Protein AF-A0A5A9W4J2-F1 (afdb_monomer)

Nearest PDB structures (foldseek):
  3ewk-assembly1_A  TM=9.637E-01  e=6.476E-13  Methylococcus capsulatus
  2gj3-assembly1_A  TM=8.987E-01  e=1.308E-11  Azotobacter vinelandii
  8dik-assembly1_A  TM=8.696E-01  e=7.614E-12  Escherichia coli
  5j4e-assembly2_B  TM=8.681E-01  e=4.818E-10  Pseudomonas putida
  8a7f-assembly1_A  TM=4.531E-01  e=1.048E-12  Pseudomonas putida KT2440

Mean predicted aligned error: 21.15 Å

Solvent-accessible surface area (backbone atoms only — not comparable to full-atom values): 25488 Å² total; per-residue (Å²): 136,86,88,88,89,86,80,88,84,90,87,85,82,86,88,82,87,87,82,92,81,84,90,84,84,90,73,89,75,75,80,76,76,53,69,66,55,58,51,50,51,53,51,50,53,49,52,53,42,39,76,72,32,32,37,37,32,20,38,68,85,45,28,24,73,43,64,34,65,47,33,27,64,70,36,58,43,54,62,81,72,44,51,73,33,46,74,70,81,30,60,51,73,81,67,58,72,65,57,56,51,52,50,52,50,41,36,73,70,59,33,74,38,75,51,77,44,62,31,30,27,69,91,66,50,78,44,32,28,44,34,40,36,42,47,40,61,48,99,84,71,46,60,58,32,32,44,34,46,26,40,85,37,40,70,57,53,49,51,54,49,56,52,49,54,53,49,55,52,51,53,51,53,49,53,51,51,53,53,51,50,51,53,50,47,53,48,52,41,48,53,49,52,64,52,48,54,58,44,52,52,52,39,53,53,38,52,47,59,65,68,73,55,92,65,52,75,70,52,48,54,48,39,51,52,52,41,53,53,40,52,51,54,48,65,52,51,58,69,44,62,84,47,55,68,69,58,28,51,52,48,52,50,53,41,51,51,51,55,50,54,55,64,69,67,64,77,66,86,78,79,85,74,93,73,83,84,78,81,83,92,75,79,96,67,69,71,66,67,64,53,63,71,68,63,80,69,90,71,90,53,52,32,33,38,37,42,43,71,54,64,67,59,49,52,49,56,45,67,62,43,70,73,37,91,57,43,42,80,48,74,37,64,44,70,72,58,45,48,55,44,34,55,73,66,55,40,51,34,36,42,36,48,66,87,51,84,96,57,59,61,70,57,52,51,56,57,45,59,76,48,47,62,96,81,49,43,39,30,40,38,39,78,68,61,75,71,53,52,55,52,44,46,74,73,69,31,78,45,70,45,58,49,80,79,50,65,73,58,53,51,52,52,49,54,51,53,56,49,53,52,53,49,58,61,53,63,75,74,70,79,82,84,129

Radius of gyration: 42.18 Å; Cα contacts (8 Å, |Δi|>4): 435; chains: 1; bounding box: 139×68×116 Å

InterPro domains:
  IPR000014 PAS domain [PF13426] (56-154)
  IPR000014 PAS domain [PS50112] (55-98)
  IPR000014 PAS domain [SM00091] (42-111)
  IPR000014 PAS domain [TIGR00229] (54-163)
  IPR000014 PAS domain [cd00130] (52-153)
  IPR000700 PAS-associated, C-terminal [PS50113] (111-165)
  IPR001610 PAC motif [SM00086] (114-156)
  IPR001789 Signal transduction response regulator, receiver domain [PF00072] (304-413)
  IPR001789 Signal transduction response regulator, receiver domain [PS50110] (303-418)
  IPR001789 Signal transduction response regulator, receiver domain [SM00448] (302-414)
  IPR003661 Signal transduction histidine kinase, dimerisation/phosphoacceptor domain [PF00512] (184-237)
  IPR003661 Signal transduction histidine kinase, dimerisation/phosphoacceptor domain [SM00388] (183-246)
  IPR003661 Signal transduction histidine kinase, dimerisation/phosphoacceptor domain [cd00082] (183-237)
  IPR011006 CheY-like superfamily [SSF52172] (302-423)
  IPR035965 PAS domain superfamily [SSF55785] (54-153)
  IPR036097 Signal transduction histidine kinase, dimerisation/phosphoacceptor domain superfamily [SSF47384] (171-242)
  IPR050956 Two-component system histidine kinase [PTHR43719] (265-415)

Secondary structure (DSSP, 8-state):
----------------------------------HHHHHHHHHHHHHHHHHHSEEEEEETT-BEEEE-HHHHHHH---HHHHTT-BGGGGB-S-S-HHHHHHHHHHHHTT--EEEEEEEE-TTS-EEEEEEEEEEEE-TTS-EEEEEEEEEE-HHHHHHHHHHHHHHHHHHHHHHHHHHHHHHHHHHHHHHHHHHHHHHHHHHHHHHHHHHH----HHHHHHHHHHHHHHHHHHHHHGGGGGS-HHHHHHHHHHHHHHHHHHHHH------S-----PPPP-----HHHHHHTTSSSS---EEEEEE-S-HHHHHHHHHHHTT-TTEEEEEES-HHHHHHHHHHH--SEEEEES--TTS-HHHHHHHHHHHSPTT-EEEEEESS-HHHHHHHHHTT-SEEEETTT-HHHHHHHHHHHHHHHHHHHHTTS-----

Structure (mmCIF, N/CA/C/O backbone):
data_AF-A0A5A9W4J2-F1
#
_entry.id   AF-A0A5A9W4J2-F1
#
loop_
_atom_site.group_PDB
_atom_site.id
_atom_site.type_symbol
_atom_site.label_atom_id
_atom_site.label_alt_id
_atom_site.label_comp_id
_atom_site.label_asym_id
_atom_site.label_entity_id
_atom_site.label_seq_id
_atom_site.pdbx_PDB_ins_code
_atom_site.Cartn_x
_atom_site.Cartn_y
_atom_site.Cartn_z
_atom_site.occupancy
_atom_site.B_iso_or_equiv
_atom_site.auth_seq_id
_atom_site.auth_comp_id
_atom_site.auth_asym_id
_atom_site.auth_atom_id
_atom_site.pdbx_PDB_model_num
ATOM 1 N N . MET A 1 1 ? -77.551 39.151 16.192 1.00 37.53 1 MET A N 1
ATOM 2 C CA . MET A 1 1 ? -76.643 39.985 15.379 1.00 37.53 1 MET A CA 1
ATOM 3 C C . MET A 1 1 ? -75.792 40.801 16.330 1.00 37.53 1 MET A C 1
ATOM 5 O O . MET A 1 1 ? -76.353 41.381 17.247 1.00 37.53 1 MET A O 1
ATOM 9 N N . ASN A 1 2 ? -74.494 40.844 16.035 1.00 33.78 2 ASN A N 1
ATOM 10 C CA . ASN A 1 2 ? -73.430 41.659 16.622 1.00 33.78 2 ASN A CA 1
ATOM 11 C C . ASN A 1 2 ? -72.749 41.245 17.939 1.00 33.78 2 ASN A C 1
ATOM 13 O O . ASN A 1 2 ? -73.405 41.004 18.947 1.00 33.78 2 ASN A O 1
ATOM 17 N N . SER A 1 3 ? -71.414 41.349 17.832 1.00 34.12 3 SER A N 1
ATOM 18 C CA . SER A 1 3 ? -70.387 41.649 18.840 1.00 34.12 3 SER A CA 1
ATOM 19 C C . SER A 1 3 ? -70.029 40.542 19.838 1.00 34.12 3 SER A C 1
ATOM 21 O O . SER A 1 3 ? -70.921 39.855 20.311 1.00 34.12 3 SER A O 1
ATOM 23 N N . SER A 1 4 ? -68.802 40.335 20.325 1.00 40.22 4 SER A N 1
ATOM 24 C CA . SER A 1 4 ? -67.392 40.711 20.050 1.00 40.22 4 SER A CA 1
ATOM 25 C C . SER A 1 4 ? -66.699 40.544 21.412 1.00 40.22 4 SER A C 1
ATOM 27 O O . SER A 1 4 ? -67.244 41.081 22.365 1.00 40.22 4 SER A O 1
ATOM 29 N N . GLU A 1 5 ? -65.553 39.857 21.499 1.00 38.09 5 GLU A N 1
ATOM 30 C CA . GLU A 1 5 ? -64.480 39.936 22.533 1.00 38.09 5 GLU A CA 1
ATOM 31 C C . GLU A 1 5 ? -63.654 38.631 22.453 1.00 38.09 5 GLU A C 1
ATOM 33 O O . GLU A 1 5 ? -64.227 37.572 22.220 1.00 38.09 5 GLU A O 1
ATOM 38 N N . SER A 1 6 ? -62.333 38.571 22.621 1.00 35.62 6 SER A N 1
ATOM 39 C CA . SER A 1 6 ? -61.263 39.555 22.829 1.00 35.62 6 SER A CA 1
ATOM 40 C C . SER A 1 6 ? -59.920 38.829 22.599 1.00 35.62 6 SER A C 1
ATOM 42 O O . SER A 1 6 ? -59.818 37.615 22.780 1.00 35.62 6 SER A O 1
ATOM 44 N N . SER A 1 7 ? -58.903 39.570 22.160 1.00 35.12 7 SER A N 1
ATOM 45 C CA . SER A 1 7 ? -57.596 39.089 21.697 1.00 35.12 7 SER A CA 1
ATOM 46 C C . SER A 1 7 ? -56.445 39.872 22.345 1.00 35.12 7 SER A C 1
ATOM 48 O O . SER A 1 7 ? -56.556 41.083 22.492 1.00 35.12 7 SER A O 1
ATOM 50 N N . GLU A 1 8 ? -55.360 39.148 22.636 1.00 37.94 8 GLU A N 1
ATOM 51 C CA . GLU A 1 8 ? -53.935 39.471 22.401 1.00 37.94 8 GLU A CA 1
ATOM 52 C C . GLU A 1 8 ? -53.199 40.708 22.982 1.00 37.94 8 GLU A C 1
ATOM 54 O O . GLU A 1 8 ? -53.619 41.852 22.858 1.00 37.94 8 GLU A O 1
ATOM 59 N N . GLN A 1 9 ? -51.964 40.378 23.413 1.00 34.19 9 GLN A N 1
ATOM 60 C CA . GLN A 1 9 ? -50.657 41.047 23.222 1.00 34.19 9 GLN A CA 1
ATOM 61 C C . GLN A 1 9 ? -50.051 42.002 24.278 1.00 34.19 9 GLN A C 1
ATOM 63 O O . GLN A 1 9 ? -50.527 43.100 24.545 1.00 34.19 9 GLN A O 1
ATOM 68 N N . ASP A 1 10 ? -48.912 41.521 24.802 1.00 34.38 10 ASP A N 1
ATOM 69 C CA . ASP A 1 10 ? -47.569 42.122 24.890 1.00 34.38 10 ASP A CA 1
ATOM 70 C C . ASP A 1 10 ? -47.381 43.589 25.305 1.00 34.38 10 ASP A C 1
ATOM 72 O O . ASP A 1 10 ? -47.565 44.528 24.539 1.00 34.38 10 ASP A O 1
ATOM 76 N N . SER A 1 11 ? -46.792 43.770 26.489 1.00 31.02 11 SER A N 1
ATOM 77 C CA . SER A 1 11 ? -45.540 44.517 26.708 1.00 31.02 11 SER A CA 1
ATOM 78 C C . SER A 1 11 ? -45.182 44.434 28.196 1.00 31.02 11 SER A C 1
ATOM 80 O O . SER A 1 11 ? -46.093 44.304 29.008 1.00 31.02 11 SER A O 1
ATOM 82 N N . VAL A 1 12 ? -43.888 44.488 28.553 1.00 34.72 12 VAL A N 1
ATOM 83 C CA . VAL A 1 12 ? -43.333 45.260 29.695 1.00 34.72 12 VAL A CA 1
ATOM 84 C C . VAL A 1 12 ? -41.887 44.828 30.038 1.00 34.72 12 VAL A C 1
ATOM 86 O O . VAL A 1 12 ? -41.636 43.736 30.532 1.00 34.72 12 VAL A O 1
ATOM 89 N N . LEU A 1 13 ? -40.980 45.782 29.779 1.00 35.34 13 LEU A N 1
ATOM 90 C CA . LEU A 1 13 ? -39.803 46.243 30.544 1.00 35.34 13 LEU A CA 1
ATOM 91 C C . LEU A 1 13 ? -38.594 45.324 30.830 1.00 35.34 13 LEU A C 1
ATOM 93 O O . LEU A 1 13 ? -38.599 44.479 31.719 1.00 35.34 13 LEU A O 1
ATOM 97 N N . SER A 1 14 ? -37.472 45.696 30.204 1.00 37.66 14 SER A N 1
ATOM 98 C CA . SER A 1 14 ? -36.114 45.605 30.764 1.00 37.66 14 SER A CA 1
ATOM 99 C C . SER A 1 14 ? -35.929 46.568 31.950 1.00 37.66 14 SER A C 1
ATOM 101 O O . SER A 1 14 ? -36.546 47.636 31.953 1.00 37.66 14 SER A O 1
ATOM 103 N N . PRO A 1 15 ? -34.983 46.298 32.868 1.00 43.19 15 PRO A N 1
ATOM 104 C CA . PRO A 1 15 ? -34.348 47.368 33.628 1.00 43.19 15 PRO A CA 1
ATOM 105 C C . PRO A 1 15 ? -32.818 47.349 33.506 1.00 43.19 15 PRO A C 1
ATOM 107 O O . PRO A 1 15 ? -32.162 46.319 33.652 1.00 43.19 15 PRO A O 1
ATOM 110 N N . GLU A 1 16 ? -32.264 48.538 33.292 1.00 37.12 16 GLU A N 1
ATOM 111 C CA . GLU A 1 16 ? -30.856 48.865 33.484 1.00 37.12 16 GLU A CA 1
ATOM 112 C C . GLU A 1 16 ? -30.679 49.739 34.745 1.00 37.12 16 GLU A C 1
ATOM 114 O O . GLU A 1 16 ? -31.526 50.575 35.049 1.00 37.12 16 GLU A O 1
ATOM 119 N N . HIS A 1 17 ? -29.510 49.573 35.381 1.00 35.81 17 HIS A N 1
ATOM 120 C CA . HIS A 1 17 ? -28.786 50.467 36.303 1.00 35.81 17 HIS A CA 1
ATOM 121 C C . HIS A 1 17 ? -29.247 50.672 37.768 1.00 35.81 17 HIS A C 1
ATOM 123 O O . HIS A 1 17 ? -30.211 51.371 38.066 1.00 35.81 17 HIS A O 1
ATOM 129 N N . SER A 1 18 ? -28.386 50.218 38.696 1.00 32.28 18 SER A N 1
ATOM 130 C CA . SER A 1 18 ? -27.587 51.037 39.648 1.00 32.28 18 SER A CA 1
ATOM 131 C C . SER A 1 18 ? -27.537 50.487 41.085 1.00 32.28 18 SER A C 1
ATOM 133 O O . SER A 1 18 ? -28.562 50.149 41.667 1.00 32.28 18 SER A O 1
ATOM 135 N N . GLY A 1 19 ? -26.328 50.437 41.666 1.00 31.88 19 GLY A N 1
ATOM 136 C CA . GLY A 1 19 ? -26.117 50.226 43.104 1.00 31.88 19 GLY A CA 1
ATOM 137 C C . GLY A 1 19 ? -24.837 49.467 43.467 1.00 31.88 19 GLY A C 1
ATOM 138 O O . GLY A 1 19 ? -24.892 48.279 43.764 1.00 31.88 19 GLY A O 1
ATOM 139 N N . GLU A 1 20 ? -23.692 50.156 43.491 1.00 42.44 20 GLU A N 1
ATOM 140 C CA . GLU A 1 20 ? -22.565 49.780 44.358 1.00 42.44 20 GLU A CA 1
ATOM 141 C C . GLU A 1 20 ? -22.927 50.088 45.819 1.00 42.44 20 GLU A C 1
ATOM 143 O O . GLU A 1 20 ? -23.247 51.232 46.123 1.00 42.44 20 GLU A O 1
ATOM 148 N N . THR A 1 21 ? -22.793 49.113 46.722 1.00 35.28 21 THR A N 1
ATOM 149 C CA . THR A 1 21 ? -22.273 49.322 48.088 1.00 35.28 21 THR A CA 1
ATOM 150 C C . THR A 1 21 ? -21.720 48.009 48.635 1.00 35.28 21 THR A C 1
ATOM 152 O O . THR A 1 21 ? -22.244 46.930 48.368 1.00 35.28 21 THR A O 1
ATOM 155 N N . SER A 1 22 ? -20.621 48.151 49.363 1.00 36.22 22 SER A N 1
ATOM 156 C CA . SER A 1 22 ? -19.685 47.141 49.830 1.00 36.22 22 SER A CA 1
ATOM 157 C C . SER A 1 22 ? -20.159 46.301 51.021 1.00 36.22 22 SER A C 1
ATOM 159 O O . SER A 1 22 ? -20.975 46.746 51.820 1.00 36.22 22 SER A O 1
ATOM 161 N N . GLU A 1 23 ? -19.472 45.162 51.169 1.00 41.62 23 GLU A N 1
ATOM 162 C CA . GLU A 1 23 ? -19.188 44.415 52.407 1.00 41.62 23 GLU A CA 1
ATOM 163 C C . GLU A 1 23 ? -20.340 43.669 53.104 1.00 41.62 23 GLU A C 1
ATOM 165 O O . GLU A 1 23 ? -21.051 44.237 53.921 1.00 41.62 23 GLU A O 1
ATOM 170 N N . ASP A 1 24 ? -20.387 42.337 52.922 1.00 35.31 24 ASP A N 1
ATOM 171 C CA . ASP A 1 24 ? -20.441 41.430 54.082 1.00 35.31 24 ASP A CA 1
ATOM 172 C C . ASP A 1 24 ? -19.895 40.007 53.788 1.00 35.31 24 ASP A C 1
ATOM 174 O O . ASP A 1 24 ? -20.364 39.278 52.917 1.00 35.31 24 ASP A O 1
ATOM 178 N N . HIS A 1 25 ? -18.835 39.668 54.520 1.00 37.84 25 HIS A N 1
ATOM 179 C CA . HIS A 1 25 ? -18.330 38.380 55.005 1.00 37.84 25 HIS A CA 1
ATOM 180 C C . HIS A 1 25 ? -18.797 37.045 54.375 1.00 37.84 25 HIS A C 1
ATOM 182 O O . HIS A 1 25 ? -19.895 36.547 54.593 1.00 37.84 25 HIS A O 1
ATOM 188 N N . GLY A 1 26 ? -17.815 36.337 53.801 1.00 44.66 26 GLY A N 1
ATOM 189 C CA . GLY A 1 26 ? -17.524 34.940 54.140 1.00 44.66 26 GLY A CA 1
ATOM 190 C C . GLY A 1 26 ? -18.600 33.882 53.878 1.00 44.66 26 GLY A C 1
ATOM 191 O O . GLY A 1 26 ? -19.328 33.488 54.783 1.00 44.66 26 GLY A O 1
ATOM 192 N N . ARG A 1 27 ? -18.529 33.240 52.708 1.00 37.69 27 ARG A N 1
ATOM 193 C CA . ARG A 1 27 ? -18.648 31.777 52.583 1.00 37.69 27 ARG A CA 1
ATOM 194 C C . ARG A 1 27 ? -18.135 31.346 51.217 1.00 37.69 27 ARG A C 1
ATOM 196 O O . ARG A 1 27 ? -18.583 31.854 50.198 1.00 37.69 27 ARG A O 1
ATOM 203 N N . SER A 1 28 ? -17.195 30.403 51.228 1.00 40.12 28 SER A N 1
ATOM 204 C CA . SER A 1 28 ? -16.807 29.603 50.067 1.00 40.12 28 SER A CA 1
ATOM 205 C C . SER A 1 28 ? -18.078 29.074 49.400 1.00 40.12 28 SER A C 1
ATOM 207 O O . SER A 1 28 ? -18.740 28.181 49.933 1.00 40.12 28 SER A O 1
ATOM 209 N N . SER A 1 29 ? -18.476 29.696 48.291 1.00 37.09 29 SER A N 1
ATOM 210 C CA . SER A 1 29 ? -19.593 29.258 47.472 1.00 37.09 29 SER A CA 1
ATOM 211 C C . SER A 1 29 ? -19.130 28.014 46.733 1.00 37.09 29 SER A C 1
ATOM 213 O O . SER A 1 29 ? -18.523 28.070 45.667 1.00 37.09 29 SER A O 1
ATOM 215 N N . THR A 1 30 ? -19.385 26.853 47.330 1.00 44.78 30 THR A N 1
ATOM 216 C CA . THR A 1 30 ? -19.370 25.598 46.587 1.00 44.78 30 THR A CA 1
ATOM 217 C C . THR A 1 30 ? -20.388 25.776 45.463 1.00 44.78 30 THR A C 1
ATOM 219 O O . THR A 1 30 ? -21.590 25.798 45.725 1.00 44.78 30 THR A O 1
ATOM 222 N N . GLN A 1 31 ? -19.919 26.029 44.238 1.00 50.69 31 GLN A N 1
ATOM 223 C CA . GLN A 1 31 ? -20.773 26.095 43.059 1.00 50.69 31 GLN A CA 1
ATOM 224 C C . GLN A 1 31 ? -21.456 24.733 42.936 1.00 50.69 31 GLN A C 1
ATOM 226 O O . GLN A 1 31 ? -20.847 23.747 42.532 1.00 50.69 31 GLN A O 1
ATOM 231 N N . PHE A 1 32 ? -22.707 24.656 43.384 1.00 51.66 32 PHE A N 1
ATOM 232 C CA . PHE A 1 32 ? -23.526 23.471 43.209 1.00 51.66 32 PHE A CA 1
ATOM 233 C C . PHE A 1 32 ? -23.900 23.400 41.733 1.00 51.66 32 PHE A C 1
ATOM 235 O O . PHE A 1 32 ? -24.774 24.141 41.284 1.00 51.66 32 PHE A O 1
ATOM 242 N N . THR A 1 33 ? -23.243 22.522 40.975 1.00 58.19 33 THR A N 1
ATOM 243 C CA . THR A 1 33 ? -23.712 22.161 39.637 1.00 58.19 33 THR A CA 1
ATOM 244 C C . THR A 1 33 ? -25.091 21.512 39.794 1.00 58.19 33 THR A C 1
ATOM 246 O O . THR A 1 33 ? -25.204 20.498 40.493 1.00 58.19 33 THR A O 1
ATOM 249 N N . PRO A 1 34 ? -26.163 22.075 39.210 1.00 73.50 34 PRO A N 1
ATOM 250 C CA . PRO A 1 34 ? -27.489 21.479 39.296 1.00 73.50 34 PRO A CA 1
ATOM 251 C C . PRO A 1 34 ? -27.455 20.051 38.745 1.00 73.50 34 PRO A C 1
ATOM 253 O O . PRO A 1 34 ? -26.841 19.802 37.709 1.00 73.50 34 PRO A O 1
ATOM 256 N N . ILE A 1 35 ? -28.146 19.110 39.397 1.00 73.50 35 ILE A N 1
ATOM 257 C CA . ILE A 1 35 ? -28.173 17.692 38.985 1.00 73.50 35 ILE A CA 1
ATOM 258 C C . ILE A 1 35 ? -28.550 17.546 37.504 1.00 73.50 35 ILE A C 1
ATOM 260 O O . ILE A 1 35 ? -27.965 16.728 36.804 1.00 73.50 35 ILE A O 1
ATOM 264 N N . TRP A 1 36 ? -29.465 18.377 37.000 1.00 50.44 36 TRP A N 1
ATOM 265 C CA . TRP A 1 36 ? -29.859 18.379 35.590 1.00 50.44 36 TRP A CA 1
ATOM 266 C C . TRP A 1 36 ? -28.712 18.692 34.633 1.00 50.44 36 TRP A C 1
ATOM 268 O O . TRP A 1 36 ? -28.645 18.099 33.565 1.00 50.44 36 TRP A O 1
ATOM 278 N N . GLN A 1 37 ? -27.793 19.575 35.019 1.00 58.47 37 GLN A N 1
ATOM 279 C CA . GLN A 1 37 ? -26.629 19.899 34.206 1.00 58.47 37 GLN A CA 1
ATOM 280 C C . GLN A 1 37 ? -25.645 18.721 34.163 1.00 58.47 37 GLN A C 1
ATOM 282 O O . GLN A 1 37 ? -25.182 18.371 33.085 1.00 58.47 37 GLN A O 1
ATOM 287 N N . LEU A 1 38 ? -25.420 18.038 35.292 1.00 67.31 38 LEU A N 1
ATOM 288 C CA . LEU A 1 38 ? -24.611 16.809 35.336 1.00 67.31 38 LEU A CA 1
ATOM 289 C C . LEU A 1 38 ? -25.242 15.665 34.528 1.00 67.31 38 LEU A C 1
ATOM 291 O O . LEU A 1 38 ? -24.540 14.907 33.862 1.00 67.31 38 LEU A O 1
ATOM 295 N N . VAL A 1 39 ? -26.570 15.529 34.583 1.00 68.94 39 VAL A N 1
ATOM 296 C CA . VAL A 1 39 ? -27.317 14.545 33.786 1.00 68.94 39 VAL A CA 1
ATOM 297 C C . VAL A 1 39 ? -27.193 14.866 32.296 1.00 68.94 39 VAL A C 1
ATOM 299 O O . VAL A 1 39 ? -26.877 13.975 31.515 1.00 68.94 39 VAL A O 1
ATOM 302 N N . TYR A 1 40 ? -27.352 16.135 31.919 1.00 62.25 40 TYR A N 1
ATOM 303 C CA . TYR A 1 40 ? -27.259 16.592 30.534 1.00 62.25 40 TYR A CA 1
ATOM 304 C C . TYR A 1 40 ? -25.842 16.462 29.954 1.00 62.25 40 TYR A C 1
ATOM 306 O O . TYR A 1 40 ? -25.674 16.010 28.823 1.00 62.25 40 TYR A O 1
ATOM 314 N N . GLU A 1 41 ? -24.808 16.821 30.719 1.00 68.69 41 GLU A N 1
ATOM 315 C CA . GLU A 1 41 ? -23.404 16.650 30.321 1.00 68.69 41 GLU A CA 1
ATOM 316 C C . GLU A 1 41 ? -23.077 15.169 30.100 1.00 68.69 41 GLU A C 1
ATOM 318 O O . GLU A 1 41 ? -22.575 14.804 29.037 1.00 68.69 41 GLU A O 1
ATOM 323 N N . ARG A 1 42 ? -23.475 14.299 31.036 1.00 72.38 42 ARG A N 1
ATOM 324 C CA . ARG A 1 42 ? -23.296 12.848 30.911 1.00 72.38 42 ARG A CA 1
ATOM 325 C C . ARG A 1 42 ? -24.024 12.268 29.699 1.00 72.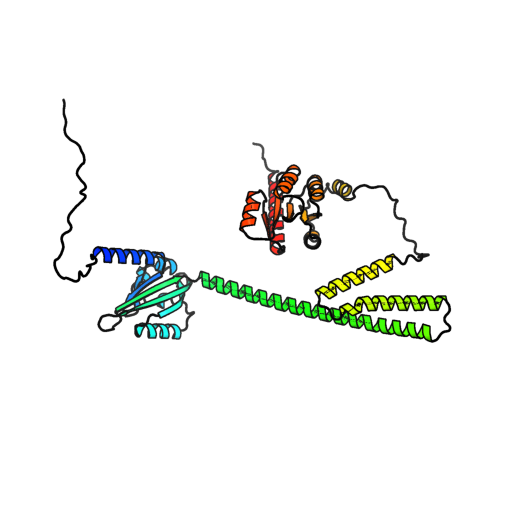38 42 ARG A C 1
ATOM 327 O O . ARG A 1 42 ? -23.496 11.383 29.034 1.00 72.38 42 ARG A O 1
ATOM 334 N N . GLU A 1 43 ? -25.235 12.736 29.417 1.00 69.50 43 GLU A N 1
ATOM 335 C CA . GLU A 1 43 ? -26.032 12.273 28.278 1.00 69.50 43 GLU A CA 1
ATOM 336 C C . GLU A 1 43 ? -25.400 12.688 26.944 1.00 69.50 43 GLU A C 1
ATOM 338 O O . GLU A 1 43 ? -25.323 11.885 26.015 1.00 69.50 43 GLU A O 1
ATOM 343 N N . ARG A 1 44 ? -24.837 13.900 26.867 1.00 66.31 44 ARG A N 1
ATOM 344 C CA . ARG A 1 44 ? -24.073 14.358 25.698 1.00 66.31 44 ARG A CA 1
ATOM 345 C C . ARG A 1 44 ? -22.773 13.589 25.495 1.00 66.31 44 ARG A C 1
ATOM 347 O O . ARG A 1 44 ? -22.456 13.248 24.357 1.00 66.31 44 ARG A O 1
ATOM 354 N N . GLU A 1 45 ? -22.028 13.319 26.564 1.00 72.75 45 GLU A N 1
ATOM 355 C CA . GLU A 1 45 ? -20.834 12.468 26.503 1.00 72.75 45 GLU A CA 1
ATOM 356 C C . GLU A 1 45 ? -21.195 11.065 26.009 1.00 72.75 45 GLU A C 1
ATOM 358 O O . GLU A 1 45 ? -20.539 10.538 25.113 1.00 72.75 45 GLU A O 1
ATOM 363 N N . HIS A 1 46 ? -22.283 10.491 26.531 1.00 67.44 46 HIS A N 1
ATOM 364 C CA . HIS A 1 46 ? -22.782 9.185 26.112 1.00 67.44 46 HIS A CA 1
ATOM 365 C C . HIS A 1 46 ? -23.172 9.169 24.630 1.00 67.44 46 HIS A C 1
ATOM 367 O O . HIS A 1 46 ? -22.746 8.278 23.905 1.00 67.44 46 HIS A O 1
ATOM 373 N N . LEU A 1 47 ? -23.897 10.184 24.149 1.00 65.62 47 LEU A N 1
ATOM 374 C CA . LEU A 1 47 ? -24.251 10.338 22.732 1.00 65.62 47 LEU A CA 1
ATOM 375 C C . LEU A 1 47 ? -23.015 10.458 21.829 1.00 65.62 47 LEU A C 1
ATOM 377 O O . LEU A 1 47 ? -22.947 9.830 20.773 1.00 65.62 47 LEU A O 1
ATOM 381 N N . ALA A 1 48 ? -22.015 11.247 22.231 1.00 67.50 48 ALA A N 1
ATOM 382 C CA . ALA A 1 48 ? -20.784 11.395 21.459 1.00 67.50 48 ALA A CA 1
ATOM 383 C C . ALA A 1 48 ? -20.028 10.061 21.350 1.00 67.50 48 ALA A C 1
ATOM 385 O O . ALA A 1 48 ? -19.584 9.686 20.260 1.00 67.50 48 ALA A O 1
ATOM 386 N N . LEU A 1 49 ? -19.930 9.333 22.464 1.00 72.50 49 LEU A N 1
ATOM 387 C CA . LEU A 1 49 ? -19.333 8.004 22.525 1.00 72.50 49 LEU A CA 1
ATOM 388 C C . LEU A 1 49 ? -20.125 6.978 21.709 1.00 72.50 49 LEU A C 1
ATOM 390 O O . LEU A 1 49 ? -19.513 6.173 21.008 1.00 72.50 49 LEU A O 1
ATOM 394 N N . ASP A 1 50 ? -21.456 7.048 21.744 1.00 71.88 50 ASP A N 1
ATOM 395 C CA . ASP A 1 50 ? -22.341 6.122 21.040 1.00 71.88 50 ASP A CA 1
ATOM 396 C C . ASP A 1 50 ? -22.144 6.146 19.523 1.00 71.88 50 ASP A C 1
ATOM 398 O O . ASP A 1 50 ? -22.204 5.096 18.881 1.00 71.88 50 ASP A O 1
ATOM 402 N N . HIS A 1 51 ? -21.848 7.319 18.963 1.00 74.06 51 HIS A N 1
ATOM 403 C CA . HIS A 1 51 ? -21.651 7.491 17.524 1.00 74.06 51 HIS A CA 1
ATOM 404 C C . HIS A 1 51 ? -20.212 7.271 17.043 1.00 74.06 51 HIS A C 1
ATOM 406 O O . HIS A 1 51 ? -20.017 6.908 15.885 1.00 74.06 51 HIS A O 1
ATOM 412 N N . HIS A 1 52 ? -19.199 7.495 17.887 1.00 77.38 52 HIS A N 1
ATOM 413 C CA . HIS A 1 52 ? -17.798 7.554 17.434 1.00 77.38 52 HIS A CA 1
ATOM 414 C C . HIS A 1 52 ? -16.926 6.405 17.940 1.00 77.38 52 HIS A C 1
ATOM 416 O O . HIS A 1 52 ? -15.769 6.277 17.535 1.00 77.38 52 HIS A O 1
ATOM 422 N N . SER A 1 53 ? -17.415 5.585 18.868 1.00 89.38 53 SER A N 1
ATOM 423 C CA . SER A 1 53 ? -16.626 4.508 19.462 1.00 89.38 53 SER A CA 1
ATOM 424 C C . SER A 1 53 ? -17.491 3.313 19.817 1.00 89.38 53 SER A C 1
ATOM 426 O O . SER A 1 53 ? -18.654 3.427 20.173 1.00 89.38 53 SER A O 1
ATOM 428 N N . LEU A 1 54 ? -16.917 2.122 19.730 1.00 93.88 54 LEU A N 1
ATOM 429 C CA . LEU A 1 54 ? -17.558 0.903 20.188 1.00 93.88 54 LEU A CA 1
ATOM 430 C C . LEU A 1 54 ? -17.470 0.852 21.715 1.00 93.88 54 LEU A C 1
ATOM 432 O O . LEU A 1 54 ? -16.369 0.722 22.260 1.00 93.88 54 LEU A O 1
ATOM 436 N N . VAL A 1 55 ? -18.610 0.906 22.401 1.00 94.88 55 VAL A N 1
ATOM 437 C CA . VAL A 1 55 ? -18.664 0.993 23.865 1.00 94.88 55 VAL A CA 1
ATOM 438 C C . VAL A 1 55 ? -19.378 -0.210 24.460 1.00 94.88 55 VAL A C 1
ATOM 440 O O . VAL A 1 55 ? -20.461 -0.603 24.027 1.00 94.88 55 VAL A O 1
ATOM 443 N N . THR A 1 56 ? -18.769 -0.793 25.492 1.00 96.19 56 THR A N 1
ATOM 444 C CA . THR A 1 56 ? -19.418 -1.810 26.325 1.00 96.19 56 THR A CA 1
ATOM 445 C C . THR A 1 56 ? -19.134 -1.578 27.796 1.00 96.19 56 THR A C 1
ATOM 447 O O . THR A 1 56 ? -17.993 -1.295 28.163 1.00 96.19 56 THR A O 1
ATOM 450 N N . TYR A 1 57 ? -20.134 -1.832 28.627 1.00 95.94 57 TYR A N 1
ATOM 451 C CA . TYR A 1 57 ? -20.000 -1.910 30.075 1.00 95.94 57 TYR A CA 1
ATOM 452 C C . TYR A 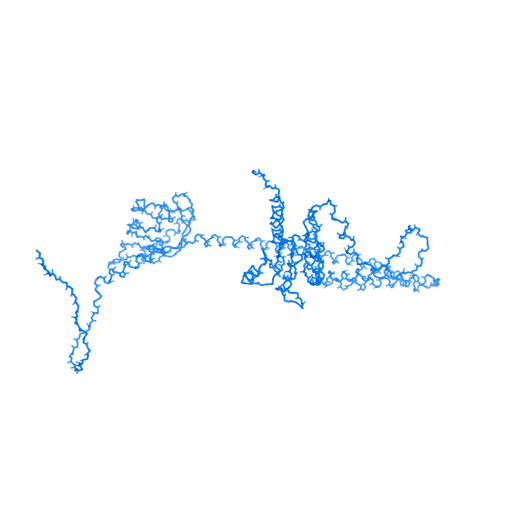1 57 ? -20.096 -3.373 30.479 1.00 95.94 57 TYR A C 1
ATOM 454 O O . TYR A 1 57 ? -20.890 -4.119 29.902 1.00 95.94 57 TYR A O 1
ATOM 462 N N . ALA A 1 58 ? -19.304 -3.784 31.459 1.00 96.69 58 ALA A N 1
ATOM 463 C CA . ALA A 1 58 ? -19.349 -5.128 32.007 1.00 96.69 58 ALA A CA 1
ATOM 464 C C . ALA A 1 58 ? -19.320 -5.111 33.535 1.00 96.69 58 ALA A C 1
ATOM 466 O O . ALA A 1 58 ? -18.754 -4.200 34.135 1.00 96.69 58 ALA A O 1
ATOM 467 N N . ASP A 1 59 ? -19.933 -6.107 34.166 1.00 95.94 59 ASP A N 1
ATOM 468 C CA . ASP A 1 59 ? -19.884 -6.285 35.617 1.00 95.94 59 ASP A CA 1
ATOM 469 C C . ASP A 1 59 ? -18.488 -6.720 36.108 1.00 95.94 59 ASP A C 1
ATOM 471 O O . ASP A 1 59 ? -17.572 -6.970 35.324 1.00 95.94 59 ASP A O 1
ATOM 475 N N . HIS A 1 60 ? -18.323 -6.856 37.425 1.00 93.44 60 HIS A N 1
ATOM 476 C CA . HIS A 1 60 ? -17.091 -7.344 38.059 1.00 93.44 60 HIS A CA 1
ATOM 477 C C . HIS A 1 60 ? -16.613 -8.736 37.578 1.00 93.44 60 HIS A C 1
ATOM 479 O O . HIS A 1 60 ? -15.450 -9.082 37.783 1.00 93.44 60 HIS A O 1
ATOM 485 N N . GLN A 1 61 ? -17.473 -9.539 36.936 1.00 91.81 61 GLN A N 1
ATOM 486 C CA . GLN A 1 61 ? -17.122 -10.838 36.342 1.00 91.81 61 GLN A CA 1
ATOM 487 C C . GLN A 1 61 ? -16.771 -10.735 34.851 1.00 91.81 61 GLN A C 1
ATOM 489 O O . GLN A 1 61 ? -16.402 -11.739 34.239 1.00 91.81 61 GLN A O 1
ATOM 494 N N . GLY A 1 62 ? -16.879 -9.547 34.253 1.00 92.25 62 GLY A N 1
ATOM 495 C CA . GLY A 1 62 ? -16.657 -9.326 32.829 1.00 92.25 62 GLY A CA 1
ATOM 496 C C . GLY A 1 62 ? -17.854 -9.685 31.948 1.00 92.25 62 GLY A C 1
ATOM 497 O O . GLY A 1 62 ? -17.672 -9.871 30.743 1.00 92.25 62 GLY A O 1
ATOM 498 N N . ARG A 1 63 ? -19.063 -9.809 32.511 1.00 96.56 63 ARG A N 1
ATOM 499 C CA . ARG A 1 63 ? -20.292 -10.009 31.728 1.00 96.56 63 ARG A CA 1
ATOM 500 C C . ARG A 1 63 ? -20.814 -8.668 31.249 1.00 96.56 63 ARG A C 1
ATOM 502 O O . ARG A 1 63 ? -20.970 -7.749 32.046 1.00 96.56 63 ARG A O 1
ATOM 509 N N . ILE A 1 64 ? -21.103 -8.563 29.959 1.00 97.81 64 ILE A N 1
ATOM 510 C CA . ILE A 1 64 ? -21.578 -7.342 29.316 1.00 97.81 64 ILE A CA 1
ATOM 511 C C . ILE A 1 64 ? -22.951 -6.980 29.891 1.00 97.81 64 ILE A C 1
ATOM 513 O O . ILE A 1 64 ? -23.898 -7.758 29.810 1.00 97.81 64 ILE A O 1
ATOM 517 N N . THR A 1 65 ? -23.065 -5.787 30.463 1.00 97.25 65 THR A N 1
ATOM 518 C CA . THR A 1 65 ? -24.314 -5.223 30.993 1.00 97.25 65 THR A CA 1
ATOM 519 C C . THR A 1 65 ? -24.903 -4.165 30.068 1.00 97.25 65 THR A C 1
ATOM 521 O O . THR A 1 65 ? -26.105 -3.917 30.108 1.00 97.25 65 THR A O 1
ATOM 524 N N . HIS A 1 66 ? -24.082 -3.581 29.192 1.00 95.19 66 HIS A N 1
ATOM 525 C CA . HIS A 1 66 ? -24.519 -2.648 28.160 1.00 95.19 66 HIS A CA 1
ATOM 526 C C . HIS A 1 66 ? -23.583 -2.703 26.945 1.00 95.19 66 HIS A C 1
ATOM 528 O O . HIS A 1 66 ? -22.370 -2.863 27.095 1.00 95.19 66 HIS A O 1
ATOM 534 N N . ALA A 1 67 ? -24.154 -2.527 25.753 1.00 95.38 67 ALA A N 1
ATOM 535 C CA . ALA A 1 67 ? -23.444 -2.341 24.492 1.00 95.38 67 ALA A CA 1
ATOM 536 C C . ALA A 1 67 ? -24.185 -1.296 23.645 1.00 95.38 67 ALA A C 1
ATOM 538 O O . ALA A 1 67 ? -25.414 -1.386 23.489 1.00 95.38 67 ALA A O 1
ATOM 539 N N . ASN A 1 68 ? -23.439 -0.331 23.108 1.00 93.88 68 ASN A N 1
ATOM 540 C CA . ASN A 1 68 ? -23.999 0.710 22.255 1.00 93.88 68 ASN A CA 1
ATOM 541 C C . ASN A 1 68 ? -24.369 0.183 20.860 1.00 93.88 68 ASN A C 1
ATOM 543 O O . ASN A 1 68 ? -24.046 -0.954 20.495 1.00 93.88 68 ASN A O 1
ATOM 547 N N . ASP A 1 69 ? -25.078 1.006 20.086 1.00 93.06 69 ASP A N 1
ATOM 548 C CA . ASP A 1 69 ? -25.567 0.624 18.757 1.00 93.06 69 ASP A CA 1
ATOM 549 C C . ASP A 1 69 ? -24.411 0.329 17.794 1.00 93.06 69 ASP A C 1
ATOM 551 O O . ASP A 1 69 ? -24.423 -0.715 17.140 1.00 93.06 69 ASP A O 1
ATOM 555 N N . LEU A 1 70 ? -23.357 1.155 17.802 1.00 93.44 70 LEU A N 1
ATOM 556 C CA . LEU A 1 70 ? -22.181 0.946 16.954 1.00 93.44 70 LEU A CA 1
ATOM 557 C C . LEU A 1 70 ? -21.469 -0.384 17.255 1.00 93.44 70 LEU A C 1
ATOM 559 O O . LEU A 1 70 ? -21.046 -1.086 16.337 1.00 93.44 70 LEU A O 1
ATOM 563 N N . PHE A 1 71 ? -21.360 -0.791 18.527 1.00 95.44 71 PHE A N 1
ATOM 564 C CA . PHE A 1 71 ? -20.812 -2.108 18.868 1.00 95.44 71 PHE A CA 1
ATOM 565 C C . PHE A 1 71 ? -21.682 -3.240 18.311 1.00 95.44 71 PHE A C 1
ATOM 567 O O . PHE A 1 71 ? -21.146 -4.231 17.807 1.00 95.44 71 PHE A O 1
ATOM 574 N N . CYS A 1 72 ? -23.010 -3.115 18.382 1.00 94.88 72 CYS A N 1
ATOM 575 C CA . CYS A 1 72 ? -23.929 -4.115 17.833 1.00 94.88 72 CYS A CA 1
ATOM 576 C C . CYS A 1 72 ? -23.803 -4.204 16.303 1.00 94.88 72 CYS A C 1
ATOM 578 O O . CYS A 1 72 ? -23.668 -5.302 15.766 1.00 94.88 72 CYS A O 1
ATOM 580 N N . GLU A 1 73 ? -23.767 -3.062 15.615 1.00 94.50 73 GLU A N 1
ATOM 581 C CA . GLU A 1 73 ? -23.615 -2.969 14.160 1.00 94.50 73 GLU A CA 1
ATOM 582 C C . GLU A 1 73 ? -22.301 -3.599 13.682 1.00 94.50 73 GLU A C 1
ATOM 584 O O . GLU A 1 73 ? -22.298 -4.499 12.841 1.00 94.50 73 GLU A O 1
ATOM 589 N N . ILE A 1 74 ? -21.174 -3.191 14.272 1.00 93.69 74 ILE A N 1
ATOM 590 C CA . ILE A 1 74 ? -19.850 -3.674 13.869 1.00 93.69 74 ILE A CA 1
ATOM 591 C C . ILE A 1 74 ? -19.675 -5.152 14.245 1.00 93.69 74 ILE A C 1
ATOM 593 O O . ILE A 1 74 ? -19.218 -5.956 13.431 1.00 93.69 74 ILE A O 1
ATOM 597 N N . SER A 1 75 ? -20.062 -5.573 15.448 1.00 95.19 75 SER A N 1
ATOM 598 C CA . SER A 1 75 ? -19.921 -6.984 15.834 1.00 95.19 75 SER A CA 1
ATOM 599 C C . SER A 1 75 ? -20.896 -7.913 15.092 1.00 95.19 75 SER A C 1
ATOM 601 O O . SER A 1 75 ? -20.616 -9.107 14.940 1.00 95.19 75 SER A O 1
ATOM 603 N N . GLY A 1 76 ? -22.029 -7.385 14.621 1.00 96.00 76 GLY A N 1
ATOM 604 C CA . GLY A 1 76 ? -23.126 -8.137 14.015 1.00 96.00 76 GLY A CA 1
ATOM 605 C C . GLY A 1 76 ? -23.970 -8.927 15.021 1.00 96.00 76 GLY A C 1
ATOM 606 O O . GLY A 1 76 ? -24.862 -9.672 14.612 1.00 96.00 76 GLY A O 1
ATOM 607 N N . PHE A 1 77 ? -23.694 -8.808 16.322 1.00 96.75 77 PHE A N 1
ATOM 608 C CA . PHE A 1 77 ? -24.505 -9.409 17.376 1.00 96.75 77 PHE A CA 1
ATOM 609 C C . PHE A 1 77 ? -25.577 -8.431 17.839 1.00 96.75 77 PHE A C 1
ATOM 611 O O . PHE A 1 77 ? -25.323 -7.243 18.030 1.00 96.75 77 PHE A O 1
ATOM 618 N N . SER A 1 78 ? -26.783 -8.945 18.071 1.00 96.50 78 SER A N 1
ATOM 619 C CA . SER A 1 78 ? -27.833 -8.142 18.688 1.00 96.50 78 SER A CA 1
ATOM 620 C C . SER A 1 78 ? -27.517 -7.884 20.161 1.00 96.50 78 SER A C 1
ATOM 622 O O . SER A 1 78 ? -26.883 -8.702 20.833 1.00 96.50 78 SER A O 1
ATOM 624 N N . ARG A 1 79 ? -28.028 -6.776 20.707 1.00 95.62 79 ARG A N 1
ATOM 625 C CA . ARG A 1 79 ? -27.878 -6.456 22.134 1.00 95.62 79 ARG A CA 1
ATOM 626 C C . ARG A 1 79 ? -28.324 -7.619 23.030 1.00 95.62 79 ARG A C 1
ATOM 628 O O . ARG A 1 79 ? -27.613 -7.957 23.966 1.00 95.62 79 ARG A O 1
ATOM 635 N N . GLY A 1 80 ? -29.436 -8.286 22.709 1.00 96.31 80 GLY A N 1
ATOM 636 C CA . GLY A 1 80 ? -29.935 -9.436 23.477 1.00 96.31 80 GLY A CA 1
ATOM 637 C C . GLY A 1 80 ? -28.993 -10.648 23.495 1.00 96.31 80 GLY A C 1
ATOM 638 O O . GLY A 1 80 ? -28.976 -11.382 24.475 1.00 96.31 80 GLY A O 1
ATOM 639 N N . GLU A 1 81 ? -28.178 -10.835 22.454 1.00 96.12 81 GLU A N 1
ATOM 640 C CA . GLU A 1 81 ? -27.145 -11.881 22.411 1.00 96.12 81 GLU A CA 1
ATOM 641 C C . GLU A 1 81 ? -25.880 -11.486 23.184 1.00 96.12 81 GLU A C 1
ATOM 643 O O . GLU A 1 81 ? -25.137 -12.357 23.632 1.00 96.12 81 GLU A O 1
ATOM 648 N N . LEU A 1 82 ? -25.626 -10.183 23.331 1.00 96.25 82 LEU A N 1
ATOM 649 C CA . LEU A 1 82 ? -24.450 -9.646 24.013 1.00 96.25 82 LEU A CA 1
ATOM 650 C C . LEU A 1 82 ? -24.642 -9.552 25.528 1.00 96.25 82 LEU A C 1
ATOM 652 O O . LEU A 1 82 ? -23.723 -9.881 26.278 1.00 96.25 82 LEU A O 1
ATOM 656 N N . ILE A 1 83 ? -25.810 -9.100 25.993 1.00 97.44 83 ILE A N 1
ATOM 657 C CA . ILE A 1 83 ? -26.053 -8.883 27.424 1.00 97.44 83 ILE A CA 1
ATOM 658 C C . ILE A 1 83 ? -25.970 -10.206 28.202 1.00 97.44 83 ILE A C 1
ATOM 660 O O . ILE A 1 83 ? -26.560 -11.217 27.830 1.00 97.44 83 ILE A O 1
ATOM 664 N N . GLY A 1 84 ? -25.221 -10.196 29.306 1.00 95.31 84 GLY A N 1
ATOM 665 C CA . GLY A 1 84 ? -24.977 -11.350 30.177 1.00 95.31 84 GLY A CA 1
ATOM 666 C C . GLY A 1 84 ? -23.855 -12.284 29.708 1.00 95.31 84 GLY A C 1
ATOM 667 O O . GLY A 1 84 ? -23.375 -13.108 30.499 1.00 95.31 84 GLY A O 1
ATOM 668 N N . GLN A 1 85 ? -23.395 -12.135 28.462 1.00 96.88 85 GLN A N 1
ATOM 669 C CA . GLN A 1 85 ? -22.243 -12.855 27.921 1.00 96.88 85 GLN A CA 1
ATOM 670 C C . GLN A 1 85 ? -20.937 -12.135 28.247 1.00 96.88 85 GLN A C 1
ATOM 672 O O . GLN A 1 85 ? -20.913 -10.943 28.535 1.00 96.88 85 GLN A O 1
ATOM 677 N N . THR A 1 86 ? -19.824 -12.857 28.190 1.00 94.81 86 THR A N 1
ATOM 678 C CA . THR A 1 86 ? -18.482 -12.273 28.290 1.00 94.81 86 THR A CA 1
ATOM 679 C C . THR A 1 86 ? -17.924 -11.979 26.894 1.00 94.81 86 THR A C 1
ATOM 681 O O . THR A 1 86 ? -18.322 -12.596 25.901 1.00 94.81 86 THR A O 1
ATOM 684 N N . HIS A 1 87 ? -16.931 -11.085 26.793 1.00 92.44 87 HIS A N 1
ATOM 685 C CA . HIS A 1 87 ? -16.290 -10.753 25.506 1.00 92.44 87 HIS A CA 1
ATOM 686 C C . HIS A 1 87 ? -15.590 -11.936 24.815 1.00 92.44 87 HIS A C 1
ATOM 688 O O . HIS A 1 87 ? -15.188 -11.807 23.661 1.00 92.44 87 HIS A O 1
ATOM 694 N N . SER A 1 88 ? -15.480 -13.109 25.455 1.00 92.94 88 SER A N 1
ATOM 695 C CA . SER A 1 88 ? -14.979 -14.320 24.793 1.00 92.94 88 SER A CA 1
ATOM 696 C C . SER A 1 88 ? -15.855 -14.775 23.625 1.00 92.94 88 SER A C 1
ATOM 698 O O . SER A 1 88 ? -15.345 -15.468 22.748 1.00 92.94 88 SER A O 1
ATOM 700 N N . LEU A 1 89 ? -17.127 -14.354 23.572 1.00 94.06 89 LEU A N 1
ATOM 701 C CA . LEU A 1 89 ? -18.007 -14.562 22.416 1.00 94.06 89 LEU A CA 1
ATOM 702 C C . LEU A 1 89 ? -17.384 -14.038 21.107 1.00 94.06 89 LEU A C 1
ATOM 704 O O . LEU A 1 89 ? -17.591 -14.624 20.049 1.00 94.06 89 LEU A O 1
ATOM 708 N N . LEU A 1 90 ? -16.584 -12.968 21.183 1.00 95.06 90 LEU A N 1
ATOM 709 C CA . LEU A 1 90 ? -15.955 -12.324 20.025 1.00 95.06 90 LEU A CA 1
ATOM 710 C C . LEU A 1 90 ? -14.542 -12.855 19.727 1.00 95.06 90 LEU A C 1
ATOM 712 O O . LEU A 1 90 ? -13.862 -12.327 18.848 1.00 95.06 90 LEU A O 1
ATOM 716 N N . LYS A 1 91 ? -14.052 -13.873 20.446 1.00 94.12 91 LYS A N 1
ATOM 717 C CA . LYS A 1 91 ? -12.658 -14.327 20.336 1.00 94.12 91 LYS A CA 1
ATOM 718 C C . LYS A 1 91 ? -12.354 -14.881 18.933 1.00 94.12 91 LYS A C 1
ATOM 720 O O . LYS A 1 91 ? -12.948 -15.856 18.472 1.00 94.12 91 LYS A O 1
ATOM 725 N N . SER A 1 92 ? -11.364 -14.289 18.265 1.00 95.38 92 SER A N 1
ATOM 726 C CA . SER A 1 92 ? -10.920 -14.682 16.914 1.00 95.38 92 SER A CA 1
ATOM 727 C C . SER A 1 92 ? -9.951 -15.868 16.875 1.00 95.38 92 SER A C 1
ATOM 729 O O . SER A 1 92 ? -9.747 -16.462 15.819 1.00 95.38 92 SER A O 1
ATOM 731 N N . GLY A 1 93 ? -9.318 -16.205 17.999 1.00 94.25 93 GLY A N 1
ATOM 732 C CA . GLY A 1 93 ? -8.236 -17.196 18.045 1.00 94.25 93 GLY A CA 1
ATOM 733 C C . GLY A 1 93 ? -6.879 -16.699 17.528 1.00 94.25 93 GLY A C 1
ATOM 734 O O . GLY A 1 93 ? -5.917 -17.450 17.603 1.00 94.25 93 GLY A O 1
ATOM 735 N N . VAL A 1 94 ? -6.773 -15.447 17.061 1.00 95.19 94 VAL A N 1
ATOM 736 C CA . VAL A 1 94 ? -5.498 -14.844 16.615 1.00 95.19 94 VAL A CA 1
ATOM 737 C C . VAL A 1 94 ? -4.539 -14.623 17.788 1.00 95.19 94 VAL A C 1
ATOM 739 O O . VAL A 1 94 ? -3.335 -14.826 17.669 1.00 95.19 94 VAL A O 1
ATOM 742 N N . HIS A 1 95 ? -5.081 -14.223 18.938 1.00 95.56 95 HIS A N 1
ATOM 743 C CA . HIS A 1 95 ? -4.301 -13.947 20.143 1.00 95.56 95 HIS A CA 1
ATOM 744 C C . HIS A 1 95 ? -4.167 -15.197 21.026 1.00 95.56 95 HIS A C 1
ATOM 746 O O . HIS A 1 95 ? -5.184 -15.854 21.286 1.00 95.56 95 HIS A O 1
ATOM 752 N N . PRO A 1 96 ? -2.963 -15.509 21.546 1.00 96.06 96 PRO A N 1
ATOM 753 C CA . PRO A 1 96 ? -2.755 -16.642 22.445 1.00 96.06 96 PRO A CA 1
ATOM 754 C C . PRO A 1 96 ? -3.439 -16.416 23.799 1.00 96.06 96 PRO A C 1
ATOM 756 O O . PRO A 1 96 ? -3.663 -15.285 24.223 1.00 96.06 96 PRO A O 1
ATOM 759 N N . ASP A 1 97 ? -3.715 -17.477 24.558 1.00 94.06 97 ASP A N 1
ATOM 760 C CA . ASP A 1 97 ? -4.362 -17.328 25.872 1.00 94.06 97 ASP A CA 1
ATOM 761 C C . ASP A 1 97 ? -3.531 -16.510 26.875 1.00 94.06 97 ASP A C 1
ATOM 763 O O . ASP A 1 97 ? -4.090 -15.878 27.771 1.00 94.06 97 ASP A O 1
ATOM 767 N N . SER A 1 98 ? -2.202 -16.487 26.725 1.00 96.38 98 SER A N 1
ATOM 768 C CA . SER A 1 98 ? -1.308 -15.646 27.532 1.00 96.38 98 SER A CA 1
ATOM 769 C C . SER A 1 98 ? -1.601 -14.155 27.380 1.00 96.38 98 SER A C 1
ATOM 771 O O . SER A 1 98 ? -1.525 -13.436 28.372 1.00 96.38 98 SER A O 1
ATOM 773 N N . PHE A 1 99 ? -1.999 -13.709 26.185 1.00 96.94 99 PHE A N 1
ATOM 774 C CA . PHE A 1 99 ? -2.379 -12.322 25.915 1.00 96.94 99 PHE A CA 1
ATOM 775 C C . PHE A 1 99 ? -3.555 -11.897 26.802 1.00 96.94 99 PHE A C 1
ATOM 777 O O . PHE A 1 99 ? -3.460 -10.931 27.557 1.00 96.94 99 PHE A O 1
ATOM 784 N N . TYR A 1 100 ? -4.635 -12.685 26.796 1.00 95.25 100 TYR A N 1
ATOM 785 C CA . TYR A 1 100 ? -5.816 -12.401 27.613 1.00 95.25 100 TYR A CA 1
ATOM 786 C C . TYR A 1 100 ? -5.537 -12.550 29.110 1.00 95.25 100 TYR A C 1
ATOM 788 O O . TYR A 1 100 ? -6.093 -11.797 29.905 1.00 95.25 100 TYR A O 1
ATOM 796 N N . ARG A 1 101 ? -4.675 -13.494 29.516 1.00 95.00 101 ARG A N 1
ATOM 797 C CA . ARG A 1 101 ? -4.255 -13.618 30.922 1.00 95.00 101 ARG A CA 1
ATOM 798 C C . ARG A 1 101 ? -3.522 -12.371 31.410 1.00 95.00 101 ARG A C 1
ATOM 800 O O . ARG A 1 101 ? -3.819 -11.924 32.511 1.00 95.00 101 ARG A O 1
ATOM 807 N N . SER A 1 102 ? -2.617 -11.814 30.602 1.00 96.75 102 SER A N 1
ATOM 808 C CA . SER A 1 102 ? -1.918 -10.564 30.927 1.00 96.75 102 SER A CA 1
ATOM 809 C C . SER A 1 102 ? -2.902 -9.404 31.052 1.00 96.75 102 SER A C 1
ATOM 811 O O . SER A 1 102 ? -2.927 -8.741 32.080 1.00 96.75 102 SER A O 1
ATOM 813 N N . MET A 1 103 ? -3.791 -9.240 30.065 1.00 96.38 103 MET A N 1
ATOM 814 C CA . MET A 1 103 ? -4.848 -8.224 30.103 1.00 96.38 103 MET A CA 1
ATOM 815 C C . MET A 1 103 ? -5.687 -8.316 31.384 1.00 96.38 103 MET A C 1
ATOM 817 O O . MET A 1 103 ? -5.913 -7.320 32.065 1.00 96.38 103 MET A O 1
ATOM 821 N N . TRP A 1 104 ? -6.145 -9.519 31.741 1.00 94.81 104 TRP A N 1
ATOM 822 C CA . TRP A 1 104 ? -6.935 -9.717 32.955 1.00 94.81 104 TRP A CA 1
ATOM 823 C C . TRP A 1 104 ? -6.141 -9.492 34.242 1.00 94.81 104 TRP A C 1
ATOM 825 O O . TRP A 1 104 ? -6.749 -9.119 35.244 1.00 94.81 104 TRP A O 1
ATOM 835 N N . ALA A 1 105 ? -4.827 -9.725 34.245 1.00 95.50 105 ALA A N 1
ATOM 836 C CA . ALA A 1 105 ? -3.978 -9.416 35.391 1.00 95.50 105 ALA A CA 1
ATOM 837 C C . ALA A 1 105 ? -3.917 -7.900 35.632 1.00 95.50 105 ALA A C 1
ATOM 839 O O . ALA A 1 105 ? -4.169 -7.471 36.757 1.00 95.50 105 ALA A O 1
ATOM 840 N N . ASP A 1 106 ? -3.702 -7.108 34.578 1.00 95.56 106 ASP A N 1
ATOM 841 C CA . ASP A 1 106 ? -3.679 -5.640 34.658 1.00 95.56 106 ASP A CA 1
ATOM 842 C C . ASP A 1 106 ? -5.027 -5.097 35.150 1.00 95.56 106 ASP A C 1
ATOM 844 O O . ASP A 1 106 ? -5.101 -4.353 36.130 1.00 95.56 106 ASP A O 1
ATOM 848 N N . LEU A 1 107 ? -6.119 -5.559 34.535 1.00 95.25 107 LEU A N 1
ATOM 849 C CA . LEU A 1 107 ? -7.471 -5.127 34.885 1.00 95.25 107 LEU A CA 1
ATOM 850 C C . LEU A 1 107 ? -7.841 -5.467 36.329 1.00 95.25 107 LEU A C 1
ATOM 852 O O . LEU A 1 107 ? -8.423 -4.636 37.023 1.00 95.25 107 LEU A O 1
ATOM 856 N N . LYS A 1 108 ? -7.493 -6.668 36.808 1.00 92.56 108 LYS A N 1
ATOM 857 C CA . LYS A 1 108 ? -7.752 -7.083 38.197 1.00 92.56 108 LYS A CA 1
ATOM 858 C C . LYS A 1 108 ? -6.875 -6.355 39.212 1.00 92.56 108 LYS A C 1
ATOM 860 O O . LYS A 1 108 ? -7.280 -6.232 40.362 1.00 92.56 108 LYS A O 1
ATOM 865 N N . ALA A 1 109 ? -5.718 -5.850 38.793 1.00 93.75 109 ALA A N 1
ATOM 866 C CA . ALA A 1 109 ? -4.886 -4.955 39.591 1.00 93.75 109 ALA A CA 1
ATOM 867 C C . ALA A 1 109 ? -5.402 -3.498 39.593 1.00 93.75 109 ALA A C 1
ATOM 869 O O . ALA A 1 109 ? -4.730 -2.609 40.116 1.00 93.75 109 ALA A O 1
ATOM 870 N N . GLY A 1 110 ? -6.575 -3.237 38.998 1.00 93.19 110 GLY A N 1
ATOM 871 C CA . GLY A 1 110 ? -7.162 -1.902 38.896 1.00 93.19 110 GLY A CA 1
ATOM 872 C C . GLY A 1 110 ? -6.471 -1.002 37.868 1.00 93.19 110 GLY A C 1
ATOM 873 O O . GLY A 1 110 ? -6.694 0.205 37.886 1.00 93.19 110 GLY A O 1
ATOM 874 N N . GLN A 1 111 ? -5.633 -1.559 36.988 1.00 95.81 111 GLN A N 1
ATOM 875 C CA . GLN A 1 111 ? -4.922 -0.804 35.958 1.00 95.81 111 GLN A CA 1
ATOM 876 C C . GLN A 1 111 ? -5.752 -0.691 34.678 1.00 95.81 111 GLN A C 1
ATOM 878 O O . GLN A 1 111 ? -6.509 -1.596 34.321 1.00 95.81 111 GLN A O 1
ATOM 883 N N . VAL A 1 112 ? -5.582 0.421 33.962 1.00 95.94 112 VAL A N 1
ATOM 884 C CA . VAL A 1 112 ? -6.136 0.587 32.614 1.00 95.94 112 VAL A CA 1
ATOM 885 C C . VAL A 1 112 ? -5.361 -0.304 31.653 1.00 95.94 112 VAL A C 1
ATOM 887 O O . VAL A 1 112 ? -4.132 -0.277 31.634 1.00 95.94 112 VAL A O 1
ATOM 890 N N . TRP A 1 113 ? -6.077 -1.060 30.827 1.00 98.12 113 TRP A N 1
ATOM 891 C CA . TRP A 1 113 ? -5.469 -1.869 29.778 1.00 98.12 113 TRP A CA 1
ATOM 892 C C . TRP A 1 113 ? -5.694 -1.243 28.402 1.00 98.12 113 TRP A C 1
ATOM 894 O O . TRP A 1 113 ? -6.796 -0.778 28.100 1.00 98.12 113 TRP A O 1
ATOM 904 N N . GLN A 1 114 ? -4.664 -1.264 27.555 1.00 97.56 114 GLN A N 1
ATOM 905 C CA . GLN A 1 114 ? -4.716 -0.780 26.176 1.00 97.56 114 GLN A CA 1
ATOM 906 C C . GLN A 1 114 ? -4.067 -1.781 25.220 1.00 97.56 114 GLN A C 1
ATOM 908 O O . GLN A 1 114 ? -3.017 -2.346 25.522 1.00 97.56 114 GLN A O 1
ATOM 913 N N . GLY A 1 115 ? -4.665 -1.971 24.043 1.00 96.12 115 GLY A N 1
ATOM 914 C CA . GLY A 1 115 ? -4.090 -2.817 23.003 1.00 96.12 115 GLY A CA 1
ATOM 915 C C . GLY A 1 115 ? -5.010 -3.068 21.814 1.00 96.12 115 GLY A C 1
ATOM 916 O O . GLY A 1 115 ? -6.205 -2.771 21.842 1.00 96.12 115 GLY A O 1
ATOM 917 N N . ASP A 1 116 ? -4.443 -3.653 20.762 1.00 97.12 116 ASP A N 1
ATOM 918 C CA . ASP A 1 116 ? -5.168 -4.007 19.543 1.00 97.12 116 ASP A CA 1
ATOM 919 C C . ASP A 1 116 ? -5.673 -5.457 19.638 1.00 97.12 116 ASP A C 1
ATOM 921 O O . ASP A 1 116 ? -4.899 -6.406 19.785 1.00 97.12 116 ASP A O 1
ATOM 925 N N . ILE A 1 117 ? -6.989 -5.649 19.543 1.00 97.00 117 ILE A N 1
ATOM 926 C CA . ILE A 1 117 ? -7.634 -6.964 19.622 1.00 97.00 117 ILE A CA 1
ATOM 927 C C . ILE A 1 117 ? -8.212 -7.318 18.254 1.00 97.00 117 ILE A C 1
ATOM 929 O O . ILE A 1 117 ? -8.932 -6.526 17.653 1.00 97.00 117 ILE A O 1
ATOM 933 N N . CYS A 1 118 ? -7.935 -8.531 17.776 1.00 97.00 118 CYS A N 1
ATOM 934 C CA . CYS A 1 118 ? -8.637 -9.092 16.631 1.00 97.00 118 CYS A CA 1
ATOM 935 C C . CYS A 1 118 ? -9.861 -9.854 17.139 1.00 97.00 118 CYS A C 1
ATOM 937 O O . CYS A 1 118 ? -9.718 -10.828 17.884 1.00 97.00 118 CYS A O 1
ATOM 939 N N . ASN A 1 119 ? -11.048 -9.430 16.728 1.00 97.19 119 ASN A N 1
ATOM 940 C CA . ASN A 1 119 ? -12.326 -10.022 17.089 1.00 97.19 119 ASN A CA 1
ATOM 941 C C . ASN A 1 119 ? -12.984 -10.687 15.879 1.00 97.19 119 ASN A C 1
ATOM 943 O O . ASN A 1 119 ? -12.723 -10.345 14.726 1.00 97.19 119 ASN A O 1
ATOM 947 N N . ARG A 1 120 ? -13.889 -11.623 16.148 1.00 97.19 120 ARG A N 1
ATOM 948 C CA . ARG A 1 120 ? -14.738 -12.273 15.151 1.00 97.19 120 ARG A CA 1
ATOM 949 C C . ARG A 1 120 ? -16.146 -11.687 15.208 1.00 97.19 120 ARG A C 1
ATOM 951 O O . ARG A 1 120 ? -16.741 -11.619 16.282 1.00 97.19 120 ARG A O 1
ATOM 958 N N . ARG A 1 121 ? -16.667 -11.267 14.058 1.00 96.50 121 ARG A N 1
ATOM 959 C CA . ARG A 1 121 ? -18.064 -10.849 13.882 1.00 96.50 121 ARG A CA 1
ATOM 960 C C . ARG A 1 121 ? -18.981 -12.074 13.866 1.00 96.50 121 ARG A C 1
ATOM 962 O O . ARG A 1 121 ? -18.524 -13.195 13.641 1.00 96.50 121 ARG A O 1
ATOM 969 N N . LYS A 1 122 ? -20.289 -11.872 14.038 1.00 95.88 122 LYS A N 1
ATOM 970 C CA . LYS A 1 122 ? -21.288 -12.961 14.012 1.00 95.88 122 LYS A CA 1
ATOM 971 C C . LYS A 1 122 ? -21.271 -13.776 12.711 1.00 95.88 122 LYS A C 1
ATOM 973 O O . LYS A 1 122 ? -21.466 -14.985 12.741 1.00 95.88 122 LYS A O 1
ATOM 978 N N . ASN A 1 123 ? -20.994 -13.130 11.579 1.00 95.00 123 ASN A N 1
ATOM 979 C CA . ASN A 1 123 ? -20.868 -13.784 10.270 1.00 95.00 123 ASN A CA 1
ATOM 980 C C . ASN A 1 123 ? -19.546 -14.5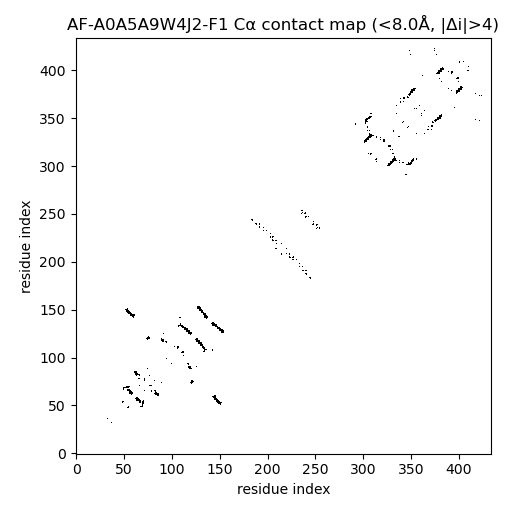67 10.085 1.00 95.00 123 ASN A C 1
ATOM 982 O O . ASN A 1 123 ? -19.320 -15.137 9.023 1.00 95.00 123 ASN A O 1
ATOM 986 N N . GLY A 1 124 ? -18.661 -14.575 11.088 1.00 94.69 124 GLY A N 1
ATOM 987 C CA . GLY A 1 124 ? -17.372 -15.261 11.061 1.00 94.69 124 GLY A CA 1
ATOM 988 C C . GLY A 1 124 ? -16.188 -14.410 10.594 1.00 94.69 124 GLY A C 1
ATOM 989 O O . GLY A 1 124 ? -15.048 -14.832 10.814 1.00 94.69 124 GLY A O 1
ATOM 990 N N . SER A 1 125 ? -16.418 -13.225 10.013 1.00 95.31 125 SER A N 1
ATOM 991 C CA . SER A 1 125 ? -15.334 -12.361 9.534 1.00 95.31 125 SER A CA 1
ATOM 992 C C . SER A 1 125 ? -14.534 -11.757 10.688 1.00 95.31 125 SER A C 1
ATOM 994 O O . SER A 1 125 ? -15.029 -11.586 11.806 1.00 95.31 125 SER A O 1
ATOM 996 N N . LEU A 1 126 ? -13.263 -11.459 10.428 1.00 95.88 126 LEU A N 1
ATOM 997 C CA . LEU A 1 126 ? -12.376 -10.852 11.411 1.00 95.88 126 LEU A CA 1
ATOM 998 C C . LEU A 1 126 ? -12.425 -9.328 11.314 1.00 95.88 126 LEU A C 1
ATOM 1000 O O . LEU A 1 126 ? -12.617 -8.765 10.240 1.00 95.88 126 LEU A O 1
ATOM 1004 N N . HIS A 1 127 ? -12.248 -8.664 12.450 1.00 95.75 127 HIS A N 1
ATOM 1005 C CA . HIS A 1 127 ? -12.067 -7.221 12.523 1.00 95.75 127 HIS A CA 1
ATOM 1006 C C . HIS A 1 127 ? -11.099 -6.870 13.640 1.00 95.75 127 HIS A C 1
ATOM 1008 O O . HIS A 1 127 ? -11.023 -7.562 14.657 1.00 95.75 127 HIS A O 1
ATOM 1014 N N . TRP A 1 128 ? -10.348 -5.798 13.442 1.00 97.06 128 TRP A N 1
ATOM 1015 C CA . TRP A 1 128 ? -9.377 -5.314 14.408 1.00 97.06 128 TRP A CA 1
ATOM 1016 C C . TRP A 1 128 ? -9.916 -4.095 15.126 1.00 97.06 128 TRP A C 1
ATOM 1018 O O . TRP A 1 128 ? -10.448 -3.181 14.504 1.00 97.06 128 TRP A O 1
ATOM 1028 N N . VAL A 1 129 ? -9.750 -4.073 16.443 1.00 96.62 129 VAL A N 1
ATOM 1029 C CA . VAL A 1 129 ? -10.180 -2.962 17.282 1.00 96.62 129 VAL A CA 1
ATOM 1030 C C . VAL A 1 129 ? -9.050 -2.506 18.189 1.00 96.62 129 VAL A C 1
ATOM 1032 O O . VAL A 1 129 ? -8.502 -3.296 18.960 1.00 96.62 129 VAL A O 1
ATOM 1035 N N . ARG A 1 130 ? -8.731 -1.213 18.143 1.00 97.00 130 ARG A N 1
ATOM 1036 C CA . ARG A 1 130 ? -7.886 -0.582 19.157 1.00 97.00 130 ARG A CA 1
ATOM 1037 C C . ARG A 1 130 ? -8.730 -0.362 20.392 1.00 97.00 130 ARG A C 1
ATOM 1039 O O . ARG A 1 130 ? -9.751 0.310 20.310 1.00 97.00 130 ARG A O 1
ATOM 1046 N N . THR A 1 131 ? -8.344 -0.969 21.502 1.00 96.38 131 THR A N 1
ATOM 1047 C CA . THR A 1 131 ? -9.191 -1.102 22.685 1.00 96.38 131 THR A CA 1
ATOM 1048 C C . THR A 1 131 ? -8.527 -0.467 23.899 1.00 96.38 131 THR A C 1
ATOM 1050 O O . THR A 1 131 ? -7.358 -0.725 24.169 1.00 96.38 131 THR A O 1
ATOM 1053 N N . THR A 1 132 ? -9.310 0.295 24.659 1.00 96.62 132 THR A N 1
ATOM 1054 C CA . THR A 1 132 ? -8.987 0.753 26.015 1.00 96.62 132 THR A CA 1
ATOM 1055 C C . THR A 1 132 ? -10.032 0.188 26.974 1.00 96.62 132 THR A C 1
ATOM 1057 O O . THR A 1 132 ? -11.231 0.315 26.720 1.00 96.62 132 THR A O 1
ATOM 1060 N N . ILE A 1 133 ? -9.598 -0.438 28.068 1.00 97.00 133 ILE A N 1
ATOM 1061 C CA . ILE A 1 133 ? -10.470 -0.999 29.106 1.00 97.00 133 ILE A CA 1
ATOM 1062 C C . ILE A 1 133 ? -10.096 -0.377 30.448 1.00 97.00 133 ILE A C 1
ATOM 1064 O O . ILE A 1 133 ? -8.955 -0.481 30.892 1.00 97.00 133 ILE A O 1
ATOM 1068 N N . VAL A 1 134 ? -11.076 0.246 31.094 1.00 96.56 134 VAL A N 1
ATOM 1069 C CA . VAL A 1 134 ? -10.919 0.940 32.372 1.00 96.56 134 VAL A CA 1
ATOM 1070 C C . VAL A 1 134 ? -11.705 0.189 33.453 1.00 96.56 134 VAL A C 1
ATOM 1072 O O . VAL A 1 134 ? -12.930 0.066 33.328 1.00 96.56 134 VAL A O 1
ATOM 1075 N N . PRO A 1 135 ? -11.044 -0.329 34.505 1.00 97.12 135 PRO A N 1
ATOM 1076 C CA . PRO A 1 135 ? -11.724 -0.855 35.682 1.00 97.12 135 PRO A CA 1
ATOM 1077 C C . PRO A 1 135 ? -12.180 0.287 36.599 1.00 97.12 135 PRO A C 1
ATOM 1079 O O . PRO A 1 135 ? -11.415 1.197 36.907 1.00 97.12 135 PRO A O 1
ATOM 1082 N N . PHE A 1 136 ? -13.419 0.219 37.075 1.00 94.94 136 PHE A N 1
ATOM 1083 C CA . PHE A 1 136 ? -13.972 1.157 38.046 1.00 94.94 136 PHE A CA 1
ATOM 1084 C C . PHE A 1 136 ? -14.066 0.492 39.414 1.00 94.94 136 PHE A C 1
ATOM 1086 O O . PHE A 1 136 ? -14.682 -0.567 39.570 1.00 94.94 136 PHE A O 1
ATOM 1093 N N . LEU A 1 137 ? -13.449 1.132 40.406 1.00 92.44 137 LEU A N 1
ATOM 1094 C CA . LEU A 1 137 ? -13.336 0.626 41.767 1.00 92.44 137 LEU A CA 1
ATOM 1095 C C . LEU A 1 137 ? -14.315 1.349 42.697 1.00 92.44 137 LEU A C 1
ATOM 1097 O O . LEU A 1 137 ? -14.600 2.535 42.530 1.00 92.44 137 LEU A O 1
ATOM 1101 N N . ASN A 1 138 ? -14.843 0.628 43.681 1.00 92.69 138 ASN A N 1
ATOM 1102 C CA . ASN A 1 138 ? -15.637 1.200 44.761 1.00 92.69 138 ASN A CA 1
ATOM 1103 C C . ASN A 1 138 ? -14.726 1.802 45.856 1.00 92.69 138 ASN A C 1
ATOM 1105 O O . ASN A 1 138 ? -13.500 1.713 45.798 1.00 92.69 138 ASN A O 1
ATOM 1109 N N . GLN A 1 139 ? -15.323 2.373 46.907 1.00 90.75 139 GLN A N 1
ATOM 1110 C CA . GLN A 1 139 ? -14.582 2.966 48.035 1.00 90.75 139 GLN A CA 1
ATOM 1111 C C . GLN A 1 139 ? -13.703 1.966 48.814 1.00 90.75 139 GLN A C 1
ATOM 1113 O O . GLN A 1 139 ? -12.838 2.383 49.578 1.00 90.75 139 GLN A O 1
ATOM 1118 N N . ARG A 1 140 ? -13.920 0.656 48.642 1.00 89.81 140 ARG A N 1
ATOM 1119 C CA . ARG A 1 140 ? -13.138 -0.423 49.268 1.00 89.81 140 ARG A CA 1
ATOM 1120 C C . ARG A 1 140 ? -12.001 -0.927 48.373 1.00 89.81 140 ARG A C 1
ATOM 1122 O O . ARG A 1 140 ? -11.291 -1.843 48.770 1.00 89.81 140 ARG A O 1
ATOM 1129 N N . GLY A 1 141 ? -11.828 -0.348 47.182 1.00 87.69 141 GLY A N 1
ATOM 1130 C CA . GLY A 1 141 ? -10.844 -0.801 46.198 1.00 87.69 141 GLY A CA 1
ATOM 1131 C C . GLY A 1 141 ? -11.266 -2.063 45.440 1.00 87.69 141 GLY A C 1
ATOM 1132 O O . GLY A 1 141 ? -10.426 -2.715 44.829 1.00 87.69 141 GLY A O 1
ATOM 1133 N N . GLU A 1 142 ? -12.549 -2.429 45.464 1.00 91.69 142 GLU A N 1
ATOM 1134 C CA . GLU A 1 142 ? -13.070 -3.581 44.725 1.00 91.69 142 GLU A CA 1
ATOM 1135 C C . GLU A 1 142 ? -13.634 -3.118 43.380 1.00 91.69 142 GLU A C 1
ATOM 1137 O O . GLU A 1 142 ? -14.365 -2.126 43.307 1.00 91.69 142 GLU A O 1
ATOM 1142 N N . ILE A 1 143 ? -13.328 -3.844 42.307 1.00 94.50 143 ILE A N 1
ATOM 1143 C CA . ILE A 1 143 ? -13.842 -3.534 40.971 1.00 94.50 143 ILE A CA 1
ATOM 1144 C C . ILE A 1 143 ? -15.336 -3.858 40.919 1.00 94.50 143 ILE A C 1
ATOM 1146 O O . ILE A 1 143 ? -15.726 -4.998 41.165 1.00 94.50 143 ILE A O 1
ATOM 1150 N N . TYR A 1 144 ? -16.170 -2.881 40.560 1.00 94.56 144 TYR A N 1
ATOM 1151 C CA . TYR A 1 144 ? -17.614 -3.090 40.390 1.00 94.56 144 TYR A CA 1
ATOM 1152 C C . TYR A 1 144 ? -18.047 -3.112 38.919 1.00 94.56 144 TYR A C 1
ATOM 1154 O O . TYR A 1 144 ? -19.090 -3.687 38.599 1.00 94.56 144 TYR A O 1
ATOM 1162 N N . GLN A 1 145 ? -17.258 -2.510 38.024 1.00 95.69 145 GLN A N 1
ATOM 1163 C CA . GLN A 1 145 ? -17.577 -2.394 36.604 1.00 95.69 145 GLN A CA 1
ATOM 1164 C C . GLN A 1 145 ? -16.309 -2.243 35.759 1.00 95.69 145 GLN A C 1
ATOM 1166 O O . GLN A 1 145 ? -15.316 -1.672 36.206 1.00 95.69 145 GLN A O 1
ATOM 1171 N N . PHE A 1 146 ? -16.370 -2.699 34.512 1.00 96.56 146 PHE A N 1
ATOM 1172 C CA . PHE A 1 146 ? -15.411 -2.352 33.468 1.00 96.56 146 PHE A CA 1
ATOM 1173 C C . PHE A 1 146 ? -16.111 -1.550 32.378 1.00 96.56 146 PHE A C 1
ATOM 1175 O O . PHE A 1 146 ? -17.203 -1.920 31.940 1.00 96.56 146 PHE A O 1
ATOM 1182 N N . ILE A 1 147 ? -15.464 -0.491 31.901 1.00 94.81 147 ILE A N 1
ATOM 1183 C CA . ILE A 1 147 ? -15.878 0.223 30.691 1.00 94.81 147 ILE A CA 1
ATOM 1184 C C . ILE A 1 147 ? -14.827 -0.035 29.627 1.00 94.81 147 ILE A C 1
ATOM 1186 O O . ILE A 1 147 ? -13.630 0.092 29.875 1.00 94.81 147 ILE A O 1
ATOM 1190 N N . SER A 1 148 ? -15.266 -0.430 28.439 1.00 95.75 148 SER A N 1
ATOM 1191 C CA . SER A 1 148 ? -14.383 -0.623 27.296 1.00 95.75 148 SER A CA 1
ATOM 1192 C C . SER A 1 148 ? -14.797 0.281 26.154 1.00 95.75 148 SER A C 1
ATOM 1194 O O . SER A 1 148 ? -15.959 0.260 25.749 1.00 95.75 148 SER A O 1
ATOM 1196 N N . MET A 1 149 ? -13.825 0.997 25.604 1.00 93.69 149 MET A N 1
ATOM 1197 C CA . MET A 1 149 ? -13.968 1.843 24.426 1.00 93.69 149 MET A CA 1
ATOM 1198 C C . MET A 1 149 ? -13.052 1.325 23.331 1.00 93.69 149 MET A C 1
ATOM 1200 O O . MET A 1 149 ? -11.912 0.935 23.605 1.00 93.69 149 MET A O 1
ATOM 1204 N N . ARG A 1 150 ? -13.555 1.281 22.097 1.00 95.38 150 ARG A N 1
ATOM 1205 C CA . ARG A 1 150 ? -12.800 0.728 20.977 1.00 95.38 150 ARG A CA 1
ATOM 1206 C C . ARG A 1 150 ? -13.023 1.505 19.693 1.00 95.38 150 ARG A C 1
ATOM 1208 O O . ARG A 1 150 ? -14.118 1.998 19.442 1.00 95.38 150 ARG A O 1
ATOM 1215 N N . THR A 1 151 ? -12.000 1.523 18.856 1.00 92.19 151 THR A N 1
ATOM 1216 C CA . THR A 1 151 ? -12.053 2.067 17.497 1.00 92.19 151 THR A CA 1
ATOM 1217 C C . THR A 1 151 ? -11.810 0.925 16.521 1.00 92.19 151 THR A C 1
ATOM 1219 O O . THR A 1 151 ? -10.851 0.174 16.706 1.00 92.19 151 THR A O 1
ATOM 1222 N N . ASP A 1 152 ? -12.666 0.767 15.507 1.00 92.75 152 ASP A N 1
ATOM 1223 C CA . ASP A 1 152 ? -12.411 -0.184 14.419 1.00 92.75 152 ASP A CA 1
ATOM 1224 C C . ASP A 1 152 ? -11.196 0.305 13.616 1.00 92.75 152 ASP A C 1
ATOM 1226 O O . ASP A 1 152 ? -11.190 1.405 13.069 1.00 92.75 152 ASP A O 1
ATOM 1230 N N . ILE A 1 153 ? -10.142 -0.506 13.602 1.00 93.69 153 ILE A N 1
ATOM 1231 C CA . ILE A 1 153 ? -8.880 -0.244 12.903 1.00 93.69 153 ILE A CA 1
ATOM 1232 C C . ILE A 1 153 ? -8.633 -1.282 11.802 1.00 93.69 153 ILE A C 1
ATOM 1234 O O . ILE A 1 153 ? -7.506 -1.429 11.334 1.00 93.69 153 ILE A O 1
ATOM 1238 N N . SER A 1 154 ? -9.666 -2.019 11.378 1.00 92.00 154 SER A N 1
ATOM 1239 C CA . SER A 1 154 ? -9.543 -3.059 10.346 1.00 92.00 154 SER A CA 1
ATOM 1240 C C . SER A 1 154 ? -8.976 -2.500 9.042 1.00 92.00 154 SER A C 1
ATOM 1242 O O . SER A 1 154 ? -8.073 -3.094 8.465 1.00 92.00 154 SER A O 1
ATOM 1244 N N . HIS A 1 155 ? -9.437 -1.317 8.628 1.00 89.31 155 HIS A N 1
ATOM 1245 C CA . HIS A 1 155 ? -8.925 -0.620 7.446 1.00 89.31 155 HIS A CA 1
ATOM 1246 C C . HIS A 1 155 ? -7.442 -0.242 7.581 1.00 89.31 155 HIS A C 1
ATOM 1248 O O . HIS A 1 155 ? -6.677 -0.396 6.636 1.00 89.31 155 HIS A O 1
ATOM 1254 N N . ILE A 1 156 ? -7.011 0.188 8.773 1.00 90.50 156 ILE A N 1
ATOM 1255 C CA . ILE A 1 156 ? -5.600 0.504 9.042 1.00 90.50 156 ILE A CA 1
ATOM 1256 C C . ILE A 1 156 ? -4.750 -0.760 8.909 1.00 90.50 156 ILE A C 1
ATOM 1258 O O . ILE A 1 156 ? -3.700 -0.723 8.279 1.00 90.50 156 ILE A O 1
ATOM 1262 N N . LYS A 1 157 ? -5.220 -1.891 9.448 1.00 88.62 157 LYS A N 1
ATOM 1263 C CA . LYS A 1 157 ? -4.512 -3.172 9.333 1.00 88.62 157 LYS A CA 1
ATOM 1264 C C . LYS A 1 157 ? -4.432 -3.681 7.898 1.00 88.62 157 LYS A C 1
ATOM 1266 O O . LYS A 1 157 ? -3.404 -4.237 7.534 1.00 88.62 157 LYS A O 1
ATOM 1271 N N . GLN A 1 158 ? -5.470 -3.460 7.094 1.00 87.81 158 GLN A N 1
ATOM 1272 C CA . GLN A 1 158 ? -5.432 -3.799 5.673 1.00 87.81 158 GLN A CA 1
ATOM 1273 C C . GLN A 1 158 ? -4.392 -2.954 4.930 1.00 87.81 158 GLN A C 1
ATOM 1275 O O . GLN A 1 158 ? -3.546 -3.510 4.244 1.00 87.81 158 GLN A O 1
ATOM 1280 N N . ILE A 1 159 ? -4.384 -1.635 5.148 1.00 88.81 159 ILE A N 1
ATOM 1281 C CA . ILE A 1 159 ? -3.385 -0.741 4.544 1.00 88.81 159 ILE A CA 1
ATOM 1282 C C . ILE A 1 159 ? -1.962 -1.112 4.975 1.00 88.81 159 ILE A C 1
ATOM 1284 O O . ILE A 1 159 ? -1.049 -1.074 4.155 1.00 88.81 159 ILE A O 1
ATOM 1288 N N . GLU A 1 160 ? -1.751 -1.449 6.251 1.00 89.31 160 GLU A N 1
ATOM 1289 C CA . GLU A 1 160 ? -0.441 -1.886 6.748 1.00 89.31 160 GLU A CA 1
ATOM 1290 C C . GLU A 1 160 ? 0.060 -3.136 6.006 1.00 89.31 160 GLU A C 1
ATOM 1292 O O . GLU A 1 160 ? 1.244 -3.202 5.671 1.00 89.31 160 GLU A O 1
ATOM 1297 N N . GLU A 1 161 ? -0.824 -4.097 5.726 1.00 89.25 161 GLU A N 1
ATOM 1298 C CA . GLU A 1 161 ? -0.472 -5.310 4.984 1.00 89.25 161 GLU A CA 1
ATOM 1299 C C . GLU A 1 161 ? -0.241 -5.021 3.496 1.00 89.25 161 GLU A C 1
ATOM 1301 O O . GLU A 1 161 ? 0.802 -5.393 2.965 1.00 89.25 161 GLU A O 1
ATOM 1306 N N . ASP A 1 162 ? -1.131 -4.266 2.847 1.00 89.88 162 ASP A N 1
ATOM 1307 C CA . ASP A 1 162 ? -0.990 -3.889 1.434 1.00 89.88 162 ASP A CA 1
ATOM 1308 C C . ASP A 1 162 ? 0.329 -3.128 1.195 1.00 89.88 162 ASP A C 1
ATOM 1310 O O . ASP A 1 162 ? 1.059 -3.375 0.231 1.00 89.88 162 ASP A O 1
ATOM 1314 N N . LEU A 1 163 ? 0.679 -2.215 2.110 1.00 91.44 163 LEU A N 1
ATOM 1315 C CA . LEU A 1 163 ? 1.932 -1.464 2.058 1.00 91.44 163 LEU A CA 1
ATOM 1316 C C . LEU A 1 163 ? 3.149 -2.375 2.242 1.00 91.44 163 LEU A C 1
ATOM 1318 O O . LEU A 1 163 ? 4.189 -2.162 1.611 1.00 91.44 163 LEU A O 1
ATOM 1322 N N . ARG A 1 164 ? 3.041 -3.382 3.113 1.00 92.62 164 ARG A N 1
ATOM 1323 C CA . ARG A 1 164 ? 4.098 -4.368 3.331 1.00 92.62 164 ARG A CA 1
ATOM 1324 C C . ARG A 1 164 ? 4.323 -5.212 2.080 1.00 92.62 164 ARG A C 1
ATOM 1326 O O . ARG A 1 164 ? 5.467 -5.327 1.645 1.00 92.62 164 ARG A O 1
ATOM 1333 N N . GLU A 1 165 ? 3.259 -5.731 1.475 1.00 93.94 165 GLU A N 1
ATOM 1334 C CA . GLU A 1 165 ? 3.336 -6.503 0.231 1.00 93.94 165 GLU A CA 1
ATOM 1335 C C . GLU A 1 165 ? 3.940 -5.671 -0.908 1.00 93.94 165 GLU A C 1
ATOM 1337 O O . GLU A 1 165 ? 4.879 -6.110 -1.579 1.00 93.94 165 GLU A O 1
ATOM 1342 N N . ALA A 1 166 ? 3.476 -4.429 -1.086 1.00 91.62 166 ALA A N 1
ATOM 1343 C CA . ALA A 1 166 ? 4.008 -3.518 -2.097 1.00 91.62 166 ALA A CA 1
ATOM 1344 C C . ALA A 1 166 ? 5.505 -3.230 -1.888 1.00 91.62 166 ALA A C 1
ATOM 1346 O O . ALA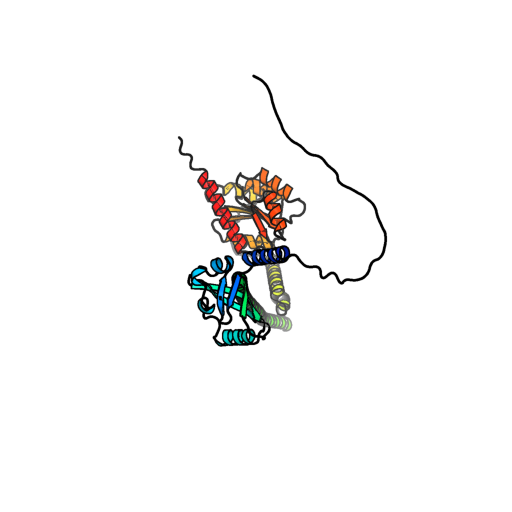 A 1 166 ? 6.282 -3.214 -2.848 1.00 91.62 166 ALA A O 1
ATOM 1347 N N . ARG A 1 167 ? 5.934 -3.042 -0.633 1.00 93.88 167 ARG A N 1
ATOM 1348 C CA . ARG A 1 167 ? 7.345 -2.836 -0.285 1.00 93.88 167 ARG A CA 1
ATOM 1349 C C . ARG A 1 167 ? 8.193 -4.062 -0.608 1.00 93.88 167 ARG A C 1
ATOM 1351 O O . ARG A 1 167 ? 9.277 -3.906 -1.172 1.00 93.88 167 ARG A O 1
ATOM 1358 N N . ASP A 1 168 ? 7.725 -5.254 -0.259 1.00 94.75 168 ASP A N 1
ATOM 1359 C CA . ASP A 1 168 ? 8.459 -6.494 -0.503 1.00 94.75 168 ASP A CA 1
ATOM 1360 C C . ASP A 1 168 ? 8.624 -6.745 -2.012 1.00 94.75 168 ASP A C 1
ATOM 1362 O O . ASP A 1 168 ? 9.726 -7.065 -2.470 1.00 94.75 168 ASP A O 1
ATOM 1366 N N . LEU A 1 169 ? 7.576 -6.497 -2.806 1.00 95.44 169 LEU A N 1
ATOM 1367 C CA . LEU A 1 169 ? 7.634 -6.559 -4.270 1.00 95.44 169 LEU A CA 1
ATOM 1368 C C . LEU A 1 169 ? 8.614 -5.533 -4.855 1.00 95.44 169 LEU A C 1
ATOM 1370 O O . LEU A 1 169 ? 9.450 -5.885 -5.692 1.00 95.44 169 LEU A O 1
ATOM 1374 N N . ALA A 1 170 ? 8.570 -4.282 -4.388 1.00 93.62 170 ALA A N 1
ATOM 1375 C CA . ALA A 1 170 ? 9.481 -3.233 -4.843 1.00 93.62 170 ALA A CA 1
ATOM 1376 C C . ALA A 1 170 ? 10.950 -3.571 -4.534 1.00 93.62 170 ALA A C 1
ATOM 1378 O O . ALA A 1 170 ? 11.821 -3.417 -5.392 1.00 93.62 170 ALA A O 1
ATOM 1379 N N . GLN A 1 171 ? 11.234 -4.105 -3.342 1.00 94.88 171 GLN A N 1
ATOM 1380 C CA . GLN A 1 171 ? 12.583 -4.534 -2.965 1.00 94.88 171 GLN A CA 1
ATOM 1381 C C . GLN A 1 171 ? 13.088 -5.700 -3.821 1.00 94.88 171 GLN A C 1
ATOM 1383 O O . GLN A 1 171 ? 14.268 -5.739 -4.179 1.00 94.88 171 GLN A O 1
ATOM 1388 N N . GLN A 1 172 ? 12.222 -6.655 -4.163 1.00 94.12 172 GLN A N 1
ATOM 1389 C CA . GLN A 1 172 ? 12.584 -7.752 -5.061 1.00 94.12 172 GLN A CA 1
ATOM 1390 C C . GLN A 1 172 ? 12.894 -7.245 -6.472 1.00 94.12 172 GLN A C 1
ATOM 1392 O O . GLN A 1 172 ? 13.932 -7.608 -7.030 1.00 94.12 172 GLN A O 1
ATOM 1397 N N . ALA A 1 173 ? 12.048 -6.368 -7.019 1.00 92.25 173 ALA A N 1
ATOM 1398 C CA . ALA A 1 173 ? 12.262 -5.760 -8.329 1.00 92.25 173 ALA A CA 1
ATOM 1399 C C . ALA A 1 173 ? 13.574 -4.958 -8.375 1.00 92.25 173 ALA A C 1
ATOM 1401 O O . ALA A 1 173 ? 14.343 -5.087 -9.329 1.00 92.25 173 ALA A O 1
ATOM 1402 N N . GLN A 1 174 ? 13.882 -4.203 -7.316 1.00 90.88 174 GLN A N 1
ATOM 1403 C CA . GLN A 1 174 ? 15.134 -3.456 -7.212 1.00 90.88 174 GLN A CA 1
ATOM 1404 C C . GLN A 1 174 ? 16.358 -4.383 -7.216 1.00 90.88 174 GLN A C 1
ATOM 1406 O O . GLN A 1 174 ? 17.271 -4.183 -8.016 1.00 90.88 174 GLN A O 1
ATOM 1411 N N . ARG A 1 175 ? 16.364 -5.445 -6.399 1.00 92.56 175 ARG A N 1
ATOM 1412 C CA . ARG A 1 175 ? 17.474 -6.420 -6.379 1.00 92.56 175 ARG A CA 1
ATOM 1413 C C . ARG A 1 175 ? 17.674 -7.095 -7.737 1.00 92.56 175 ARG A C 1
ATOM 1415 O O . ARG A 1 175 ? 18.808 -7.328 -8.154 1.00 92.56 175 ARG A O 1
ATOM 1422 N N . GLN A 1 176 ? 16.585 -7.410 -8.438 1.00 90.06 176 GLN A N 1
ATOM 1423 C CA . GLN A 1 176 ? 16.652 -7.975 -9.787 1.00 90.06 176 GLN A CA 1
ATOM 1424 C C . GLN A 1 176 ? 17.231 -6.979 -10.800 1.00 90.06 176 GLN A C 1
ATOM 1426 O O . GLN A 1 176 ? 18.055 -7.366 -11.634 1.00 90.06 176 GLN A O 1
ATOM 1431 N N . ALA A 1 177 ? 16.838 -5.705 -10.720 1.00 85.25 177 ALA A N 1
ATOM 1432 C CA . ALA A 1 177 ? 17.368 -4.648 -11.573 1.00 85.25 177 ALA A CA 1
ATOM 1433 C C . ALA A 1 177 ? 18.871 -4.426 -11.333 1.00 85.25 177 ALA A C 1
ATOM 1435 O O . ALA A 1 177 ? 19.641 -4.407 -12.294 1.00 85.25 177 ALA A O 1
ATOM 1436 N N . GLU A 1 178 ? 19.300 -4.355 -10.071 1.00 85.69 178 GLU A N 1
ATOM 1437 C CA . GLU A 1 178 ? 20.708 -4.215 -9.675 1.00 85.69 178 GLU A CA 1
ATOM 1438 C C . GLU A 1 178 ? 21.551 -5.407 -10.148 1.00 85.69 178 GLU A C 1
ATOM 1440 O O . GLU A 1 178 ? 22.596 -5.225 -10.773 1.00 85.69 178 GLU A O 1
ATOM 1445 N N . SER A 1 179 ? 21.070 -6.637 -9.936 1.00 84.69 179 SER A N 1
ATOM 1446 C CA . SER A 1 179 ? 21.742 -7.848 -10.423 1.00 84.69 179 SER A CA 1
ATOM 1447 C C . SER A 1 179 ? 21.868 -7.860 -11.950 1.00 84.69 179 SER A C 1
ATOM 1449 O O . SER A 1 179 ? 22.934 -8.172 -12.485 1.00 84.69 179 SER A O 1
ATOM 1451 N N . SER A 1 180 ? 20.806 -7.465 -12.658 1.00 82.00 180 SER A N 1
ATOM 1452 C CA . SER A 1 180 ? 20.805 -7.380 -14.120 1.00 82.00 180 SER A CA 1
ATOM 1453 C C . SER A 1 180 ? 21.760 -6.301 -14.636 1.00 82.00 180 SER A C 1
ATOM 1455 O O . SER A 1 180 ? 22.451 -6.527 -15.628 1.00 82.00 180 SER A O 1
ATOM 1457 N N . SER A 1 181 ? 21.826 -5.142 -13.975 1.00 78.56 181 SER A N 1
ATOM 1458 C CA . SER A 1 181 ? 22.767 -4.064 -14.307 1.00 78.56 181 SER A CA 1
ATOM 1459 C C . SER A 1 181 ? 24.216 -4.511 -14.096 1.00 78.56 181 SER A C 1
ATOM 1461 O O . SER A 1 181 ? 25.038 -4.401 -15.007 1.00 78.56 181 SER A O 1
ATOM 1463 N N . LEU A 1 182 ? 24.516 -5.152 -12.962 1.00 78.44 182 LEU A N 1
ATOM 1464 C CA . LEU A 1 182 ? 25.847 -5.695 -12.690 1.00 78.44 182 LEU A CA 1
ATOM 1465 C C . LEU A 1 182 ? 26.256 -6.767 -13.714 1.00 78.44 182 LEU A C 1
ATOM 1467 O O . LEU A 1 182 ? 27.392 -6.769 -14.193 1.00 78.44 182 LEU A O 1
ATOM 1471 N N . ALA A 1 183 ? 25.339 -7.667 -14.084 1.00 77.06 183 ALA A N 1
ATOM 1472 C CA . ALA A 1 183 ? 25.588 -8.679 -15.109 1.00 77.06 183 ALA A CA 1
ATOM 1473 C C . ALA A 1 183 ? 25.910 -8.045 -16.474 1.00 77.06 183 ALA A C 1
ATOM 1475 O O . ALA A 1 183 ? 26.853 -8.476 -17.142 1.00 77.06 183 ALA A O 1
ATOM 1476 N N . ARG A 1 184 ? 25.182 -6.989 -16.865 1.00 76.75 184 ARG A N 1
ATOM 1477 C CA . ARG A 1 184 ? 25.449 -6.224 -18.095 1.00 76.75 184 ARG A CA 1
ATOM 1478 C C . ARG A 1 184 ? 26.803 -5.521 -18.050 1.00 76.75 184 ARG A C 1
ATOM 1480 O O . ARG A 1 184 ? 27.574 -5.659 -18.995 1.00 76.75 184 ARG A O 1
ATOM 1487 N N . ALA A 1 185 ? 27.129 -4.836 -16.955 1.00 72.94 185 ALA A N 1
ATOM 1488 C CA . ALA A 1 185 ? 28.420 -4.167 -16.792 1.00 72.94 185 ALA A CA 1
ATOM 1489 C C . ALA A 1 185 ? 29.594 -5.160 -16.883 1.00 72.94 185 ALA A C 1
ATOM 1491 O O . ALA A 1 185 ? 30.583 -4.912 -17.574 1.00 72.94 185 ALA A O 1
ATOM 1492 N N . ASN A 1 186 ? 29.467 -6.329 -16.247 1.00 78.81 186 ASN A N 1
ATOM 1493 C CA . ASN A 1 186 ? 30.470 -7.391 -16.335 1.00 78.81 186 ASN A CA 1
ATOM 1494 C C . ASN A 1 186 ? 30.619 -7.943 -17.761 1.00 78.81 186 ASN A C 1
ATOM 1496 O O . ASN A 1 186 ? 31.743 -8.199 -18.196 1.00 78.81 186 ASN A O 1
ATOM 1500 N N . LEU A 1 187 ? 29.515 -8.102 -18.498 1.00 80.69 187 LEU A N 1
ATOM 1501 C CA . LEU A 1 187 ? 29.547 -8.523 -19.899 1.00 80.69 187 LEU A CA 1
ATOM 1502 C C . LEU A 1 187 ? 30.275 -7.499 -20.778 1.00 80.69 187 LEU A C 1
ATOM 1504 O O . LEU A 1 187 ? 31.135 -7.888 -21.563 1.00 80.69 187 LEU A O 1
ATOM 1508 N N . LEU A 1 188 ? 29.976 -6.206 -20.622 1.00 76.12 188 LEU A N 1
ATOM 1509 C CA . LEU A 1 188 ? 30.635 -5.140 -21.385 1.00 76.12 188 LEU A CA 1
ATOM 1510 C C . LEU A 1 188 ? 32.144 -5.109 -21.124 1.00 76.12 188 LEU A C 1
ATOM 1512 O O . LEU A 1 188 ? 32.929 -5.052 -22.071 1.00 76.12 188 LEU A O 1
ATOM 1516 N N . ARG A 1 189 ? 32.559 -5.234 -19.858 1.00 77.00 189 ARG A N 1
ATOM 1517 C CA . ARG A 1 189 ? 33.980 -5.308 -19.489 1.00 77.00 189 ARG A CA 1
ATOM 1518 C C . ARG A 1 189 ? 34.675 -6.502 -20.144 1.00 77.00 189 ARG A C 1
ATOM 1520 O O . ARG A 1 189 ? 35.791 -6.367 -20.641 1.00 77.00 189 ARG A O 1
ATOM 1527 N N . LYS A 1 190 ? 34.001 -7.657 -20.176 1.00 77.81 190 LYS A N 1
ATOM 1528 C CA . LYS A 1 190 ? 34.508 -8.865 -20.835 1.00 77.81 190 LYS A CA 1
ATOM 1529 C C . LYS A 1 190 ? 34.659 -8.670 -22.346 1.00 77.81 190 LYS A C 1
ATOM 1531 O O . LYS A 1 190 ? 35.737 -8.923 -22.866 1.00 77.81 190 LYS A O 1
ATOM 1536 N N . ILE A 1 191 ? 33.627 -8.165 -23.030 1.00 82.12 191 ILE A N 1
ATOM 1537 C CA . ILE A 1 191 ? 33.675 -7.884 -24.477 1.00 82.12 191 ILE A CA 1
ATOM 1538 C C . ILE A 1 191 ? 34.840 -6.944 -24.804 1.00 82.12 191 ILE A C 1
ATOM 1540 O O . ILE A 1 191 ? 35.576 -7.181 -25.757 1.00 82.12 191 ILE A O 1
ATOM 1544 N N . ASN A 1 192 ? 35.045 -5.903 -23.994 1.00 78.56 192 ASN A N 1
ATOM 1545 C CA . ASN A 1 192 ? 36.129 -4.951 -24.210 1.00 78.56 192 ASN A CA 1
ATOM 1546 C C . ASN A 1 192 ? 37.514 -5.622 -24.117 1.00 78.56 192 ASN A C 1
ATOM 1548 O O . ASN A 1 192 ? 38.363 -5.438 -24.989 1.00 78.56 192 ASN A O 1
ATOM 1552 N N . HIS A 1 193 ? 37.725 -6.475 -23.110 1.00 81.69 193 HIS A N 1
ATOM 1553 C CA . HIS A 1 193 ? 38.948 -7.272 -22.997 1.00 81.69 193 HIS A CA 1
ATOM 1554 C C . HIS A 1 193 ? 39.157 -8.208 -24.204 1.00 81.69 193 HIS A C 1
ATOM 1556 O O . HIS A 1 193 ? 40.259 -8.263 -24.767 1.00 81.69 193 HIS A O 1
ATOM 1562 N N . ASP A 1 194 ? 38.091 -8.890 -24.630 1.00 81.44 194 ASP A N 1
ATOM 1563 C CA . ASP A 1 194 ? 38.110 -9.850 -25.737 1.00 81.44 194 ASP A CA 1
ATOM 1564 C C . ASP A 1 194 ? 38.374 -9.169 -27.095 1.00 81.44 194 ASP A C 1
ATOM 1566 O O . ASP A 1 194 ? 38.994 -9.777 -27.963 1.00 81.44 194 ASP A O 1
ATOM 1570 N N . ILE A 1 195 ? 37.973 -7.903 -27.282 1.00 83.31 195 ILE A N 1
ATOM 1571 C CA . ILE A 1 195 ? 38.280 -7.102 -28.484 1.00 83.31 195 ILE A CA 1
ATOM 1572 C C . ILE A 1 195 ? 39.703 -6.530 -28.426 1.00 83.31 195 ILE A C 1
ATOM 1574 O O . ILE A 1 195 ? 40.436 -6.555 -29.418 1.00 83.31 195 ILE A O 1
ATOM 1578 N N . ARG A 1 196 ? 40.122 -6.016 -27.265 1.00 77.81 196 ARG A N 1
ATOM 1579 C CA . ARG A 1 196 ? 41.437 -5.384 -27.098 1.00 77.81 196 ARG A CA 1
ATOM 1580 C C . ARG A 1 196 ? 42.581 -6.358 -27.369 1.00 77.81 196 ARG A C 1
ATOM 1582 O O . ARG A 1 196 ? 43.585 -5.961 -27.958 1.00 77.81 196 ARG A O 1
ATOM 1589 N N . THR A 1 197 ? 42.438 -7.611 -26.945 1.00 82.44 197 THR A N 1
ATOM 1590 C CA . THR A 1 197 ? 43.478 -8.641 -27.083 1.00 82.44 197 THR A CA 1
ATOM 1591 C C . THR A 1 197 ? 43.913 -8.857 -28.543 1.00 82.44 197 THR A C 1
ATOM 1593 O O . THR A 1 197 ? 45.083 -8.604 -28.840 1.00 82.44 197 THR A O 1
ATOM 1596 N N . PRO A 1 198 ? 43.024 -9.235 -29.485 1.00 77.25 198 PRO A N 1
ATOM 1597 C CA . PRO A 1 198 ? 43.406 -9.421 -30.881 1.00 77.25 198 PRO A CA 1
ATOM 1598 C C . PRO A 1 198 ? 43.848 -8.117 -31.555 1.00 77.25 198 PRO A C 1
ATOM 1600 O O . PRO A 1 198 ? 44.809 -8.143 -32.320 1.00 77.25 198 PRO A O 1
ATOM 1603 N N . LEU A 1 199 ? 43.224 -6.970 -31.250 1.00 81.00 199 LEU A N 1
ATOM 1604 C CA . LEU A 1 199 ? 43.651 -5.677 -31.808 1.00 81.00 199 LEU A CA 1
ATOM 1605 C C . LEU A 1 199 ? 45.071 -5.302 -31.381 1.00 81.00 199 LEU A C 1
ATOM 1607 O O . LEU A 1 199 ? 45.840 -4.808 -32.199 1.00 81.00 199 LEU A O 1
ATOM 1611 N N . THR A 1 200 ? 45.443 -5.578 -30.128 1.00 75.81 200 THR A N 1
ATOM 1612 C CA . THR A 1 200 ? 46.810 -5.346 -29.640 1.00 75.81 200 THR A CA 1
ATOM 1613 C C . THR A 1 200 ? 47.803 -6.249 -30.373 1.00 75.81 200 THR A C 1
ATOM 1615 O O . THR A 1 200 ? 48.859 -5.779 -30.783 1.00 75.81 200 THR A O 1
ATOM 1618 N N . SER A 1 201 ? 47.459 -7.521 -30.613 1.00 73.81 201 SER A N 1
ATOM 1619 C CA . SER A 1 201 ? 48.308 -8.433 -31.393 1.00 73.81 201 SER A CA 1
ATOM 1620 C C . SER A 1 201 ? 48.473 -7.997 -32.852 1.00 73.81 201 SER A C 1
ATOM 1622 O O . SER A 1 201 ? 49.593 -8.019 -33.361 1.00 73.81 201 SER A O 1
ATOM 1624 N N . ILE A 1 202 ? 47.391 -7.575 -33.519 1.00 77.75 202 ILE A N 1
ATOM 1625 C CA . ILE A 1 202 ? 47.434 -7.058 -34.899 1.00 77.75 202 ILE A CA 1
ATOM 1626 C C . ILE A 1 202 ? 48.286 -5.789 -34.961 1.00 77.75 202 ILE A C 1
ATOM 1628 O O . ILE A 1 202 ? 49.131 -5.663 -35.846 1.00 77.75 202 ILE A O 1
ATOM 1632 N N . LEU A 1 203 ? 48.108 -4.881 -33.997 1.00 75.50 203 LEU A N 1
ATOM 1633 C CA . LEU A 1 203 ? 48.883 -3.651 -33.892 1.00 75.50 203 LEU A CA 1
ATOM 1634 C C . LEU A 1 203 ? 50.382 -3.949 -33.763 1.00 75.50 203 LEU A C 1
ATOM 1636 O O . LEU A 1 203 ? 51.176 -3.407 -34.525 1.00 75.50 203 LEU A O 1
ATOM 1640 N N . SER A 1 204 ? 50.770 -4.846 -32.852 1.00 71.12 204 SER A N 1
ATOM 1641 C CA . SER A 1 204 ? 52.173 -5.236 -32.674 1.00 71.12 204 SER A CA 1
ATOM 1642 C C . SER A 1 204 ? 52.758 -5.914 -33.916 1.00 71.12 204 SER A C 1
ATOM 1644 O O . SER A 1 204 ? 53.891 -5.623 -34.288 1.00 71.12 204 SER A O 1
ATOM 1646 N N . ALA A 1 205 ? 51.998 -6.786 -34.587 1.00 73.50 205 ALA A N 1
ATOM 1647 C CA . ALA A 1 205 ? 52.446 -7.433 -35.820 1.00 73.50 205 ALA A CA 1
ATOM 1648 C C . ALA A 1 205 ? 52.665 -6.421 -36.958 1.00 73.50 205 ALA A C 1
ATOM 1650 O O . ALA A 1 205 ? 53.668 -6.495 -37.664 1.00 73.50 205 ALA A O 1
ATOM 1651 N N . ALA A 1 206 ? 51.764 -5.447 -37.109 1.00 75.44 206 ALA A N 1
ATOM 1652 C CA . ALA A 1 206 ? 51.901 -4.388 -38.105 1.00 75.44 206 ALA A CA 1
ATOM 1653 C C . ALA A 1 206 ? 53.082 -3.444 -37.800 1.00 75.44 206 ALA A C 1
ATOM 1655 O O . ALA A 1 206 ? 53.812 -3.080 -38.717 1.00 75.44 206 ALA A O 1
ATOM 1656 N N . GLN A 1 207 ? 53.333 -3.123 -36.523 1.00 74.69 207 GLN A N 1
ATOM 1657 C CA . GLN A 1 207 ? 54.516 -2.356 -36.097 1.00 74.69 207 GLN A CA 1
ATOM 1658 C C . GLN A 1 207 ? 55.826 -3.085 -36.423 1.00 74.69 207 GLN A C 1
ATOM 1660 O O . GLN A 1 207 ? 56.770 -2.467 -36.905 1.00 74.69 207 GLN A O 1
ATOM 1665 N N . LEU A 1 208 ? 55.889 -4.401 -36.189 1.00 74.38 208 LEU A N 1
ATOM 1666 C CA . LEU A 1 208 ? 57.071 -5.205 -36.517 1.00 74.38 208 LEU A CA 1
ATOM 1667 C C . LEU A 1 208 ? 57.342 -5.240 -38.028 1.00 74.38 208 LEU A C 1
ATOM 1669 O O . LEU A 1 208 ? 58.492 -5.087 -38.432 1.00 74.38 208 LEU A O 1
ATOM 1673 N N . LEU A 1 209 ? 56.296 -5.370 -38.853 1.00 74.75 209 LEU A N 1
ATOM 1674 C CA . LEU A 1 209 ? 56.416 -5.329 -40.316 1.00 74.75 209 LEU A CA 1
ATOM 1675 C C . LEU A 1 209 ? 56.980 -3.991 -40.820 1.00 74.75 209 LEU A C 1
ATOM 1677 O O . LEU A 1 209 ? 57.789 -3.986 -41.745 1.00 74.75 209 LEU A O 1
ATOM 1681 N N . GLU A 1 210 ? 56.598 -2.865 -40.210 1.00 71.38 210 GLU A N 1
ATOM 1682 C CA . GLU A 1 210 ? 57.204 -1.563 -40.522 1.00 71.38 210 GLU A CA 1
ATOM 1683 C C . GLU A 1 210 ? 58.673 -1.473 -40.078 1.00 71.38 210 GLU A C 1
ATOM 1685 O O . GLU A 1 210 ? 59.485 -0.858 -40.769 1.00 71.38 210 GLU A O 1
ATOM 1690 N N . MET A 1 211 ? 59.032 -2.097 -38.948 1.00 76.12 211 MET A N 1
ATOM 1691 C CA . MET A 1 211 ? 60.389 -2.057 -38.390 1.00 76.12 211 MET A CA 1
ATOM 1692 C C . MET A 1 211 ? 61.404 -2.938 -39.135 1.00 76.12 211 MET A C 1
ATOM 1694 O O . MET A 1 211 ? 62.563 -2.539 -39.246 1.00 76.12 211 MET A O 1
ATOM 1698 N N . GLU A 1 212 ? 61.012 -4.123 -39.623 1.00 73.62 212 GLU A N 1
ATOM 1699 C CA . GLU A 1 212 ? 61.918 -5.057 -40.324 1.00 73.62 212 GLU A CA 1
ATOM 1700 C C . GLU A 1 212 ? 62.412 -4.515 -41.680 1.00 73.62 212 GLU A C 1
ATOM 1702 O O . GLU A 1 212 ? 63.479 -4.910 -42.155 1.00 73.62 212 GLU A O 1
ATOM 1707 N N . GLY A 1 213 ? 61.694 -3.550 -42.267 1.00 66.00 213 GLY A N 1
ATOM 1708 C CA . GLY A 1 213 ? 62.062 -2.910 -43.529 1.00 66.00 213 GLY A CA 1
ATOM 1709 C C . GLY A 1 213 ? 61.946 -3.837 -44.749 1.00 66.00 213 GLY A C 1
ATOM 1710 O O . GLY A 1 213 ? 61.635 -5.018 -44.651 1.00 66.00 213 GLY A O 1
ATOM 1711 N N . GLY A 1 214 ? 62.160 -3.290 -45.952 1.00 70.88 214 GLY A N 1
ATOM 1712 C CA . GLY A 1 214 ? 62.063 -4.058 -47.208 1.00 70.88 214 GLY A CA 1
ATOM 1713 C C . GLY A 1 214 ? 60.650 -4.190 -47.792 1.00 70.88 214 GLY A C 1
ATOM 1714 O O . GLY A 1 214 ? 60.458 -4.910 -48.772 1.00 70.88 214 GLY A O 1
ATOM 1715 N N . LEU A 1 215 ? 59.671 -3.476 -47.233 1.00 75.81 215 LEU A N 1
ATOM 1716 C CA . LEU A 1 215 ? 58.327 -3.360 -47.794 1.00 75.81 215 LEU A CA 1
ATOM 1717 C C . LEU A 1 215 ? 58.321 -2.453 -49.032 1.00 75.81 215 LEU A C 1
ATOM 1719 O O . LEU A 1 215 ? 58.999 -1.426 -49.086 1.00 75.81 215 LEU A O 1
ATOM 1723 N N . SER A 1 216 ? 57.514 -2.820 -50.026 1.00 77.81 216 SER A N 1
ATOM 1724 C CA . SER A 1 216 ? 57.177 -1.915 -51.130 1.00 77.81 216 SER A CA 1
ATOM 1725 C C . SER A 1 216 ? 56.327 -0.738 -50.638 1.00 77.81 216 SER A C 1
ATOM 1727 O O . SER A 1 216 ? 55.616 -0.849 -49.642 1.00 77.81 216 SER A O 1
ATOM 1729 N N . GLU A 1 217 ? 56.330 0.373 -51.377 1.00 77.06 217 GLU A N 1
ATOM 1730 C CA . GLU A 1 217 ? 55.561 1.584 -51.044 1.00 77.06 217 GLU A CA 1
ATOM 1731 C C . GLU A 1 217 ? 54.066 1.294 -50.789 1.00 77.06 217 GLU A C 1
ATOM 1733 O O . GLU A 1 217 ? 53.480 1.794 -49.830 1.00 77.06 217 GLU A O 1
ATOM 1738 N N . SER A 1 218 ? 53.469 0.386 -51.571 1.00 71.88 218 SER A N 1
ATOM 1739 C CA . SER A 1 218 ? 52.083 -0.064 -51.380 1.00 71.88 218 SER A CA 1
ATOM 1740 C C . SER A 1 218 ? 51.883 -0.900 -50.105 1.00 71.88 218 SER A C 1
ATOM 1742 O O . SER A 1 218 ? 50.852 -0.769 -49.442 1.00 71.88 218 SER A O 1
ATOM 1744 N N . GLN A 1 219 ? 52.856 -1.734 -49.725 1.00 73.62 219 GLN A N 1
ATOM 1745 C CA . GLN A 1 219 ? 52.789 -2.537 -48.499 1.00 73.62 219 GLN A CA 1
ATOM 1746 C C . GLN A 1 219 ? 52.968 -1.678 -47.245 1.00 73.62 219 GLN A C 1
ATOM 1748 O O . GLN A 1 219 ? 52.229 -1.872 -46.283 1.00 73.62 219 GLN A O 1
ATOM 1753 N N . THR A 1 220 ? 53.866 -0.692 -47.277 1.00 75.06 220 THR A N 1
ATOM 1754 C CA . THR A 1 220 ? 54.017 0.306 -46.207 1.00 75.06 220 THR A CA 1
ATOM 1755 C C . THR A 1 220 ? 52.726 1.100 -46.021 1.00 75.06 220 THR A C 1
ATOM 1757 O O . THR A 1 220 ? 52.233 1.247 -44.907 1.00 75.06 220 THR A O 1
ATOM 1760 N N . GLN A 1 221 ? 52.099 1.541 -47.116 1.00 75.00 221 GLN A N 1
ATOM 1761 C CA . GLN A 1 221 ? 50.829 2.264 -47.048 1.00 75.00 221 GLN A CA 1
ATOM 1762 C C . GLN A 1 221 ? 49.683 1.395 -46.496 1.00 75.00 221 GLN A C 1
ATOM 1764 O O . GLN A 1 221 ? 48.812 1.893 -45.781 1.00 75.00 221 GLN A O 1
ATOM 1769 N N . CYS A 1 222 ? 49.689 0.091 -46.786 1.00 71.38 222 CYS A N 1
ATOM 1770 C CA . CYS A 1 222 ? 48.737 -0.867 -46.226 1.00 71.38 222 CYS A CA 1
ATOM 1771 C C . CYS A 1 222 ? 48.966 -1.106 -44.721 1.00 71.38 222 CYS A C 1
ATOM 1773 O O . CYS A 1 222 ? 48.010 -1.050 -43.945 1.00 71.38 222 CYS A O 1
ATOM 1775 N N . ALA A 1 223 ? 50.218 -1.301 -44.292 1.00 73.38 223 ALA A N 1
ATOM 1776 C CA . ALA A 1 223 ? 50.581 -1.459 -42.882 1.00 73.38 223 ALA A CA 1
ATOM 1777 C C . ALA A 1 223 ? 50.174 -0.228 -42.055 1.00 73.38 223 ALA A C 1
ATOM 1779 O O . ALA A 1 223 ? 49.498 -0.372 -41.035 1.00 73.38 223 ALA A O 1
ATOM 1780 N N . GLN A 1 224 ? 50.447 0.978 -42.562 1.00 76.25 224 GLN A N 1
ATOM 1781 C CA . GLN A 1 224 ? 50.046 2.235 -41.929 1.00 76.25 224 GLN A CA 1
ATOM 1782 C C . GLN A 1 224 ? 48.516 2.374 -41.815 1.00 76.25 224 GLN A C 1
AT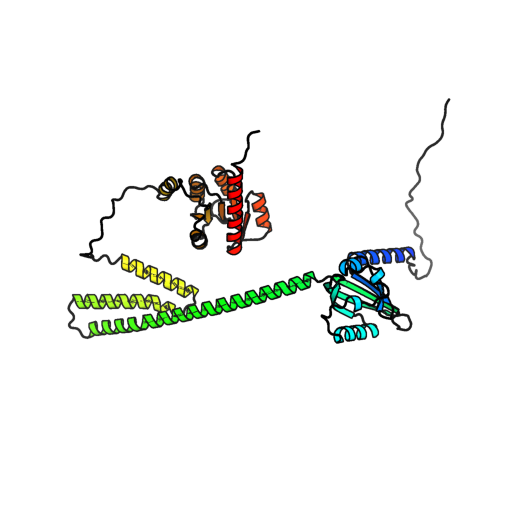OM 1784 O O . GLN A 1 224 ? 48.006 2.843 -40.796 1.00 76.25 224 GLN A O 1
ATOM 1789 N N . ARG A 1 225 ? 47.753 1.936 -42.831 1.00 76.50 225 ARG A N 1
ATOM 1790 C CA . ARG A 1 225 ? 46.276 1.909 -42.781 1.00 76.50 225 ARG A CA 1
ATOM 1791 C C . ARG A 1 225 ? 45.768 0.963 -41.684 1.00 76.50 225 ARG A C 1
ATOM 1793 O O . ARG A 1 225 ? 44.865 1.339 -40.940 1.00 76.50 225 ARG A O 1
ATOM 1800 N N . ILE A 1 226 ? 46.358 -0.229 -41.551 1.00 76.19 226 ILE A N 1
ATOM 1801 C CA . ILE A 1 226 ? 46.012 -1.202 -40.497 1.00 76.19 226 ILE A CA 1
ATOM 1802 C C . ILE A 1 226 ? 46.350 -0.645 -39.107 1.00 76.19 226 ILE A C 1
ATOM 1804 O O . ILE A 1 226 ? 45.536 -0.762 -38.189 1.00 76.19 226 ILE A O 1
ATOM 1808 N N . LEU A 1 227 ? 47.515 -0.007 -38.960 1.00 74.81 227 LEU A N 1
ATOM 1809 C CA . LEU A 1 227 ? 47.963 0.625 -37.718 1.00 74.81 227 LEU A CA 1
ATOM 1810 C C . LEU A 1 227 ? 47.001 1.719 -37.260 1.00 74.81 227 LEU A C 1
ATOM 1812 O O . LEU A 1 227 ? 46.522 1.671 -36.126 1.00 74.81 227 LEU A O 1
ATOM 1816 N N . ASN A 1 228 ? 46.667 2.648 -38.157 1.00 79.19 228 ASN A N 1
ATOM 1817 C CA . ASN A 1 228 ? 45.754 3.747 -37.858 1.00 79.19 228 ASN A CA 1
ATOM 1818 C C . ASN A 1 228 ? 44.361 3.222 -37.474 1.00 79.19 228 ASN A C 1
ATOM 1820 O O . ASN A 1 228 ? 43.808 3.646 -36.462 1.00 79.19 228 ASN A O 1
ATOM 1824 N N . ALA A 1 229 ? 43.834 2.237 -38.210 1.00 77.81 229 ALA A N 1
ATOM 1825 C CA . ALA A 1 229 ? 42.534 1.636 -37.912 1.00 77.81 229 ALA A CA 1
ATOM 1826 C C . ALA A 1 229 ? 42.510 0.924 -36.545 1.00 77.81 229 ALA A C 1
ATOM 1828 O O . ALA A 1 229 ? 41.558 1.072 -35.779 1.00 77.81 229 ALA A O 1
ATOM 1829 N N . CYS A 1 230 ? 43.563 0.174 -36.198 1.00 77.50 230 CYS A N 1
ATOM 1830 C CA . CYS A 1 230 ? 43.646 -0.500 -34.898 1.00 77.50 230 CYS A CA 1
ATOM 1831 C C . CYS A 1 230 ? 43.774 0.498 -33.740 1.00 77.50 230 CYS A C 1
ATOM 1833 O O . CYS A 1 230 ? 43.143 0.308 -32.701 1.00 77.50 230 CYS A O 1
ATOM 1835 N N . GLN A 1 231 ? 44.566 1.563 -33.909 1.00 79.94 231 GLN A N 1
ATOM 1836 C CA . GLN A 1 231 ? 44.723 2.622 -32.906 1.00 79.94 231 GLN A CA 1
ATOM 1837 C C . GLN A 1 231 ? 43.423 3.391 -32.672 1.00 79.94 231 GLN A C 1
ATOM 1839 O O . GLN A 1 231 ? 43.092 3.689 -31.526 1.00 79.94 231 GLN A O 1
ATOM 1844 N N . GLU A 1 232 ? 42.667 3.665 -33.732 1.00 82.81 232 GLU A N 1
ATOM 1845 C CA . GLU A 1 232 ? 41.375 4.340 -33.644 1.00 82.81 232 GLU A CA 1
ATOM 1846 C C . GLU A 1 232 ? 40.354 3.500 -32.869 1.00 82.81 232 GLU A C 1
ATOM 1848 O O . GLU A 1 232 ? 39.770 3.976 -31.895 1.00 82.81 232 GLU A O 1
ATOM 1853 N N . VAL A 1 233 ? 40.199 2.218 -33.222 1.00 83.38 233 VAL A N 1
ATOM 1854 C CA . VAL A 1 233 ? 39.281 1.318 -32.507 1.00 83.38 233 VAL A CA 1
ATOM 1855 C C . VAL A 1 233 ? 39.700 1.161 -31.045 1.00 83.38 233 VAL A C 1
ATOM 1857 O O . VAL A 1 233 ? 38.851 1.235 -30.158 1.00 83.38 233 VAL A O 1
ATOM 1860 N N . LEU A 1 234 ? 40.998 1.008 -30.762 1.00 79.50 234 LEU A N 1
ATOM 1861 C CA . LEU A 1 234 ? 41.507 0.949 -29.389 1.00 79.50 234 LEU A CA 1
ATOM 1862 C C . LEU A 1 234 ? 41.220 2.242 -28.612 1.00 79.50 234 LEU A C 1
ATOM 1864 O O . LEU A 1 234 ? 40.809 2.168 -27.453 1.00 79.50 234 LEU A O 1
ATOM 1868 N N . GLY A 1 235 ? 41.390 3.410 -29.232 1.00 79.75 235 GLY A N 1
ATOM 1869 C CA . GLY A 1 235 ? 41.091 4.709 -28.626 1.00 79.75 235 GLY A CA 1
ATOM 1870 C C . GLY A 1 235 ? 39.613 4.885 -28.274 1.00 79.75 235 GLY A C 1
ATOM 1871 O O . GLY A 1 235 ? 39.301 5.478 -27.245 1.00 79.75 235 GLY A O 1
ATOM 1872 N N . LEU A 1 236 ? 38.713 4.309 -29.075 1.00 81.88 236 LEU A N 1
ATOM 1873 C CA . LEU A 1 236 ? 37.270 4.347 -28.833 1.00 81.88 236 LEU A CA 1
ATOM 1874 C C . LEU A 1 236 ? 36.822 3.379 -27.731 1.00 81.88 236 LEU A C 1
ATOM 1876 O O . LEU A 1 236 ? 35.974 3.730 -26.915 1.00 81.88 236 LEU A O 1
ATOM 1880 N N . ILE A 1 237 ? 37.385 2.167 -27.678 1.00 79.38 237 ILE A N 1
ATOM 1881 C CA . ILE A 1 237 ? 36.940 1.144 -26.715 1.00 79.38 237 ILE A CA 1
ATOM 1882 C C . ILE A 1 237 ? 37.615 1.269 -25.345 1.00 79.38 237 ILE A C 1
ATOM 1884 O O . ILE A 1 237 ? 37.024 0.889 -24.336 1.00 79.38 237 ILE A O 1
ATOM 1888 N N . THR A 1 238 ? 38.837 1.806 -25.266 1.00 74.81 238 THR A N 1
ATOM 1889 C CA . THR A 1 238 ? 39.603 1.870 -24.004 1.00 74.81 238 THR A CA 1
ATOM 1890 C C . THR A 1 238 ? 38.887 2.656 -22.895 1.00 74.81 238 THR A C 1
ATOM 1892 O O . THR A 1 238 ? 38.810 2.132 -21.783 1.00 74.81 238 THR A O 1
ATOM 1895 N N . PRO A 1 239 ? 38.289 3.837 -23.155 1.00 76.50 239 PRO A N 1
ATOM 1896 C CA . PRO A 1 239 ? 37.555 4.592 -22.138 1.00 76.50 239 PRO A CA 1
ATOM 1897 C C . PRO A 1 239 ? 36.350 3.845 -21.562 1.00 76.50 239 PRO A C 1
ATOM 1899 O O . PRO A 1 239 ? 35.901 4.175 -20.475 1.00 76.50 239 PRO A O 1
ATOM 1902 N N . ILE A 1 240 ? 35.826 2.838 -22.266 1.00 73.69 240 ILE A N 1
ATOM 1903 C CA . ILE A 1 240 ? 34.592 2.134 -21.900 1.00 73.69 240 ILE A CA 1
ATOM 1904 C C . ILE A 1 240 ? 34.815 1.108 -20.775 1.00 73.69 240 ILE A C 1
ATOM 1906 O O . ILE A 1 240 ? 33.870 0.698 -20.110 1.00 73.69 240 ILE A O 1
ATOM 1910 N N . ALA A 1 241 ? 36.053 0.663 -20.540 1.00 67.25 241 ALA A N 1
ATOM 1911 C CA . ALA A 1 241 ? 36.337 -0.410 -19.580 1.00 67.25 241 ALA A CA 1
ATOM 1912 C C . ALA A 1 241 ? 36.051 -0.030 -18.113 1.00 67.25 241 ALA A C 1
ATOM 1914 O O . ALA A 1 241 ? 35.686 -0.906 -17.324 1.00 67.25 241 ALA A O 1
ATOM 1915 N N . ASP A 1 242 ? 36.186 1.258 -17.783 1.00 66.31 242 ASP A N 1
ATOM 1916 C CA . ASP A 1 242 ? 36.201 1.769 -16.405 1.00 66.31 242 ASP A CA 1
ATOM 1917 C C . ASP A 1 242 ? 34.999 2.675 -16.072 1.00 66.31 242 ASP A C 1
ATOM 1919 O O . ASP A 1 242 ? 34.980 3.324 -15.028 1.00 66.31 242 ASP A O 1
ATOM 1923 N N . GLN A 1 243 ? 33.991 2.736 -16.947 1.00 70.88 243 GLN A N 1
ATOM 1924 C CA . GLN A 1 243 ? 32.830 3.622 -16.800 1.00 70.88 243 GLN A CA 1
ATOM 1925 C C . GLN A 1 243 ? 31.585 2.867 -16.322 1.00 70.88 243 GLN A C 1
ATOM 1927 O O . GLN A 1 243 ? 31.468 1.650 -16.483 1.00 70.88 243 GLN A O 1
ATOM 1932 N N . ASP A 1 244 ? 30.624 3.593 -15.742 1.00 67.38 244 ASP A N 1
ATOM 1933 C CA . ASP A 1 244 ? 29.321 3.022 -15.385 1.00 67.38 244 ASP A CA 1
ATOM 1934 C C . ASP A 1 244 ? 28.505 2.614 -16.630 1.00 67.38 244 ASP A C 1
ATOM 1936 O O . ASP A 1 244 ? 28.877 2.894 -17.772 1.00 67.38 244 ASP A O 1
ATOM 1940 N N . GLU A 1 245 ? 27.392 1.901 -16.432 1.00 65.81 245 GLU A N 1
ATOM 1941 C CA . GLU A 1 245 ? 26.587 1.360 -17.537 1.00 65.81 245 GLU A CA 1
ATOM 1942 C C . GLU A 1 245 ? 26.034 2.458 -18.462 1.00 65.81 245 GLU A C 1
ATOM 1944 O O . GLU A 1 245 ? 25.971 2.264 -19.678 1.00 65.81 245 GLU A O 1
ATOM 1949 N N . GLN A 1 246 ? 25.643 3.608 -17.911 1.00 68.44 246 GLN A N 1
ATOM 1950 C CA . GLN A 1 246 ? 25.023 4.688 -18.675 1.00 68.44 246 GLN A CA 1
ATOM 1951 C C . GLN A 1 246 ? 26.058 5.400 -19.548 1.00 68.44 246 GLN A C 1
ATOM 1953 O O . GLN A 1 246 ? 25.835 5.575 -20.748 1.00 68.44 246 GLN A O 1
ATOM 1958 N N . HIS A 1 247 ? 27.219 5.717 -18.979 1.00 71.75 247 HIS A N 1
ATOM 1959 C CA . HIS A 1 247 ? 28.343 6.281 -19.716 1.00 71.75 247 HIS A CA 1
ATOM 1960 C C . HIS A 1 247 ? 28.903 5.283 -20.734 1.00 71.75 247 HIS A C 1
ATOM 1962 O O . HIS A 1 247 ? 29.149 5.651 -21.878 1.00 71.75 247 HIS A O 1
ATOM 1968 N N . SER A 1 248 ? 29.011 3.999 -20.378 1.00 68.19 248 SER A N 1
ATOM 1969 C CA . SER A 1 248 ? 29.456 2.951 -21.306 1.00 68.19 248 SER A CA 1
ATOM 1970 C C . SER A 1 248 ? 28.543 2.835 -22.525 1.00 68.19 248 SER A C 1
ATOM 1972 O O . SER A 1 248 ? 29.030 2.698 -23.644 1.00 68.19 248 SER A O 1
ATOM 1974 N N . ARG A 1 249 ? 27.217 2.908 -22.339 1.00 70.31 249 ARG A N 1
ATOM 1975 C CA . ARG A 1 249 ? 26.249 2.889 -23.450 1.00 70.31 249 ARG A CA 1
ATOM 1976 C C . ARG A 1 249 ? 26.411 4.091 -24.371 1.00 70.31 249 ARG A C 1
ATOM 1978 O O . ARG A 1 249 ? 26.406 3.908 -25.586 1.00 70.31 249 ARG A O 1
ATOM 1985 N N . GLN A 1 250 ? 26.564 5.286 -23.801 1.00 76.94 250 GLN A N 1
ATOM 1986 C CA . GLN A 1 250 ? 26.780 6.502 -24.580 1.00 76.94 250 GLN A CA 1
ATOM 1987 C C . GLN A 1 250 ? 28.066 6.391 -25.405 1.00 76.94 250 GLN A C 1
ATOM 1989 O O . GLN A 1 250 ? 28.032 6.560 -26.618 1.00 76.94 250 GLN A O 1
ATOM 1994 N N . LEU A 1 251 ? 29.168 5.978 -24.774 1.00 76.75 251 LEU A N 1
ATOM 1995 C CA . LEU A 1 251 ? 30.458 5.809 -25.441 1.00 76.75 251 LEU A CA 1
ATOM 1996 C C . LEU A 1 251 ? 30.422 4.737 -26.541 1.00 76.75 251 LEU A C 1
ATOM 1998 O O . LEU A 1 251 ? 30.999 4.945 -27.604 1.00 76.75 251 LEU A O 1
ATOM 2002 N N . TRP A 1 252 ? 29.720 3.616 -26.334 1.00 72.75 252 TRP A N 1
ATOM 2003 C CA . TRP A 1 252 ? 29.512 2.612 -27.388 1.00 72.75 252 TRP A CA 1
ATOM 2004 C C . TRP A 1 252 ? 28.705 3.166 -28.565 1.00 72.75 252 TRP A C 1
ATOM 2006 O O . TRP A 1 252 ? 29.027 2.868 -29.715 1.00 72.75 252 TRP A O 1
ATOM 2016 N N . SER A 1 253 ? 27.672 3.964 -28.291 1.00 77.75 253 SER A N 1
ATOM 2017 C CA . SER A 1 253 ? 26.866 4.619 -29.325 1.00 77.75 253 SER A CA 1
ATOM 2018 C C . SER A 1 253 ? 27.703 5.615 -30.127 1.00 77.75 253 SER A C 1
ATOM 2020 O O . SER A 1 253 ? 27.706 5.575 -31.357 1.00 77.75 253 SER A O 1
ATOM 2022 N N . ASP A 1 254 ? 28.471 6.458 -29.440 1.00 80.00 254 ASP A N 1
ATOM 2023 C CA . ASP A 1 254 ? 29.338 7.460 -30.058 1.00 80.00 254 ASP A CA 1
ATOM 2024 C C . ASP A 1 254 ? 30.444 6.792 -30.889 1.00 80.00 254 ASP A C 1
ATOM 2026 O O . ASP A 1 254 ? 30.680 7.173 -32.037 1.00 80.00 254 ASP A O 1
ATOM 2030 N N . ALA A 1 255 ? 31.058 5.724 -30.366 1.00 74.12 255 ALA A N 1
ATOM 2031 C CA . ALA A 1 255 ? 32.038 4.919 -31.089 1.00 74.12 255 ALA A CA 1
ATOM 2032 C C . ALA A 1 255 ? 31.438 4.262 -32.342 1.00 74.12 255 ALA A C 1
ATOM 2034 O O . ALA A 1 255 ? 32.054 4.289 -33.408 1.00 74.12 255 ALA A O 1
ATOM 2035 N N . ALA A 1 256 ? 30.227 3.705 -32.250 1.00 74.00 256 ALA A N 1
ATOM 2036 C CA . ALA A 1 256 ? 29.538 3.110 -33.393 1.00 74.00 256 ALA A CA 1
ATOM 2037 C C . ALA A 1 256 ? 29.203 4.157 -34.469 1.00 74.00 256 ALA A C 1
ATOM 2039 O O . ALA A 1 256 ? 29.406 3.906 -35.659 1.00 74.00 256 ALA A O 1
ATOM 2040 N N . HIS A 1 257 ? 28.743 5.344 -34.066 1.00 78.06 257 HIS A N 1
ATOM 2041 C CA . HIS A 1 257 ? 28.497 6.456 -34.983 1.00 78.06 257 HIS A CA 1
ATOM 2042 C C . HIS A 1 257 ? 29.783 6.950 -35.656 1.00 78.06 257 HIS A C 1
ATOM 2044 O O . HIS A 1 257 ? 29.777 7.181 -36.867 1.00 78.06 257 HIS A O 1
ATOM 2050 N N . HIS A 1 258 ? 30.882 7.063 -34.907 1.00 76.38 258 HIS A N 1
ATOM 2051 C CA . HIS A 1 258 ? 32.185 7.469 -35.434 1.00 76.38 258 HIS A CA 1
ATOM 2052 C C . HIS A 1 258 ? 32.732 6.466 -36.458 1.00 76.38 258 HIS A C 1
ATOM 2054 O O . HIS A 1 258 ? 33.106 6.841 -37.566 1.00 76.38 258 HIS A O 1
ATOM 2060 N N . LEU A 1 259 ? 32.714 5.171 -36.131 1.00 70.75 259 LEU A N 1
ATOM 2061 C CA . LEU A 1 259 ? 33.178 4.124 -37.045 1.00 70.75 259 LEU A CA 1
ATOM 2062 C C . LEU A 1 259 ? 32.295 4.025 -38.297 1.00 70.75 259 LEU A C 1
ATOM 2064 O O . LEU A 1 259 ? 32.798 3.828 -39.402 1.00 70.75 259 LEU A O 1
ATOM 2068 N N . SER A 1 260 ? 30.980 4.200 -38.146 1.00 71.12 260 SER A N 1
ATOM 2069 C CA . SER A 1 260 ? 30.048 4.226 -39.274 1.00 71.12 260 SER A CA 1
ATOM 2070 C C . SER A 1 260 ? 30.343 5.393 -40.224 1.00 71.12 260 SER A C 1
ATOM 2072 O O . SER A 1 260 ? 30.451 5.187 -41.432 1.00 71.12 260 SER A O 1
ATOM 2074 N N . SER A 1 261 ? 30.550 6.609 -39.708 1.00 71.00 261 SER A N 1
ATOM 2075 C CA . SER A 1 261 ? 30.821 7.786 -40.548 1.00 71.00 261 SER A CA 1
ATOM 2076 C C . SER A 1 261 ? 32.157 7.689 -41.300 1.00 71.00 261 SER A C 1
ATOM 2078 O O . SER A 1 261 ? 32.234 8.069 -42.470 1.00 71.00 261 SER A O 1
ATOM 2080 N N . GLN A 1 262 ? 33.179 7.091 -40.682 1.00 63.09 262 GLN A N 1
ATOM 2081 C CA . GLN A 1 262 ? 34.474 6.785 -41.303 1.00 63.09 262 GLN A CA 1
ATOM 2082 C C . GLN A 1 262 ? 34.347 5.781 -42.465 1.00 63.09 262 GLN A C 1
ATOM 2084 O O . GLN A 1 262 ? 34.950 5.958 -43.529 1.00 63.09 262 GLN A O 1
ATOM 2089 N N . LEU A 1 263 ? 33.507 4.753 -42.308 1.00 56.91 263 LEU A N 1
ATOM 2090 C CA . LEU A 1 263 ? 33.227 3.770 -43.360 1.00 56.91 263 LEU A CA 1
ATOM 2091 C C . LEU A 1 263 ? 32.464 4.369 -44.555 1.00 56.91 263 LEU A C 1
ATOM 2093 O O . LEU A 1 263 ? 32.645 3.904 -45.677 1.00 56.91 263 LEU A O 1
ATOM 2097 N N . TYR A 1 264 ? 31.653 5.413 -44.350 1.00 49.72 264 TYR A N 1
ATOM 2098 C CA . TYR A 1 264 ? 30.981 6.127 -45.447 1.00 49.72 264 TYR A CA 1
ATOM 2099 C C . TYR A 1 264 ? 31.904 7.106 -46.192 1.00 49.72 264 TYR A C 1
ATOM 2101 O O . TYR A 1 264 ? 31.702 7.346 -47.382 1.00 49.72 264 TYR A O 1
ATOM 2109 N N . ASN A 1 265 ? 32.944 7.631 -45.537 1.00 46.84 265 ASN A N 1
ATOM 2110 C CA . ASN A 1 265 ? 33.896 8.570 -46.144 1.00 46.84 265 ASN A CA 1
ATOM 2111 C C . ASN A 1 265 ? 35.061 7.906 -46.896 1.00 46.84 265 ASN A C 1
ATOM 2113 O O . ASN A 1 265 ? 35.780 8.582 -47.632 1.00 46.84 265 ASN A O 1
ATOM 2117 N N . THR A 1 266 ? 35.237 6.588 -46.790 1.00 45.28 266 THR A N 1
ATOM 2118 C CA . THR A 1 266 ? 36.231 5.841 -47.579 1.00 45.28 266 THR A CA 1
ATOM 2119 C C . THR A 1 266 ? 35.691 5.518 -48.976 1.00 45.28 266 THR A C 1
ATOM 2121 O O . THR A 1 266 ? 35.502 4.371 -49.374 1.00 45.28 266 THR A O 1
ATOM 2124 N N . SER A 1 267 ? 35.449 6.573 -49.755 1.00 37.34 267 SER A N 1
ATOM 2125 C CA . SER A 1 267 ? 35.171 6.500 -51.192 1.00 37.34 267 SER A CA 1
ATOM 2126 C C . SER A 1 267 ? 36.472 6.316 -51.988 1.00 37.34 267 SER A C 1
ATOM 2128 O O . SER A 1 267 ? 36.857 7.189 -52.760 1.00 37.34 267 SER A O 1
ATOM 2130 N N . GLU A 1 268 ? 37.166 5.186 -51.824 1.00 38.97 268 GLU A N 1
ATOM 2131 C CA . GLU A 1 268 ? 37.971 4.658 -52.936 1.00 38.97 268 GLU A CA 1
ATOM 2132 C C . GLU A 1 268 ? 37.040 3.851 -53.862 1.00 38.97 268 GLU A C 1
ATOM 2134 O O . GLU A 1 268 ? 36.119 3.175 -53.387 1.00 38.97 268 GLU A O 1
ATOM 2139 N N . PRO A 1 269 ? 37.210 3.944 -55.193 1.00 35.25 269 PRO A N 1
ATOM 2140 C CA . PRO A 1 269 ? 36.258 3.400 -56.146 1.00 35.25 269 PRO A CA 1
ATOM 2141 C C . PRO A 1 269 ? 36.223 1.874 -56.033 1.00 35.25 269 PRO A C 1
ATOM 2143 O O . PRO A 1 269 ? 37.155 1.185 -56.444 1.00 35.25 269 PRO A O 1
ATOM 2146 N N . ARG A 1 270 ? 35.109 1.333 -55.527 1.00 36.84 270 ARG A N 1
ATOM 2147 C CA . ARG A 1 270 ? 34.757 -0.085 -55.671 1.00 36.84 270 ARG A CA 1
ATOM 2148 C C . ARG A 1 270 ? 34.545 -0.388 -57.157 1.00 36.84 270 ARG A C 1
ATOM 2150 O O . ARG A 1 270 ? 33.419 -0.369 -57.651 1.00 36.84 270 ARG A O 1
ATOM 2157 N N . GLN A 1 271 ? 35.624 -0.631 -57.897 1.00 39.38 271 GLN A N 1
ATOM 2158 C CA . GLN A 1 271 ? 35.525 -1.224 -59.223 1.00 39.38 271 GLN A CA 1
ATOM 2159 C C . GLN A 1 271 ? 35.051 -2.671 -59.057 1.00 39.38 271 GLN A C 1
ATOM 2161 O O . GLN A 1 271 ? 35.675 -3.467 -58.364 1.00 39.38 271 GLN A O 1
ATOM 2166 N N . HIS A 1 272 ? 33.930 -2.975 -59.711 1.00 34.47 272 HIS A N 1
ATOM 2167 C CA . HIS A 1 272 ? 33.309 -4.295 -59.834 1.00 34.47 272 HIS A CA 1
ATOM 2168 C C . HIS A 1 272 ? 32.575 -4.838 -58.602 1.00 34.47 272 HIS A C 1
ATOM 2170 O O . HIS A 1 272 ? 32.943 -5.857 -58.036 1.00 34.47 272 HIS A O 1
ATOM 2176 N N . LEU A 1 273 ? 31.418 -4.247 -58.301 1.00 30.48 273 LEU A N 1
ATOM 2177 C CA . LEU A 1 273 ? 30.218 -5.026 -57.977 1.00 30.48 273 LEU A CA 1
ATOM 2178 C C . LEU A 1 273 ? 29.009 -4.296 -58.566 1.00 30.48 273 LEU A C 1
ATOM 2180 O O . LEU A 1 273 ? 28.640 -3.205 -58.142 1.00 30.48 273 LEU A O 1
ATOM 2184 N N . VAL A 1 274 ? 28.456 -4.886 -59.624 1.00 34.69 274 VAL A N 1
ATOM 2185 C CA . VAL A 1 274 ? 27.256 -4.411 -60.309 1.00 34.69 274 VAL A CA 1
ATOM 2186 C C . VAL A 1 274 ? 26.069 -4.597 -59.367 1.00 34.69 274 VAL A C 1
ATOM 2188 O O . VAL A 1 274 ? 25.691 -5.729 -59.078 1.00 34.69 274 VAL A O 1
ATOM 2191 N N . SER A 1 275 ? 25.473 -3.489 -58.935 1.00 28.22 275 SER A N 1
ATOM 2192 C CA . SER A 1 275 ? 24.138 -3.452 -58.332 1.00 28.22 275 SER A CA 1
ATOM 2193 C C . SER A 1 275 ? 23.227 -2.536 -59.157 1.00 28.22 275 SER A C 1
ATOM 2195 O O . SER A 1 275 ? 23.722 -1.621 -59.823 1.00 28.22 275 SER A O 1
ATOM 2197 N N . PRO A 1 276 ? 21.908 -2.800 -59.188 1.00 28.48 276 PRO A N 1
ATOM 2198 C CA . PRO A 1 276 ? 21.015 -2.279 -60.210 1.00 28.48 276 PRO A CA 1
ATOM 2199 C C . PRO A 1 276 ? 20.707 -0.794 -60.005 1.00 28.48 276 PRO A C 1
ATOM 2201 O O . PRO A 1 276 ? 20.605 -0.301 -58.885 1.00 28.48 276 PRO A O 1
ATOM 2204 N N . LYS A 1 277 ? 20.537 -0.107 -61.136 1.00 28.94 277 LYS A N 1
ATOM 2205 C CA . LYS A 1 277 ? 20.168 1.305 -61.300 1.00 28.94 277 LYS A CA 1
ATOM 2206 C C . LYS A 1 277 ? 19.052 1.749 -60.336 1.00 28.94 277 LYS A C 1
ATOM 2208 O O . LYS A 1 277 ? 17.950 1.209 -60.388 1.00 28.94 277 LYS A O 1
ATOM 2213 N N . ALA A 1 278 ? 19.314 2.791 -59.546 1.00 28.11 278 ALA A N 1
ATOM 2214 C CA . ALA A 1 278 ? 18.270 3.580 -58.892 1.00 28.11 278 ALA A CA 1
ATOM 2215 C C . ALA A 1 278 ? 17.509 4.437 -59.934 1.00 28.11 278 ALA A C 1
ATOM 2217 O O . ALA A 1 278 ? 18.125 4.877 -60.914 1.00 28.11 278 ALA A O 1
ATOM 2218 N N . PRO A 1 279 ? 16.193 4.674 -59.765 1.00 26.52 279 PRO A N 1
ATOM 2219 C CA . PRO A 1 279 ? 15.423 5.555 -60.641 1.00 26.52 279 PRO A CA 1
ATOM 2220 C C . PRO A 1 279 ? 15.717 7.039 -60.333 1.00 26.52 279 PRO A C 1
ATOM 2222 O O . PRO A 1 279 ? 16.304 7.349 -59.294 1.00 26.52 279 PRO A O 1
ATOM 2225 N N . PRO A 1 280 ? 15.385 7.962 -61.256 1.00 27.12 280 PRO A N 1
ATOM 2226 C CA . PRO A 1 280 ? 15.939 9.309 -61.260 1.00 27.12 280 PRO A CA 1
ATOM 2227 C C . PRO A 1 280 ? 15.312 10.209 -60.192 1.00 27.12 280 PRO A C 1
ATOM 2229 O O . PRO A 1 280 ? 14.140 10.094 -59.847 1.00 27.12 280 PRO A O 1
ATOM 2232 N N . SER A 1 281 ? 16.125 11.152 -59.725 1.00 33.47 281 SER A N 1
ATOM 2233 C CA . SER A 1 281 ? 15.761 12.264 -58.855 1.00 33.47 281 SER A CA 1
ATOM 2234 C C . SER A 1 281 ? 14.688 13.159 -59.482 1.00 33.47 281 SER A C 1
ATOM 2236 O O . SER A 1 281 ? 14.912 13.720 -60.557 1.00 33.47 281 SER A O 1
ATOM 2238 N N . SER A 1 282 ? 13.588 13.388 -58.764 1.00 26.47 282 SER A N 1
ATOM 2239 C CA . SER A 1 282 ? 12.659 14.490 -59.025 1.00 26.47 282 SER A CA 1
ATOM 2240 C C . SER A 1 282 ? 12.355 15.265 -57.739 1.00 26.47 282 SER A C 1
ATOM 2242 O O . SER A 1 282 ? 11.797 14.714 -56.798 1.00 26.47 282 SER A O 1
ATOM 2244 N N . SER A 1 283 ? 12.763 16.537 -57.754 1.00 28.97 283 SER A N 1
ATOM 2245 C CA . SER A 1 283 ? 12.111 17.733 -57.191 1.00 28.97 283 SER A CA 1
ATOM 2246 C C . SER A 1 283 ? 11.376 17.665 -55.841 1.00 28.97 283 SER A C 1
ATOM 2248 O O . SER A 1 283 ? 10.350 17.008 -55.690 1.00 28.97 283 SER A O 1
ATOM 2250 N N . SER A 1 284 ? 11.857 18.523 -54.936 1.00 35.81 284 SER A N 1
ATOM 2251 C CA . SER A 1 284 ? 11.186 19.144 -53.784 1.00 35.81 284 SER A CA 1
ATOM 2252 C C . SER A 1 284 ? 9.655 19.011 -53.735 1.00 35.81 284 SER A C 1
ATOM 2254 O O . SER A 1 284 ? 8.922 19.794 -54.339 1.00 35.81 284 SER A O 1
ATOM 2256 N N . SER A 1 285 ? 9.182 18.062 -52.938 1.00 30.66 285 SER A N 1
ATOM 2257 C CA . SER A 1 285 ? 7.866 18.087 -52.300 1.00 30.66 285 SER A CA 1
ATOM 2258 C C . SER A 1 285 ? 7.967 17.286 -51.000 1.00 30.66 285 SER A C 1
ATOM 2260 O O . SER A 1 285 ? 8.698 16.299 -50.934 1.00 30.66 285 SER A O 1
ATOM 2262 N N . ASN A 1 286 ? 7.334 17.789 -49.941 1.00 34.50 286 ASN A N 1
ATOM 2263 C CA . ASN A 1 286 ? 7.430 17.265 -48.581 1.00 34.50 286 ASN A CA 1
ATOM 2264 C C . ASN A 1 286 ? 6.908 15.805 -48.560 1.00 34.50 286 ASN A C 1
ATOM 2266 O O . ASN A 1 286 ? 5.735 15.599 -48.875 1.00 34.50 286 ASN A O 1
ATOM 2270 N N . PRO A 1 287 ? 7.731 14.783 -48.245 1.00 36.88 287 PRO A N 1
ATOM 2271 C CA . PRO A 1 287 ? 7.376 13.372 -48.463 1.00 36.88 287 PRO A CA 1
ATOM 2272 C C . PRO A 1 287 ? 6.200 12.877 -47.603 1.00 36.88 287 PRO A C 1
ATOM 2274 O O . PRO A 1 287 ? 5.560 11.889 -47.949 1.00 36.88 287 PRO A O 1
ATOM 2277 N N . ILE A 1 288 ? 5.870 13.596 -46.527 1.00 42.97 288 ILE A N 1
ATOM 2278 C CA . ILE A 1 288 ? 4.775 13.271 -45.603 1.00 42.97 288 ILE A CA 1
ATOM 2279 C C . ILE A 1 288 ? 3.402 13.500 -46.262 1.00 42.97 288 ILE A C 1
ATOM 2281 O O . ILE A 1 288 ? 2.485 12.696 -46.096 1.00 42.97 288 ILE A O 1
ATOM 2285 N N . SER A 1 289 ? 3.255 14.556 -47.071 1.00 38.06 289 SER A N 1
ATOM 2286 C CA . SER A 1 289 ? 1.971 14.933 -47.685 1.00 38.06 289 SER A CA 1
ATOM 2287 C C . SER A 1 289 ? 1.529 13.967 -48.795 1.00 38.06 289 SER A C 1
ATOM 2289 O O . SER A 1 289 ? 0.333 13.819 -49.043 1.00 38.06 289 SER A O 1
ATOM 2291 N N . THR A 1 290 ? 2.475 13.287 -49.449 1.00 37.53 290 THR A N 1
ATOM 2292 C CA . THR A 1 290 ? 2.210 12.340 -50.545 1.00 37.53 290 THR A CA 1
ATOM 2293 C C . THR A 1 290 ? 1.885 10.929 -50.038 1.00 37.53 290 THR A C 1
ATOM 2295 O O . THR A 1 290 ? 1.069 10.241 -50.651 1.00 37.53 290 THR A O 1
ATOM 2298 N N . GLU A 1 291 ? 2.441 10.509 -48.893 1.00 45.53 291 GLU A N 1
ATOM 2299 C CA . GLU A 1 291 ? 2.057 9.256 -48.214 1.00 45.53 291 GLU A CA 1
ATOM 2300 C C . GLU A 1 291 ? 0.643 9.345 -47.610 1.00 45.53 291 GLU A C 1
ATOM 2302 O O . GLU A 1 291 ? -0.161 8.432 -47.796 1.00 45.53 291 GLU A O 1
ATOM 2307 N N . LEU A 1 292 ? 0.282 10.482 -46.997 1.00 46.88 292 LEU A N 1
ATOM 2308 C CA . LEU A 1 292 ? -1.027 10.706 -46.354 1.00 46.88 292 LEU A CA 1
ATOM 2309 C C . LEU A 1 292 ? -2.234 10.582 -47.305 1.00 46.88 292 LEU A C 1
ATOM 2311 O O . LEU A 1 292 ? -3.326 10.219 -46.870 1.00 46.88 292 LEU A O 1
ATOM 2315 N N . ALA A 1 293 ? -2.057 10.865 -48.600 1.00 40.28 293 ALA A N 1
ATOM 2316 C CA . ALA A 1 293 ? -3.134 10.803 -49.592 1.00 40.28 293 ALA A CA 1
ATOM 2317 C C . ALA A 1 293 ? -3.373 9.393 -50.168 1.00 40.28 293 ALA A C 1
ATOM 2319 O O . ALA A 1 293 ? -4.447 9.137 -50.713 1.00 40.28 293 ALA A O 1
ATOM 2320 N N . SER A 1 294 ? -2.398 8.483 -50.057 1.00 41.09 294 SER A N 1
ATOM 2321 C CA . SER A 1 294 ? -2.478 7.129 -50.635 1.00 41.09 294 SER A CA 1
ATOM 2322 C C . SER A 1 294 ? -2.925 6.050 -49.639 1.00 41.09 294 SER A C 1
ATOM 2324 O O . SER A 1 294 ? -3.472 5.035 -50.063 1.00 41.09 294 SER A O 1
ATOM 2326 N N . ASP A 1 295 ? -2.803 6.307 -48.332 1.00 43.00 295 ASP A N 1
ATOM 2327 C CA . ASP A 1 295 ? -3.166 5.374 -47.246 1.00 43.00 295 ASP A CA 1
ATOM 2328 C C . ASP A 1 295 ? -4.646 5.457 -46.806 1.00 43.00 295 ASP A C 1
ATOM 2330 O O . ASP A 1 295 ? -5.104 4.685 -45.962 1.00 43.00 295 ASP A O 1
ATOM 2334 N N . ASN A 1 296 ? -5.434 6.379 -47.373 1.00 42.44 296 ASN A N 1
ATOM 2335 C CA . ASN A 1 296 ? -6.813 6.643 -46.932 1.00 42.44 296 ASN A CA 1
ATOM 2336 C C . ASN A 1 296 ? -7.855 5.646 -47.487 1.00 42.44 296 ASN A C 1
ATOM 2338 O O . ASN A 1 296 ? -9.062 5.822 -47.315 1.00 42.44 296 ASN A O 1
ATOM 2342 N N . ALA A 1 297 ? -7.396 4.588 -48.155 1.00 43.59 297 ALA A N 1
ATOM 2343 C CA . ALA A 1 297 ? -8.222 3.488 -48.614 1.00 43.59 297 ALA A CA 1
ATOM 2344 C C . ALA A 1 297 ? -7.698 2.174 -48.018 1.00 43.59 297 ALA A C 1
ATOM 2346 O O . ALA A 1 297 ? -6.678 1.649 -48.450 1.00 43.59 297 ALA A O 1
ATOM 2347 N N . GLN A 1 298 ? -8.484 1.609 -47.092 1.00 44.31 298 GLN A N 1
ATOM 2348 C CA . GLN A 1 298 ? -8.588 0.162 -46.839 1.00 44.31 298 GLN A CA 1
ATOM 2349 C C . GLN A 1 298 ? -7.908 -0.470 -45.603 1.00 44.31 298 GLN A C 1
ATOM 2351 O O . GLN A 1 298 ? -7.870 -1.695 -45.547 1.00 44.31 298 GLN A O 1
ATOM 2356 N N . TYR A 1 299 ? -7.529 0.275 -44.549 1.00 44.94 299 TYR A N 1
ATOM 2357 C CA . TYR A 1 299 ? -7.238 -0.330 -43.226 1.00 44.94 299 TYR A CA 1
ATOM 2358 C C . TYR A 1 299 ? -7.645 0.561 -42.023 1.00 44.94 299 TYR A C 1
ATOM 2360 O O . TYR A 1 299 ? -7.443 1.774 -42.058 1.00 44.94 299 TYR A O 1
ATOM 2368 N N . PRO A 1 300 ? -8.234 -0.002 -40.941 1.00 62.19 300 PRO A N 1
ATOM 2369 C CA . PRO A 1 300 ? -8.920 0.749 -39.885 1.00 62.19 300 PRO A CA 1
ATOM 2370 C C . PRO A 1 300 ? -8.006 1.050 -38.682 1.00 62.19 300 PRO A C 1
ATOM 2372 O O . PRO A 1 300 ? -8.350 0.730 -37.544 1.00 62.19 300 PRO A O 1
ATOM 2375 N N . TRP A 1 301 ? -6.819 1.621 -38.905 1.00 71.12 301 TRP A N 1
ATOM 2376 C CA . TRP A 1 301 ? -5.905 1.901 -37.791 1.00 71.12 301 TRP A CA 1
ATOM 2377 C C . TRP A 1 301 ? -6.443 2.989 -36.862 1.00 71.12 301 TRP A C 1
ATOM 2379 O O . TRP A 1 301 ? -6.945 4.033 -37.295 1.00 71.12 301 TRP A O 1
ATOM 2389 N N . PHE A 1 302 ? -6.252 2.790 -35.560 1.00 80.75 302 PHE A N 1
ATOM 2390 C CA . PHE A 1 302 ? -6.454 3.837 -34.577 1.00 80.75 302 PHE A CA 1
ATOM 2391 C C . PHE A 1 302 ? -5.318 4.863 -34.686 1.00 80.75 302 PHE A C 1
ATOM 2393 O O . PHE A 1 302 ? -4.193 4.648 -34.236 1.00 80.75 302 PHE A O 1
ATOM 2400 N N . ARG A 1 303 ? -5.617 5.972 -35.365 1.00 85.94 303 ARG A N 1
ATOM 2401 C CA . ARG A 1 303 ? -4.707 7.098 -35.605 1.00 85.94 303 ARG A CA 1
ATOM 2402 C C . ARG A 1 303 ? -4.460 7.941 -34.350 1.00 85.94 303 ARG A C 1
ATOM 2404 O O . ARG A 1 303 ? -5.397 8.544 -33.825 1.00 85.94 303 ARG A O 1
ATOM 2411 N N . ILE A 1 304 ? -3.199 8.025 -33.928 1.00 89.69 304 ILE A N 1
ATOM 2412 C CA . ILE A 1 304 ? -2.734 8.826 -32.789 1.00 89.69 304 ILE A CA 1
ATOM 2413 C C . ILE A 1 304 ? -1.741 9.886 -33.268 1.00 89.69 304 ILE A C 1
ATOM 2415 O O . ILE A 1 304 ? -0.821 9.575 -34.027 1.00 89.69 304 ILE A O 1
ATOM 2419 N N . LEU A 1 305 ? -1.909 11.119 -32.789 1.00 90.62 305 LEU A N 1
ATOM 2420 C CA . LEU A 1 305 ? -0.926 12.194 -32.923 1.00 90.62 305 LEU A CA 1
ATOM 2421 C C . LEU A 1 305 ? -0.282 12.468 -31.559 1.00 90.62 305 LEU A C 1
ATOM 2423 O O . LEU A 1 305 ? -0.987 12.691 -30.578 1.00 90.62 305 LEU A O 1
ATOM 2427 N N . TYR A 1 306 ? 1.046 12.453 -31.490 1.00 91.12 306 TYR A N 1
ATOM 2428 C CA . TYR A 1 306 ? 1.804 12.742 -30.274 1.00 91.12 306 TYR A CA 1
ATOM 2429 C C . TYR A 1 306 ? 2.668 13.998 -30.443 1.00 91.12 306 TYR A C 1
ATOM 2431 O O . TYR A 1 306 ? 3.572 14.026 -31.276 1.00 91.12 306 TYR A O 1
ATOM 2439 N N . VAL A 1 307 ? 2.397 15.031 -29.648 1.00 89.88 307 VAL A N 1
ATOM 2440 C CA . VAL A 1 307 ? 3.108 16.316 -29.679 1.00 89.88 307 VAL A CA 1
ATOM 2441 C C . VAL A 1 307 ? 4.004 16.419 -28.449 1.00 89.88 307 VAL A C 1
ATOM 2443 O O . VAL A 1 307 ? 3.509 16.466 -27.325 1.00 89.88 307 VAL A O 1
ATOM 2446 N N . GLU A 1 308 ? 5.318 16.402 -28.659 1.00 85.50 308 GLU A N 1
ATOM 2447 C CA . GLU A 1 308 ? 6.316 16.359 -27.585 1.00 85.50 308 GLU A CA 1
ATOM 2448 C C . GLU A 1 308 ? 7.679 16.801 -28.100 1.00 85.50 308 GLU A C 1
ATOM 2450 O O . GLU A 1 308 ? 8.167 16.252 -29.087 1.00 85.50 308 GLU A O 1
ATOM 2455 N N . GLU A 1 309 ? 8.361 17.691 -27.384 1.00 84.31 309 GLU A N 1
ATOM 2456 C CA . GLU A 1 309 ? 9.690 18.168 -27.781 1.00 84.31 309 GLU A CA 1
ATOM 2457 C C . GLU A 1 309 ? 10.823 17.209 -27.431 1.00 84.31 309 GLU A C 1
ATOM 2459 O O . GLU A 1 309 ? 11.815 17.110 -28.165 1.00 84.31 309 GLU A O 1
ATOM 2464 N N . ASN A 1 310 ? 10.675 16.440 -26.354 1.00 79.69 310 ASN A N 1
ATOM 2465 C CA . ASN A 1 310 ? 11.694 15.498 -25.934 1.00 79.69 310 ASN A CA 1
ATOM 2466 C C . ASN A 1 310 ? 11.788 14.311 -26.911 1.00 79.69 310 ASN A C 1
ATOM 2468 O O . ASN A 1 310 ? 10.916 13.438 -26.972 1.00 79.69 310 ASN A O 1
ATOM 2472 N N . SER A 1 311 ? 12.889 14.255 -27.665 1.00 80.12 311 SER A N 1
ATOM 2473 C CA . SER A 1 311 ? 13.148 13.202 -28.653 1.00 80.12 311 SER A CA 1
ATOM 2474 C C . SER A 1 311 ? 13.210 11.801 -28.038 1.00 80.12 311 SER A C 1
ATOM 2476 O O . SER A 1 311 ? 12.795 10.844 -28.692 1.00 80.12 311 SER A O 1
ATOM 2478 N N . ALA A 1 312 ? 13.646 11.667 -26.780 1.00 69.19 312 ALA A N 1
ATOM 2479 C CA . ALA A 1 312 ? 13.680 10.389 -26.073 1.00 69.19 312 ALA A CA 1
ATOM 2480 C C . ALA A 1 312 ? 12.265 9.883 -25.742 1.00 69.19 312 ALA A C 1
ATOM 2482 O O . ALA A 1 312 ? 11.975 8.704 -25.947 1.00 69.19 312 ALA A O 1
ATOM 2483 N N . ASN A 1 313 ? 11.361 10.772 -25.310 1.00 76.06 313 ASN A N 1
ATOM 2484 C CA . ASN A 1 313 ? 9.956 10.429 -25.058 1.00 76.06 313 ASN A CA 1
ATOM 2485 C C . ASN A 1 313 ? 9.237 10.037 -26.356 1.00 76.06 313 ASN A C 1
ATOM 2487 O O . ASN A 1 313 ? 8.549 9.015 -26.393 1.00 76.06 313 ASN A O 1
ATOM 2491 N N . ARG A 1 314 ? 9.452 10.788 -27.449 1.00 84.75 314 ARG A N 1
ATOM 2492 C CA . ARG A 1 314 ? 8.929 10.427 -28.781 1.00 84.75 314 ARG A CA 1
ATOM 2493 C C . ARG A 1 314 ? 9.414 9.055 -29.228 1.00 84.75 314 ARG A C 1
ATOM 2495 O O . ARG A 1 314 ? 8.603 8.236 -29.655 1.00 84.75 314 ARG A O 1
ATOM 2502 N N . GLN A 1 315 ? 10.709 8.778 -29.080 1.00 75.38 315 GLN A N 1
ATOM 2503 C CA . GLN A 1 315 ? 11.282 7.486 -29.450 1.00 75.38 315 GLN A CA 1
ATOM 2504 C C . GLN A 1 315 ? 10.722 6.340 -28.596 1.00 75.38 315 GLN A C 1
ATOM 2506 O O . GLN A 1 315 ? 10.438 5.266 -29.124 1.00 75.38 315 GLN A O 1
ATOM 2511 N N . LEU A 1 316 ? 10.515 6.563 -27.294 1.00 72.94 316 LEU A N 1
ATOM 2512 C CA . LEU A 1 316 ? 9.911 5.582 -26.394 1.00 72.94 316 LEU A CA 1
ATOM 2513 C C . LEU A 1 316 ? 8.468 5.254 -26.802 1.00 72.94 316 LEU A C 1
ATOM 2515 O O . LEU A 1 316 ? 8.146 4.086 -27.008 1.00 72.94 316 LEU A O 1
ATOM 2519 N N . VAL A 1 317 ? 7.609 6.267 -26.959 1.00 77.50 317 VAL A N 1
ATOM 2520 C CA . VAL A 1 317 ? 6.201 6.076 -27.359 1.00 77.50 317 VAL A CA 1
ATOM 2521 C C . VAL A 1 317 ? 6.113 5.416 -28.736 1.00 77.50 317 VAL A C 1
ATOM 2523 O O . VAL A 1 317 ? 5.304 4.510 -28.934 1.00 77.50 317 VAL A O 1
ATOM 2526 N N . ARG A 1 318 ? 7.006 5.787 -29.659 1.00 80.25 318 ARG A N 1
ATOM 2527 C CA . ARG A 1 318 ? 7.136 5.145 -30.968 1.00 80.25 318 ARG A CA 1
ATOM 2528 C C . ARG A 1 318 ? 7.428 3.648 -30.851 1.00 80.25 318 ARG A C 1
ATOM 2530 O O . ARG A 1 318 ? 6.655 2.846 -31.364 1.00 80.25 318 ARG A O 1
ATOM 2537 N N . LEU A 1 319 ? 8.469 3.257 -30.112 1.00 73.69 319 LEU A N 1
ATOM 2538 C CA . LEU A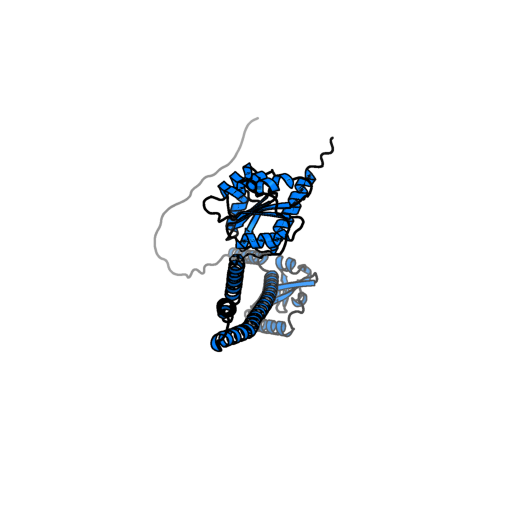 1 319 ? 8.833 1.845 -29.914 1.00 73.69 319 LEU A CA 1
ATOM 2539 C C . LEU A 1 319 ? 7.730 1.017 -29.235 1.00 73.69 319 LEU A C 1
ATOM 2541 O O . LEU A 1 319 ? 7.652 -0.195 -29.441 1.00 73.69 319 LEU A O 1
ATOM 2545 N N . LEU A 1 320 ? 6.898 1.650 -28.408 1.00 70.19 320 LEU A N 1
ATOM 2546 C CA . LEU A 1 320 ? 5.796 0.992 -27.709 1.00 70.19 320 LEU A CA 1
ATOM 2547 C C . LEU A 1 320 ? 4.589 0.762 -28.620 1.00 70.19 320 LEU A C 1
ATOM 2549 O O . LEU A 1 320 ? 4.013 -0.325 -28.604 1.00 70.19 320 LEU A O 1
ATOM 2553 N N . LEU A 1 321 ? 4.213 1.770 -29.408 1.00 74.19 321 LEU A N 1
ATOM 2554 C CA . LEU A 1 321 ? 2.980 1.748 -30.193 1.00 74.19 321 LEU A CA 1
ATOM 2555 C C . LEU A 1 321 ? 3.165 1.176 -31.596 1.00 74.19 321 LEU A C 1
ATOM 2557 O O . LEU A 1 321 ? 2.239 0.553 -32.100 1.00 74.19 321 LEU A O 1
ATOM 2561 N N . GLU A 1 322 ? 4.360 1.262 -32.190 1.00 67.94 322 GLU A N 1
ATOM 2562 C CA . GLU A 1 322 ? 4.657 0.615 -33.481 1.00 67.94 322 GLU A CA 1
ATOM 2563 C C . GLU A 1 322 ? 4.622 -0.923 -33.406 1.00 67.94 322 GLU A C 1
ATOM 2565 O O . GLU A 1 322 ? 4.534 -1.593 -34.433 1.00 67.94 322 GLU A O 1
ATOM 2570 N N . ARG A 1 323 ? 4.658 -1.511 -32.200 1.00 65.06 323 ARG A N 1
ATOM 2571 C CA . ARG A 1 323 ? 4.458 -2.959 -32.010 1.00 65.06 323 ARG A CA 1
ATOM 2572 C C . ARG A 1 323 ? 2.987 -3.372 -32.088 1.00 65.06 323 ARG A C 1
ATOM 2574 O O . ARG A 1 323 ? 2.717 -4.566 -32.207 1.00 65.06 323 ARG A O 1
ATOM 2581 N N . ASN A 1 324 ? 2.053 -2.422 -32.008 1.00 67.19 324 ASN A N 1
ATOM 2582 C CA . ASN A 1 324 ? 0.624 -2.684 -32.089 1.00 67.19 324 ASN A CA 1
ATOM 2583 C C . ASN A 1 324 ? 0.144 -2.523 -33.540 1.00 67.19 324 ASN A C 1
ATOM 2585 O O . ASN A 1 324 ? 0.142 -1.422 -34.082 1.00 67.19 324 ASN A O 1
ATOM 2589 N N . GLN A 1 325 ? -0.275 -3.626 -34.164 1.00 66.69 325 GLN A N 1
ATOM 2590 C CA . GLN A 1 325 ? -0.685 -3.647 -35.576 1.00 66.69 325 GLN A CA 1
ATOM 2591 C C . GLN A 1 325 ? -1.975 -2.853 -35.850 1.00 66.69 325 GLN A C 1
ATOM 2593 O O . GLN A 1 325 ? -2.248 -2.522 -37.003 1.00 66.69 325 GLN A O 1
ATOM 2598 N N . ASP A 1 326 ? -2.728 -2.502 -34.802 1.00 74.25 326 ASP A N 1
ATOM 2599 C CA . ASP A 1 326 ? -4.000 -1.780 -34.888 1.00 74.25 326 ASP A CA 1
ATOM 2600 C C . ASP A 1 326 ? -3.856 -0.260 -34.691 1.00 74.25 326 ASP A C 1
ATOM 2602 O O . ASP A 1 326 ? -4.848 0.469 -34.769 1.00 74.25 326 ASP A O 1
ATOM 2606 N N . VAL A 1 327 ? -2.644 0.243 -34.432 1.00 79.94 327 VAL A N 1
ATOM 2607 C CA . VAL A 1 327 ? -2.381 1.656 -34.119 1.00 79.94 327 VAL A CA 1
ATOM 2608 C C . VAL A 1 327 ? -1.413 2.252 -35.131 1.00 79.94 327 VAL A C 1
ATOM 2610 O O . VAL A 1 327 ? -0.393 1.660 -35.472 1.00 79.94 327 VAL A O 1
AT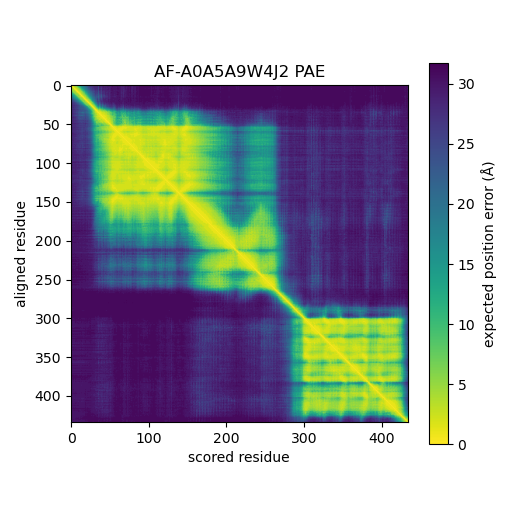OM 2613 N N . LYS A 1 328 ? -1.702 3.477 -35.573 1.00 84.56 328 LYS A N 1
ATOM 2614 C CA . LYS A 1 328 ? -0.781 4.274 -36.386 1.00 84.56 328 LYS A CA 1
ATOM 2615 C C . LYS A 1 328 ? -0.442 5.551 -35.625 1.00 84.56 328 LYS A C 1
ATOM 2617 O O . LYS A 1 328 ? -1.334 6.324 -35.269 1.00 84.56 328 LYS A O 1
ATOM 2622 N N . LEU A 1 329 ? 0.844 5.764 -35.360 1.00 86.81 329 LEU A N 1
ATOM 2623 C CA . LEU A 1 329 ? 1.348 6.903 -34.596 1.00 86.81 329 LEU A CA 1
ATOM 2624 C C . LEU A 1 329 ? 2.122 7.861 -35.506 1.00 86.81 329 LEU A C 1
ATOM 2626 O O . LEU A 1 329 ? 3.072 7.441 -36.163 1.00 86.81 329 LEU A O 1
ATOM 2630 N N . TYR A 1 330 ? 1.778 9.148 -35.454 1.00 89.00 330 TYR A N 1
ATOM 2631 C CA . TYR A 1 330 ? 2.680 10.231 -35.850 1.00 89.00 330 TYR A CA 1
ATOM 2632 C C . TYR A 1 330 ? 3.113 11.009 -34.616 1.00 89.00 330 TYR A C 1
ATOM 2634 O O . TYR A 1 330 ? 2.309 11.253 -33.717 1.00 89.00 330 TYR A O 1
ATOM 2642 N N . SER A 1 331 ? 4.385 11.399 -34.573 1.00 87.94 331 SER A N 1
ATOM 2643 C CA . SER A 1 331 ? 4.925 12.210 -33.488 1.00 87.94 331 SER A CA 1
ATOM 2644 C C . SER A 1 331 ? 5.687 13.404 -34.035 1.00 87.94 331 SER A C 1
ATOM 2646 O O . SER A 1 331 ? 6.516 13.217 -34.925 1.00 87.94 331 SER A O 1
ATOM 2648 N N . THR A 1 332 ? 5.475 14.583 -33.461 1.00 87.06 332 THR A N 1
ATOM 2649 C CA . THR A 1 332 ? 6.147 15.823 -33.867 1.00 87.06 332 THR A CA 1
ATOM 2650 C C . THR A 1 332 ? 6.635 16.612 -32.645 1.00 87.06 332 THR A C 1
ATOM 2652 O O . THR A 1 332 ? 5.982 16.569 -31.598 1.00 87.06 332 THR A O 1
ATOM 2655 N N . PRO A 1 333 ? 7.790 17.302 -32.737 1.00 83.69 333 PRO A N 1
ATOM 2656 C CA . PRO A 1 333 ? 8.203 18.295 -31.751 1.00 83.69 333 PRO A CA 1
ATOM 2657 C C . PRO A 1 333 ? 7.571 19.677 -31.967 1.00 83.69 333 PRO A C 1
ATOM 2659 O O . PRO A 1 333 ? 7.647 20.499 -31.066 1.00 83.69 333 PRO A O 1
ATOM 2662 N N . SER A 1 334 ? 6.999 19.963 -33.142 1.00 84.44 334 SER A N 1
ATOM 2663 C CA . SER A 1 334 ? 6.568 21.310 -33.522 1.00 84.44 334 SER A CA 1
ATOM 2664 C C . SER A 1 334 ? 5.055 21.471 -33.431 1.00 84.44 334 SER A C 1
ATOM 2666 O O . SER A 1 334 ? 4.284 20.629 -33.893 1.00 84.44 334 SER A O 1
ATOM 2668 N N . VAL A 1 335 ? 4.631 22.607 -32.884 1.00 83.31 335 VAL A N 1
ATOM 2669 C CA . VAL A 1 335 ? 3.226 23.027 -32.851 1.00 83.31 335 VAL A CA 1
ATOM 2670 C C . VAL A 1 335 ? 2.671 23.248 -34.261 1.00 83.31 335 VAL A C 1
ATOM 2672 O O . VAL A 1 335 ? 1.549 22.840 -34.553 1.00 83.31 335 VAL A O 1
ATOM 2675 N N . GLU A 1 336 ? 3.461 23.855 -35.146 1.00 84.50 336 GLU A N 1
ATOM 2676 C CA . GLU A 1 336 ? 3.053 24.147 -36.525 1.00 84.50 336 GLU A CA 1
ATOM 2677 C C . GLU A 1 336 ? 2.783 22.845 -37.289 1.00 84.50 336 GLU A C 1
ATOM 2679 O O . GLU A 1 336 ? 1.716 22.660 -37.874 1.00 84.50 336 GLU A O 1
ATOM 2684 N N . GLU A 1 337 ? 3.705 21.888 -37.178 1.00 84.12 337 GLU A N 1
ATOM 2685 C CA . GLU A 1 337 ? 3.558 20.564 -37.784 1.00 84.12 337 GLU A CA 1
ATOM 2686 C C . GLU A 1 337 ? 2.395 19.779 -37.151 1.00 84.12 337 GLU A C 1
ATOM 2688 O O . GLU A 1 337 ? 1.681 19.057 -37.847 1.00 84.12 337 GLU A O 1
ATOM 2693 N N . ALA A 1 338 ? 2.134 19.952 -35.849 1.00 86.62 338 ALA A N 1
ATOM 2694 C CA . ALA A 1 338 ? 0.991 19.329 -35.185 1.00 86.62 338 ALA A CA 1
ATOM 2695 C C . ALA A 1 338 ? -0.359 19.809 -35.745 1.00 86.62 338 ALA A C 1
ATOM 2697 O O . ALA A 1 338 ? -1.272 18.994 -35.887 1.00 86.62 338 ALA A O 1
ATOM 2698 N N . LEU A 1 339 ? -0.496 21.093 -36.091 1.00 85.69 339 LEU A N 1
ATOM 2699 C CA . LEU A 1 339 ? -1.714 21.645 -36.701 1.00 85.69 339 LEU A CA 1
ATOM 2700 C C . LEU A 1 339 ? -1.915 21.132 -38.133 1.00 85.69 339 LEU A C 1
ATOM 2702 O O . LEU A 1 339 ? -3.022 20.723 -38.495 1.00 85.69 339 LEU A O 1
ATOM 2706 N N . GLU A 1 340 ? -0.843 21.085 -38.927 1.00 83.56 340 GLU A N 1
ATOM 2707 C CA . GLU A 1 340 ? -0.876 20.535 -40.289 1.00 83.56 340 GLU A CA 1
ATOM 2708 C C . GLU A 1 340 ? -1.248 19.045 -40.294 1.00 83.56 340 GLU A C 1
ATOM 2710 O O . GLU A 1 340 ? -2.111 18.598 -41.065 1.00 83.56 340 GLU A O 1
ATOM 2715 N N . LEU A 1 341 ? -0.639 18.273 -39.389 1.00 83.75 341 LEU A N 1
ATOM 2716 C CA . LEU A 1 341 ? -0.946 16.861 -39.201 1.00 83.75 341 LEU A CA 1
ATOM 2717 C C . LEU A 1 341 ? -2.365 16.673 -38.667 1.00 83.75 341 LEU A C 1
ATOM 2719 O O . LEU A 1 341 ? -3.066 15.800 -39.159 1.00 83.75 341 LEU A O 1
ATOM 2723 N N . ALA A 1 342 ? -2.845 17.487 -37.728 1.00 85.00 342 ALA A N 1
ATOM 2724 C CA . ALA A 1 342 ? -4.217 17.381 -37.232 1.00 85.00 342 ALA A CA 1
ATOM 2725 C C . ALA A 1 342 ? -5.254 17.525 -38.360 1.00 85.00 342 ALA A C 1
ATOM 2727 O O . ALA A 1 342 ? -6.182 16.716 -38.445 1.00 85.00 342 ALA A O 1
ATOM 2728 N N . ALA A 1 343 ? -5.058 18.493 -39.261 1.00 82.00 343 ALA A N 1
ATOM 2729 C CA . ALA A 1 343 ? -5.950 18.726 -40.393 1.00 82.00 343 ALA A CA 1
ATOM 2730 C C . ALA A 1 343 ? -5.896 17.600 -41.441 1.00 82.00 343 ALA A C 1
ATOM 2732 O O . ALA A 1 343 ? -6.933 17.209 -41.983 1.00 82.00 343 ALA A O 1
ATOM 2733 N N . THR A 1 344 ? -4.703 17.062 -41.712 1.00 80.00 344 THR A N 1
ATOM 2734 C CA . THR A 1 344 ? -4.486 16.099 -42.807 1.00 80.00 344 THR A CA 1
ATOM 2735 C C . THR A 1 344 ? -4.660 14.646 -42.360 1.00 80.00 344 THR A C 1
ATOM 2737 O O . THR A 1 344 ? -5.290 13.847 -43.047 1.00 80.00 344 THR A O 1
ATOM 2740 N N . TYR A 1 345 ? -4.121 14.295 -41.193 1.00 82.25 345 TYR A N 1
ATOM 2741 C CA . TYR A 1 345 ? -4.105 12.938 -40.642 1.00 82.25 345 TYR A CA 1
ATOM 2742 C C . TYR A 1 345 ? -5.395 12.572 -39.895 1.00 82.25 345 TYR A C 1
ATOM 2744 O O . TYR A 1 345 ? -5.688 11.389 -39.713 1.00 82.25 345 TYR A O 1
ATOM 2752 N N . GLN A 1 346 ? -6.179 13.569 -39.464 1.00 83.12 346 GLN A N 1
ATOM 2753 C CA . GLN A 1 346 ? -7.456 13.382 -38.763 1.00 83.12 346 GLN A CA 1
ATOM 2754 C C . GLN A 1 346 ? -7.351 12.355 -37.614 1.00 83.12 346 GLN A C 1
ATOM 2756 O O . GLN A 1 346 ? -7.945 11.270 -37.690 1.00 83.12 346 GLN A O 1
ATOM 2761 N N . PRO A 1 347 ? -6.544 12.632 -36.572 1.00 88.19 347 PRO A N 1
ATOM 2762 C CA . PRO A 1 347 ? -6.312 11.692 -35.480 1.00 88.19 347 PRO A CA 1
ATOM 2763 C C . PRO A 1 347 ? -7.584 11.436 -34.658 1.00 88.19 347 PRO A C 1
ATOM 2765 O O . PRO A 1 347 ? -8.408 12.328 -34.449 1.00 88.19 347 PRO A O 1
ATOM 2768 N N . HIS A 1 348 ? -7.719 10.213 -34.141 1.00 85.81 348 HIS A N 1
ATOM 2769 C CA . HIS A 1 348 ? -8.768 9.863 -33.176 1.00 85.81 348 HIS A CA 1
ATOM 2770 C C . HIS A 1 348 ? -8.378 10.267 -31.748 1.00 85.81 348 HIS A C 1
ATOM 2772 O O . HIS A 1 348 ? -9.242 10.580 -30.931 1.00 85.81 348 HIS A O 1
ATOM 2778 N N . LEU A 1 349 ? -7.074 10.280 -31.462 1.00 88.25 349 LEU A N 1
ATOM 2779 C CA . LEU A 1 349 ? -6.506 10.656 -30.175 1.00 88.25 349 LEU A CA 1
ATOM 2780 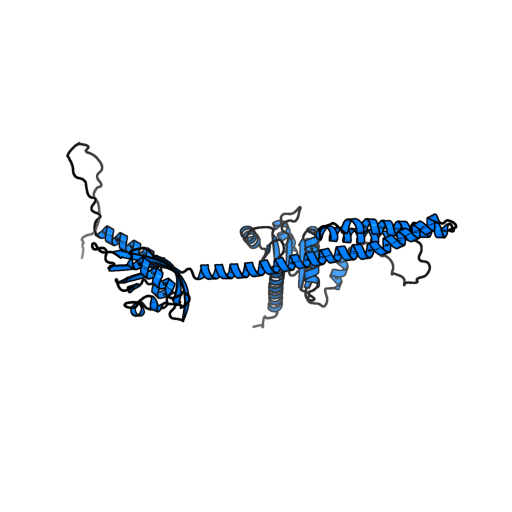C C . LEU A 1 349 ? -5.274 11.539 -30.372 1.00 88.25 349 LEU A C 1
ATOM 2782 O O . LEU A 1 349 ? -4.410 11.234 -31.196 1.00 88.25 349 LEU A O 1
ATOM 2786 N N . ILE A 1 350 ? -5.175 12.597 -29.573 1.00 90.38 350 ILE A N 1
ATOM 2787 C CA . ILE A 1 350 ? -4.004 13.468 -29.514 1.00 90.38 350 ILE A CA 1
ATOM 2788 C C . ILE A 1 350 ? -3.435 13.451 -28.100 1.00 90.38 350 ILE A C 1
ATOM 2790 O O . ILE A 1 350 ? -4.144 13.744 -27.136 1.00 90.38 350 ILE A O 1
ATOM 2794 N N . LEU A 1 351 ? -2.152 13.119 -27.988 1.00 89.38 351 LEU A N 1
ATOM 2795 C CA . LEU A 1 351 ? -1.368 13.247 -26.764 1.00 89.38 351 LEU A CA 1
ATOM 2796 C C . LEU A 1 351 ? -0.539 14.528 -26.873 1.00 89.38 351 LEU A C 1
ATOM 2798 O O . LEU A 1 351 ? 0.235 14.667 -27.819 1.00 89.38 351 LEU A O 1
ATOM 2802 N N . VAL A 1 352 ? -0.714 15.460 -25.939 1.00 89.38 352 VAL A N 1
ATOM 2803 C CA . VAL A 1 352 ? -0.085 16.786 -26.005 1.00 89.38 352 VAL A CA 1
ATOM 2804 C C . VAL A 1 352 ? 0.737 17.034 -24.755 1.00 89.38 352 VAL A C 1
ATOM 2806 O O . VAL A 1 352 ? 0.201 17.011 -23.648 1.00 89.38 352 VAL A O 1
ATOM 2809 N N . ASP A 1 353 ? 2.028 17.289 -24.934 1.00 86.00 353 ASP A N 1
ATOM 2810 C CA . ASP A 1 353 ? 2.864 17.843 -23.879 1.00 86.00 353 ASP A CA 1
ATOM 2811 C C . ASP A 1 353 ? 2.407 19.251 -23.487 1.00 86.00 353 ASP A C 1
ATOM 2813 O O . ASP A 1 353 ? 2.133 20.082 -24.348 1.00 86.00 353 ASP A O 1
ATOM 2817 N N . LEU A 1 354 ? 2.328 19.527 -22.185 1.00 80.06 354 LEU A N 1
ATOM 2818 C CA . LEU A 1 354 ? 1.982 20.856 -21.685 1.00 80.06 354 LEU A CA 1
ATOM 2819 C C . LEU A 1 354 ? 3.159 21.838 -21.703 1.00 80.06 354 LEU A C 1
ATOM 2821 O O . LEU A 1 354 ? 2.940 23.044 -21.649 1.00 80.06 354 LEU A O 1
ATOM 2825 N N . ASN A 1 355 ? 4.394 21.343 -21.797 1.00 75.38 355 ASN A N 1
ATOM 2826 C CA . ASN A 1 355 ? 5.598 22.172 -21.803 1.00 75.38 355 ASN A CA 1
ATOM 2827 C C . ASN A 1 355 ? 6.122 22.402 -23.229 1.00 75.38 355 ASN A C 1
ATOM 2829 O O . ASN A 1 355 ? 7.275 22.097 -23.524 1.00 75.38 355 ASN A O 1
ATOM 2833 N N . LEU A 1 356 ? 5.271 22.933 -24.114 1.00 77.25 356 LEU A N 1
ATOM 2834 C CA . LEU A 1 356 ? 5.667 23.326 -25.470 1.00 77.25 356 LEU A CA 1
ATOM 2835 C C . LEU A 1 356 ? 6.085 24.812 -25.484 1.00 77.25 356 LEU A C 1
ATOM 2837 O O . LEU A 1 356 ? 5.332 25.664 -25.012 1.00 77.25 356 LEU A O 1
ATOM 2841 N N . PRO A 1 357 ? 7.271 25.165 -26.001 1.00 71.25 357 PRO A N 1
ATOM 2842 C CA . PRO A 1 357 ? 7.758 26.530 -26.045 1.00 71.25 357 PRO A CA 1
ATOM 2843 C C . PRO A 1 357 ? 7.003 27.352 -27.090 1.00 71.25 357 PRO A C 1
ATOM 2845 O O . PRO A 1 357 ? 6.669 26.885 -28.176 1.00 71.25 357 PRO A O 1
ATOM 2848 N N . GLY A 1 358 ? 6.794 28.629 -26.772 1.00 68.12 358 GLY A N 1
ATOM 2849 C CA . GLY A 1 358 ? 6.295 29.613 -27.733 1.00 68.12 358 GLY A CA 1
ATOM 2850 C C . GLY A 1 358 ? 4.779 29.641 -27.935 1.00 68.12 358 GLY A C 1
ATOM 2851 O O . GLY A 1 358 ? 4.321 30.457 -28.731 1.00 68.12 358 GLY A O 1
ATOM 2852 N N . ILE A 1 359 ? 3.995 28.827 -27.216 1.00 76.56 359 ILE A N 1
ATOM 2853 C CA . ILE A 1 359 ? 2.528 28.897 -27.244 1.00 76.56 359 ILE A CA 1
ATOM 2854 C C . ILE A 1 359 ? 1.908 28.550 -25.885 1.00 76.56 359 ILE A C 1
ATOM 2856 O O . ILE A 1 359 ? 2.387 27.670 -25.175 1.00 76.56 359 ILE A O 1
ATOM 2860 N N . GLU A 1 360 ? 0.807 29.214 -25.540 1.00 79.81 360 GLU A N 1
ATOM 2861 C CA . GLU A 1 360 ? -0.045 28.802 -24.424 1.00 79.81 360 GLU A CA 1
ATOM 2862 C C . GLU A 1 360 ? -0.894 27.589 -24.833 1.00 79.81 360 GLU A C 1
ATOM 2864 O O . GLU A 1 360 ? -1.531 27.573 -25.888 1.00 79.81 360 GLU A O 1
ATOM 2869 N N . ILE A 1 361 ? -0.959 26.560 -23.985 1.00 81.25 361 ILE A N 1
ATOM 2870 C CA . ILE A 1 361 ? -1.640 25.299 -24.330 1.00 81.25 361 ILE A CA 1
ATOM 2871 C C . ILE A 1 361 ? -3.138 25.486 -24.616 1.00 81.25 361 ILE A C 1
ATOM 2873 O O . IL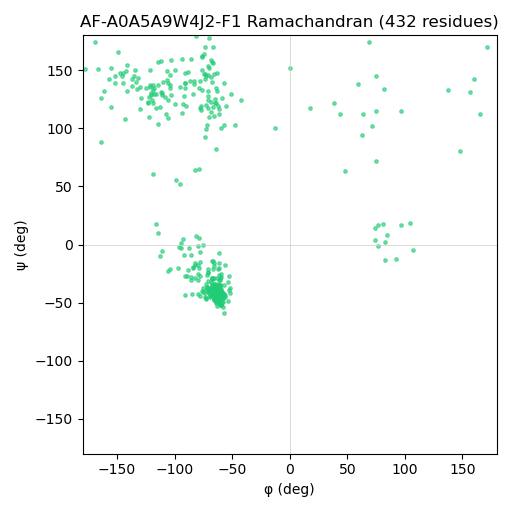E A 1 361 ? -3.706 24.764 -25.438 1.00 81.25 361 ILE A O 1
ATOM 2877 N N . SER A 1 362 ? -3.791 26.462 -23.978 1.00 78.25 362 SER A N 1
ATOM 2878 C CA . SER A 1 362 ? -5.188 26.800 -24.285 1.00 78.25 362 SER A CA 1
ATOM 2879 C C . SER A 1 362 ? -5.374 27.260 -25.731 1.00 78.25 362 SER A C 1
ATOM 2881 O O . SER A 1 362 ? -6.366 26.895 -26.363 1.00 78.25 362 SER A O 1
ATOM 2883 N N . ASP A 1 363 ? -4.408 28.004 -26.268 1.00 82.75 363 ASP A N 1
ATOM 2884 C CA . ASP A 1 363 ? -4.461 28.522 -27.634 1.00 82.75 363 ASP A CA 1
ATOM 2885 C C . ASP A 1 363 ? -4.219 27.391 -28.634 1.00 82.75 363 ASP A C 1
ATOM 2887 O O . ASP A 1 363 ? -4.962 27.247 -29.608 1.00 82.75 363 ASP A O 1
ATOM 2891 N N . LEU A 1 364 ? -3.253 26.514 -28.336 1.00 83.00 364 LEU A N 1
ATOM 2892 C CA . LEU A 1 364 ? -3.003 25.301 -29.113 1.00 83.00 364 LEU A CA 1
ATOM 2893 C C . LEU A 1 364 ? -4.247 24.406 -29.180 1.00 83.00 364 LEU A C 1
ATOM 2895 O O . LEU A 1 364 ? -4.623 23.924 -30.249 1.00 83.00 364 LEU A O 1
ATOM 2899 N N . GLN A 1 365 ? -4.914 24.194 -28.046 1.00 84.56 365 GLN A N 1
ATOM 2900 C CA . GLN A 1 365 ? -6.127 23.386 -27.983 1.00 84.56 365 GLN A CA 1
ATOM 2901 C C . GLN A 1 365 ? -7.245 23.985 -28.843 1.00 84.56 365 GLN A C 1
ATOM 2903 O O . GLN A 1 365 ? -7.908 23.254 -29.583 1.00 84.56 365 GLN A O 1
ATOM 2908 N N . GLN A 1 366 ? -7.456 25.301 -28.765 1.00 83.88 366 GLN A N 1
ATOM 2909 C CA . GLN A 1 366 ? -8.468 25.984 -29.565 1.00 83.88 366 GLN A CA 1
ATOM 2910 C C . GLN A 1 366 ? -8.169 25.871 -31.064 1.00 83.88 366 GLN A C 1
ATOM 2912 O O . GLN A 1 366 ? -9.087 25.603 -31.840 1.00 83.88 366 GLN A O 1
ATOM 2917 N N . GLN A 1 367 ? -6.908 26.037 -31.469 1.00 85.81 367 GLN A N 1
ATOM 2918 C CA . GLN A 1 367 ? -6.488 25.911 -32.866 1.00 85.81 367 GLN A CA 1
ATOM 2919 C C . GLN A 1 367 ? -6.650 24.476 -33.378 1.00 85.81 367 GLN A C 1
ATOM 2921 O O . GLN A 1 367 ? -7.272 24.265 -34.416 1.00 85.81 367 GLN A O 1
ATOM 2926 N N . LEU A 1 368 ? -6.202 23.472 -32.618 1.00 85.25 368 LEU A N 1
ATOM 2927 C CA . LEU A 1 368 ? -6.391 22.063 -32.975 1.00 85.25 368 LEU A CA 1
ATOM 2928 C C . LEU A 1 368 ? -7.878 21.724 -33.133 1.00 85.25 368 LEU A C 1
ATOM 2930 O O . LEU A 1 368 ? -8.273 21.110 -34.120 1.00 85.25 368 LEU A O 1
ATOM 2934 N N . ARG A 1 369 ? -8.738 22.181 -32.216 1.00 84.19 369 ARG A N 1
ATOM 2935 C CA . ARG A 1 369 ? -10.187 21.914 -32.267 1.00 84.19 369 ARG A CA 1
ATOM 2936 C C . ARG A 1 369 ? -10.878 22.437 -33.525 1.00 84.19 369 ARG A C 1
ATOM 2938 O O . ARG A 1 369 ? -11.900 21.869 -33.896 1.00 84.19 369 ARG A O 1
ATOM 2945 N N . GLN A 1 370 ? -10.344 23.461 -34.190 1.00 82.75 370 GLN A N 1
ATOM 2946 C CA . GLN A 1 370 ? -10.910 23.975 -35.445 1.00 82.75 370 GLN A CA 1
ATOM 2947 C C . GLN A 1 370 ? -10.717 23.014 -36.628 1.00 82.75 370 GLN A C 1
ATOM 2949 O O . GLN A 1 370 ? -11.465 23.092 -37.601 1.00 82.75 370 GLN A O 1
ATOM 2954 N N . HIS A 1 371 ? -9.745 22.102 -36.542 1.00 79.62 371 HIS A N 1
ATOM 2955 C CA . HIS A 1 371 ? -9.346 21.216 -37.640 1.00 79.62 371 HIS A CA 1
ATOM 2956 C C . HIS A 1 371 ? -9.697 19.735 -37.414 1.00 79.62 371 HIS A C 1
ATOM 2958 O O . HIS A 1 371 ? -9.503 18.916 -38.315 1.00 79.62 371 HIS A O 1
ATOM 2964 N N . LEU A 1 372 ? -10.215 19.386 -36.231 1.00 83.06 372 LEU A N 1
ATOM 2965 C CA . LEU A 1 372 ? -10.478 18.005 -35.815 1.00 83.06 372 LEU A CA 1
ATOM 2966 C C . LEU A 1 372 ? -11.945 17.598 -35.971 1.00 83.06 372 LEU A C 1
ATOM 2968 O O . LEU A 1 372 ? -12.858 18.407 -35.807 1.00 83.06 372 LEU A O 1
ATOM 2972 N N . GLN A 1 373 ? -12.171 16.306 -36.217 1.00 77.94 373 GLN A N 1
ATOM 2973 C CA . GLN A 1 373 ? -13.515 15.731 -36.223 1.00 77.94 373 GLN A CA 1
ATOM 2974 C C . GLN A 1 373 ? -14.182 15.830 -34.838 1.00 77.94 373 GLN A C 1
ATOM 2976 O O . GLN A 1 373 ? -13.520 15.686 -33.800 1.00 77.94 373 GLN A O 1
ATOM 2981 N N . PRO A 1 374 ? -15.518 15.984 -34.793 1.00 71.12 374 PRO A N 1
ATOM 2982 C CA . PRO A 1 374 ? -16.284 15.775 -33.572 1.00 71.12 374 PRO A CA 1
ATOM 2983 C C . PRO A 1 374 ? -16.013 14.367 -33.020 1.00 71.12 374 PRO A C 1
ATOM 2985 O O . PRO A 1 374 ? -16.266 13.372 -33.694 1.00 71.12 374 PRO A O 1
ATOM 2988 N N . GLY A 1 375 ? -15.478 14.284 -31.800 1.00 73.12 375 GLY A N 1
ATOM 2989 C CA . GLY A 1 375 ? -15.128 13.013 -31.153 1.00 73.12 375 GLY A CA 1
ATOM 2990 C C . GLY A 1 375 ? -13.630 12.711 -31.058 1.00 73.12 375 GLY A C 1
ATOM 2991 O O . GLY A 1 375 ? -13.274 11.745 -30.389 1.00 73.12 375 GLY A O 1
ATOM 2992 N N . THR A 1 376 ? -12.740 13.531 -31.635 1.00 84.62 376 THR A N 1
ATOM 2993 C CA . THR A 1 376 ? -11.300 13.413 -31.347 1.00 84.62 376 THR A CA 1
ATOM 2994 C C . THR A 1 376 ? -11.026 13.734 -29.874 1.00 84.62 376 THR A C 1
ATOM 2996 O O . THR A 1 376 ? -11.385 14.810 -29.378 1.00 84.62 376 THR A O 1
ATOM 2999 N N . ALA A 1 377 ? -10.372 12.800 -29.183 1.00 85.75 377 ALA A N 1
ATOM 3000 C CA . ALA A 1 377 ? -9.973 12.952 -27.791 1.00 85.75 377 ALA A CA 1
ATOM 3001 C C . ALA A 1 377 ? -8.611 13.646 -27.681 1.00 85.75 377 ALA A C 1
ATOM 3003 O O . ALA A 1 377 ? -7.693 13.366 -28.453 1.00 85.75 377 ALA A O 1
ATOM 3004 N N . MET A 1 378 ? -8.468 14.534 -26.699 1.00 87.50 378 MET A N 1
ATOM 3005 C CA . MET A 1 378 ? -7.202 15.194 -26.377 1.00 87.50 378 MET A CA 1
ATOM 3006 C C . MET A 1 378 ? -6.805 14.890 -24.935 1.00 87.50 378 MET A C 1
ATOM 3008 O O . MET A 1 378 ? -7.604 15.091 -24.017 1.00 87.50 378 MET A O 1
ATOM 3012 N N . ILE A 1 379 ? -5.568 14.432 -24.742 1.00 86.94 379 ILE A N 1
ATOM 3013 C CA . ILE A 1 379 ? -5.009 14.070 -23.436 1.00 86.94 379 ILE A CA 1
ATOM 3014 C C . ILE A 1 379 ? -3.758 14.898 -23.169 1.00 86.94 379 ILE A C 1
ATOM 3016 O O . ILE A 1 379 ? -2.832 14.919 -23.980 1.00 86.94 379 ILE A O 1
ATOM 3020 N N . ALA A 1 380 ? -3.745 15.563 -22.018 1.00 84.69 380 ALA A N 1
ATOM 3021 C CA . ALA A 1 380 ? -2.633 16.388 -21.566 1.00 84.69 380 ALA A CA 1
ATOM 3022 C C . ALA A 1 380 ? -1.542 15.542 -20.892 1.00 84.69 380 ALA A C 1
ATOM 3024 O O . ALA A 1 380 ? -1.853 14.670 -20.082 1.00 84.69 380 ALA A O 1
ATOM 3025 N N . LEU A 1 381 ? -0.270 15.822 -21.176 1.00 83.56 381 LEU A N 1
ATOM 3026 C CA . LEU A 1 381 ? 0.872 15.244 -20.468 1.00 83.56 381 LEU A CA 1
ATOM 3027 C C . LEU A 1 381 ? 1.491 16.305 -19.547 1.00 83.56 381 LEU A C 1
ATOM 3029 O O . LEU A 1 381 ? 2.112 17.248 -20.035 1.00 83.56 381 LEU A O 1
ATOM 3033 N N . SER A 1 382 ? 1.324 16.164 -18.229 1.00 77.69 382 SER A N 1
ATOM 3034 C CA . SER A 1 382 ? 1.727 17.171 -17.229 1.00 77.69 382 SER A CA 1
ATOM 3035 C C . SER A 1 382 ? 2.843 16.681 -16.304 1.00 77.69 382 SER A C 1
ATOM 3037 O O . SER A 1 382 ? 3.029 15.478 -16.121 1.00 77.69 382 SER A O 1
ATOM 3039 N N . ALA A 1 383 ? 3.596 17.612 -15.707 1.00 65.06 383 ALA A N 1
ATOM 3040 C CA . ALA A 1 383 ? 4.679 17.283 -14.780 1.00 65.06 383 ALA A CA 1
ATOM 3041 C C . ALA A 1 383 ? 4.238 17.149 -13.305 1.00 65.06 383 ALA A C 1
ATOM 3043 O O . ALA A 1 383 ? 4.952 16.475 -12.566 1.00 65.06 383 ALA A O 1
ATOM 3044 N N . LEU A 1 384 ? 3.107 17.719 -12.852 1.00 63.03 384 LEU A N 1
ATOM 3045 C CA . LEU A 1 384 ? 2.775 17.818 -11.415 1.00 63.03 384 LEU A CA 1
ATOM 3046 C C . LEU A 1 384 ? 1.256 17.773 -11.075 1.00 63.03 384 LEU A C 1
ATOM 3048 O O . LEU A 1 384 ? 0.410 17.826 -11.962 1.00 63.03 384 LEU A O 1
ATOM 3052 N N . ASP A 1 385 ? 1.022 17.556 -9.769 1.00 59.09 385 ASP A N 1
ATOM 3053 C CA . ASP A 1 385 ? -0.125 17.358 -8.843 1.00 59.09 385 ASP A CA 1
ATOM 3054 C C . ASP A 1 385 ? -1.603 17.366 -9.320 1.00 59.09 385 ASP A C 1
ATOM 3056 O O . ASP A 1 385 ? -1.994 18.039 -10.270 1.00 59.09 385 ASP A O 1
ATOM 3060 N N . ASP A 1 386 ? -2.460 16.630 -8.589 1.00 59.16 386 ASP A N 1
ATOM 3061 C CA . ASP A 1 386 ? -3.883 16.368 -8.906 1.00 59.16 386 ASP A CA 1
ATOM 3062 C C . ASP A 1 386 ? -4.721 17.641 -9.167 1.00 59.16 386 ASP A C 1
ATOM 3064 O O . ASP A 1 386 ? -5.684 17.616 -9.940 1.00 59.16 386 ASP A O 1
ATOM 3068 N N . ASP A 1 387 ? -4.338 18.778 -8.581 1.00 62.19 387 ASP A N 1
ATOM 3069 C CA . ASP A 1 387 ? -5.010 20.066 -8.779 1.00 62.19 387 ASP A CA 1
ATOM 3070 C C . ASP A 1 387 ? -4.823 20.630 -10.201 1.00 62.19 387 ASP A C 1
ATOM 3072 O O . ASP A 1 387 ? -5.740 21.260 -10.739 1.00 62.19 387 ASP A O 1
ATOM 3076 N N . GLU A 1 388 ? -3.682 20.379 -10.854 1.00 64.12 388 GLU A N 1
ATOM 3077 C CA . GLU A 1 388 ? -3.464 20.764 -12.256 1.00 64.12 388 GLU A CA 1
ATOM 3078 C C . GLU A 1 388 ? -4.304 19.893 -13.195 1.00 64.12 388 GLU A C 1
ATOM 3080 O O . GLU A 1 388 ? -4.913 20.394 -14.144 1.00 64.12 388 GLU A O 1
ATOM 3085 N N . ALA A 1 389 ? -4.426 18.597 -12.899 1.00 63.12 389 ALA A N 1
ATOM 3086 C CA . ALA A 1 389 ? -5.238 17.667 -13.678 1.00 63.12 389 ALA A CA 1
ATOM 3087 C C . ALA A 1 389 ? -6.715 18.093 -13.756 1.00 63.12 389 ALA A C 1
ATOM 3089 O O . ALA A 1 389 ? -7.323 18.076 -14.833 1.00 63.12 389 ALA A O 1
ATOM 3090 N N . VAL A 1 390 ? -7.286 18.544 -12.632 1.00 62.41 390 VAL A N 1
ATOM 3091 C CA . VAL A 1 390 ? -8.668 19.052 -12.571 1.00 62.41 390 VAL A CA 1
ATOM 3092 C C . VAL A 1 390 ? -8.843 20.309 -13.430 1.00 62.41 390 VAL A C 1
ATOM 3094 O O . VAL A 1 390 ? -9.891 20.492 -14.058 1.00 62.41 390 VAL A O 1
ATOM 3097 N N . GLN A 1 391 ? -7.828 21.172 -13.509 1.00 70.25 391 GLN A N 1
ATOM 3098 C CA . GLN A 1 391 ? -7.883 22.377 -14.340 1.00 70.25 391 GLN A CA 1
ATOM 3099 C C . GLN A 1 391 ? -7.899 22.049 -15.837 1.00 70.25 391 GLN A C 1
ATOM 3101 O O . GLN A 1 391 ? -8.651 22.677 -16.586 1.00 70.25 391 GLN A O 1
ATOM 3106 N N . TRP A 1 392 ? -7.144 21.044 -16.282 1.00 73.06 392 TRP A N 1
ATOM 3107 C CA . TRP A 1 392 ? -7.108 20.654 -17.697 1.00 73.06 392 TRP A CA 1
ATOM 3108 C C . TRP A 1 392 ? -8.391 19.968 -18.163 1.00 73.06 392 TRP A C 1
ATOM 3110 O O . TRP A 1 392 ? -8.876 20.256 -19.260 1.00 73.06 392 TRP A O 1
ATOM 3120 N N . LEU A 1 393 ? -9.012 19.159 -17.300 1.00 69.75 393 LEU A N 1
ATOM 3121 C CA . LEU A 1 393 ? -10.346 18.613 -17.562 1.00 69.75 393 LEU A CA 1
ATOM 3122 C C . LEU A 1 393 ? -11.386 19.734 -17.730 1.00 69.75 393 LEU A C 1
ATOM 3124 O O . LEU A 1 393 ? -12.182 19.710 -18.667 1.00 69.75 393 LEU A O 1
ATOM 3128 N N . ARG A 1 394 ? -11.336 20.775 -16.884 1.00 61.72 394 ARG A N 1
ATOM 3129 C CA . ARG A 1 394 ? -12.217 21.956 -17.004 1.00 61.72 394 ARG A CA 1
ATOM 3130 C C . ARG A 1 394 ? -11.969 22.772 -18.273 1.00 61.72 394 ARG A C 1
ATOM 3132 O O . ARG A 1 394 ? -12.903 23.384 -18.781 1.00 61.72 394 ARG A O 1
ATOM 3139 N N . LYS A 1 395 ? -10.739 22.769 -18.794 1.00 70.56 395 LYS A N 1
ATOM 3140 C CA . LYS A 1 395 ? -10.374 23.422 -20.061 1.00 70.56 395 LYS A CA 1
ATOM 3141 C C . LYS A 1 395 ? -10.752 22.595 -21.298 1.00 70.56 395 LYS A C 1
ATOM 3143 O O . LYS A 1 395 ? -10.583 23.070 -22.413 1.00 70.56 395 LYS A O 1
ATOM 3148 N N . GLY A 1 396 ? -11.322 21.398 -21.137 1.00 72.44 396 GLY A N 1
ATOM 3149 C CA . GLY A 1 396 ? -11.869 20.606 -22.244 1.00 72.44 396 GLY A CA 1
ATOM 3150 C C . GLY A 1 396 ? -10.926 19.541 -22.810 1.00 72.44 396 GLY A C 1
ATOM 3151 O O . GLY A 1 396 ? -11.182 19.037 -23.909 1.00 72.44 396 GLY A O 1
ATOM 3152 N N . PHE A 1 397 ? -9.869 19.177 -22.078 1.00 82.50 397 PHE A N 1
ATOM 3153 C CA . PHE A 1 397 ? -9.169 17.908 -22.288 1.00 82.50 397 PHE A CA 1
ATOM 3154 C C . PHE A 1 397 ? -10.018 16.757 -21.743 1.00 82.50 397 PHE A C 1
ATOM 3156 O O . PHE A 1 397 ? -10.739 16.913 -20.760 1.00 82.50 397 PHE A O 1
ATOM 3163 N N . GLN A 1 398 ? -9.948 15.594 -22.387 1.00 80.94 398 GLN A N 1
ATOM 3164 C CA . GLN A 1 398 ? -10.728 14.419 -21.988 1.00 80.94 398 GLN A CA 1
ATOM 3165 C C . GLN A 1 398 ? -9.966 13.511 -21.010 1.00 80.94 398 GLN A C 1
ATOM 3167 O O . GLN A 1 398 ? -10.541 12.586 -20.444 1.00 80.94 398 GLN A O 1
ATOM 3172 N N . GLY A 1 399 ? -8.677 13.773 -20.795 1.00 80.69 399 GLY A N 1
ATOM 3173 C CA . GLY A 1 399 ? -7.846 13.038 -19.853 1.00 80.69 399 GLY A CA 1
ATOM 3174 C C . GLY A 1 399 ? -6.505 13.721 -19.628 1.00 80.69 399 GLY A C 1
ATOM 3175 O O . GLY A 1 399 ? -6.158 14.692 -20.306 1.00 80.69 399 GLY A O 1
ATOM 3176 N N . HIS A 1 400 ? -5.738 13.183 -18.687 1.00 83.31 400 HIS A N 1
ATOM 3177 C CA . HIS A 1 400 ? -4.367 13.600 -18.431 1.00 83.31 400 HIS A CA 1
ATOM 3178 C C . HIS A 1 400 ? -3.497 12.382 -18.095 1.00 83.31 400 HIS A C 1
ATOM 3180 O O . HIS A 1 400 ? -4.002 11.362 -17.624 1.00 83.31 400 HIS A O 1
ATOM 3186 N N . LEU A 1 401 ? -2.194 12.492 -18.338 1.00 80.75 401 LEU A N 1
ATOM 3187 C CA . LEU A 1 401 ? -1.180 11.514 -17.955 1.00 80.75 401 LEU A CA 1
ATOM 3188 C C . LEU A 1 401 ? -0.006 12.239 -17.301 1.00 80.75 401 LEU A C 1
ATOM 3190 O O . LEU A 1 401 ? 0.489 13.243 -17.815 1.00 80.75 401 LEU A O 1
ATOM 3194 N N . LYS A 1 402 ? 0.456 11.706 -16.172 1.00 81.12 402 LYS A N 1
ATOM 3195 C CA . LYS A 1 402 ? 1.588 12.261 -15.433 1.00 81.12 402 LYS A CA 1
ATOM 3196 C C . LYS A 1 402 ? 2.913 11.888 -16.103 1.00 81.12 402 LYS A C 1
ATOM 3198 O O . LYS A 1 402 ? 3.085 10.758 -16.565 1.00 81.12 402 LYS A O 1
ATOM 3203 N N . LYS A 1 403 ? 3.856 12.831 -16.137 1.00 74.19 403 LYS A N 1
ATOM 3204 C CA . LYS A 1 403 ? 5.264 12.608 -16.486 1.00 74.19 403 LYS A CA 1
ATOM 3205 C C . LYS A 1 403 ? 6.076 12.303 -15.209 1.00 74.19 403 LYS A C 1
ATOM 3207 O O . LYS A 1 403 ? 5.870 12.979 -14.203 1.00 74.19 403 LYS A O 1
ATOM 3212 N N . PRO A 1 404 ? 7.017 11.338 -15.224 1.00 70.12 404 PRO A N 1
ATOM 3213 C CA . PRO A 1 404 ? 7.398 10.487 -16.355 1.00 70.12 404 PRO A CA 1
ATOM 3214 C C . PRO A 1 404 ? 6.286 9.496 -16.733 1.00 70.12 404 PRO A C 1
ATOM 3216 O O . PRO A 1 404 ? 5.579 9.000 -15.864 1.00 70.12 404 PRO A O 1
ATOM 3219 N N . LEU A 1 405 ? 6.129 9.225 -18.035 1.00 70.56 405 LEU A N 1
ATOM 3220 C CA . LEU A 1 405 ? 5.040 8.391 -18.557 1.00 70.56 405 LEU A CA 1
ATOM 3221 C C . LEU A 1 405 ? 5.104 6.967 -17.988 1.00 70.56 405 LEU A C 1
ATOM 3223 O O . LEU A 1 405 ? 5.989 6.183 -18.336 1.00 70.56 405 LEU A O 1
ATOM 3227 N N . GLU A 1 406 ? 4.128 6.612 -17.157 1.00 71.00 406 GLU A N 1
ATOM 3228 C CA . GLU A 1 406 ? 3.969 5.246 -16.667 1.00 71.00 406 GLU A CA 1
ATOM 3229 C C . GLU A 1 406 ? 3.332 4.355 -17.737 1.00 71.00 406 GLU A C 1
ATOM 3231 O O . GLU A 1 406 ? 2.185 4.548 -18.151 1.00 71.00 406 GLU A O 1
ATOM 3236 N N . LEU A 1 407 ? 4.073 3.332 -18.167 1.00 70.88 407 LEU A N 1
ATOM 3237 C CA . LEU A 1 407 ? 3.659 2.447 -19.256 1.00 70.88 407 LEU A CA 1
ATOM 3238 C C . LEU A 1 407 ? 2.289 1.769 -19.033 1.00 70.88 407 LEU A C 1
ATOM 3240 O O . LEU A 1 407 ? 1.480 1.780 -19.963 1.00 70.88 407 LEU A O 1
ATOM 3244 N N . PRO A 1 408 ? 1.965 1.215 -17.843 1.00 71.94 408 PRO A N 1
ATOM 3245 C CA . PRO A 1 408 ? 0.656 0.602 -17.616 1.00 71.94 408 PRO A CA 1
ATOM 3246 C C . PRO A 1 408 ? -0.502 1.597 -17.751 1.00 71.94 408 PRO A C 1
ATOM 3248 O O . PRO A 1 408 ? -1.575 1.233 -18.232 1.00 71.94 408 PRO A O 1
ATOM 3251 N N . LEU A 1 409 ? -0.290 2.851 -17.346 1.00 71.81 409 LEU A N 1
ATOM 3252 C CA . LEU A 1 409 ? -1.311 3.891 -17.392 1.00 71.81 409 LEU A CA 1
ATOM 3253 C C . LEU A 1 409 ? -1.533 4.396 -18.821 1.00 71.81 409 LEU A C 1
ATOM 3255 O O . LEU A 1 409 ? -2.680 4.559 -19.240 1.00 71.81 409 LEU A O 1
ATOM 3259 N N . LEU A 1 410 ? -0.452 4.567 -19.591 1.00 76.75 410 LEU A N 1
ATOM 3260 C CA . LEU A 1 410 ? -0.522 4.903 -21.013 1.00 76.75 410 LEU A CA 1
ATOM 3261 C C . LEU A 1 410 ? -1.315 3.841 -21.785 1.00 76.75 410 LEU A C 1
ATOM 3263 O O . LEU A 1 410 ? -2.253 4.185 -22.496 1.00 76.75 410 LEU A O 1
ATOM 3267 N N . LEU A 1 411 ? -0.997 2.555 -21.602 1.00 76.94 411 LEU A N 1
ATOM 3268 C CA . LEU A 1 411 ? -1.691 1.465 -22.298 1.00 76.94 411 LEU A CA 1
ATOM 3269 C C . LEU A 1 411 ? -3.177 1.386 -21.925 1.00 76.94 411 LEU A C 1
ATOM 3271 O O . LEU A 1 411 ? -4.015 1.312 -22.817 1.00 76.94 411 LEU A O 1
ATOM 3275 N N . ARG A 1 412 ? -3.527 1.505 -20.635 1.00 77.44 412 ARG A N 1
ATOM 3276 C CA . ARG A 1 412 ? -4.938 1.547 -20.198 1.00 77.44 412 ARG A CA 1
ATOM 3277 C C . ARG A 1 412 ? -5.706 2.715 -20.805 1.00 77.44 412 ARG A C 1
ATOM 3279 O O . ARG A 1 412 ? -6.864 2.566 -21.183 1.00 77.44 412 ARG A O 1
ATOM 3286 N N . THR A 1 413 ? -5.061 3.873 -20.884 1.00 76.56 413 THR A N 1
ATOM 3287 C CA . THR A 1 413 ? -5.652 5.075 -21.476 1.00 76.56 413 THR A CA 1
ATOM 3288 C C . THR A 1 413 ? -5.911 4.865 -22.964 1.00 76.56 413 THR A C 1
ATOM 3290 O O . THR A 1 413 ? -6.993 5.180 -23.451 1.00 76.56 413 THR A O 1
ATOM 3293 N N . LEU A 1 414 ? -4.957 4.270 -23.680 1.00 77.56 414 LEU A N 1
ATOM 3294 C CA . LEU A 1 414 ? -5.123 3.920 -25.088 1.00 77.56 414 LEU A CA 1
ATOM 3295 C C . LEU A 1 414 ? -6.245 2.903 -25.299 1.00 77.56 414 LEU A C 1
ATOM 3297 O O . LEU A 1 414 ? -7.105 3.141 -26.141 1.00 77.56 414 LEU A O 1
ATOM 3301 N N . ASP A 1 415 ? -6.289 1.831 -24.506 1.00 78.31 415 ASP A N 1
ATOM 3302 C CA . ASP A 1 415 ? -7.339 0.811 -24.592 1.00 78.31 415 ASP A CA 1
ATOM 3303 C C . ASP A 1 415 ? -8.733 1.409 -24.366 1.00 78.31 415 ASP A C 1
ATOM 3305 O O . ASP A 1 415 ? -9.663 1.118 -25.120 1.00 78.31 415 ASP A O 1
ATOM 3309 N N . HIS A 1 416 ? -8.873 2.289 -23.369 1.00 79.75 416 HIS A N 1
ATOM 3310 C CA . HIS A 1 416 ? -10.123 2.994 -23.092 1.00 79.75 416 HIS A CA 1
ATOM 3311 C C . HIS A 1 416 ? -10.581 3.834 -24.295 1.00 79.75 416 HIS A C 1
ATOM 3313 O O . HIS A 1 416 ? -11.703 3.669 -24.773 1.00 79.75 416 HIS A O 1
ATOM 3319 N N . TRP A 1 417 ? -9.704 4.682 -24.841 1.00 78.06 417 TRP A N 1
ATOM 3320 C CA . TRP A 1 417 ? -10.058 5.557 -25.964 1.00 78.06 417 TRP A CA 1
ATOM 3321 C C . TRP A 1 417 ? -10.250 4.807 -27.281 1.00 78.06 417 TRP A C 1
ATOM 3323 O O . TRP A 1 417 ? -11.098 5.183 -28.090 1.00 78.06 417 TRP A O 1
ATOM 3333 N N . MET A 1 418 ? -9.528 3.706 -27.486 1.00 75.00 418 MET A N 1
ATOM 3334 C CA . MET A 1 418 ? -9.764 2.806 -28.611 1.00 75.00 418 MET A CA 1
ATOM 3335 C C . MET A 1 418 ? -11.158 2.169 -28.550 1.00 75.00 418 MET A C 1
ATOM 3337 O O . MET A 1 418 ? -11.782 1.983 -29.595 1.00 75.00 418 MET A O 1
ATOM 3341 N N . GLN A 1 419 ? -11.662 1.839 -27.358 1.00 75.06 419 GLN A N 1
ATOM 3342 C CA . GLN A 1 419 ? -13.015 1.302 -27.177 1.00 75.06 419 GLN A CA 1
ATOM 3343 C C . GLN A 1 419 ? -14.093 2.379 -27.352 1.00 75.06 419 GLN A C 1
ATOM 3345 O O . GLN A 1 419 ? -15.053 2.152 -28.088 1.00 75.06 419 GLN A O 1
ATOM 3350 N N . GLU A 1 420 ? -13.910 3.557 -26.752 1.00 71.44 420 GLU A N 1
ATOM 3351 C CA . GLU A 1 420 ? -14.833 4.698 -26.868 1.00 71.44 420 GLU A CA 1
ATOM 3352 C C . GLU A 1 420 ? -15.017 5.151 -28.324 1.00 71.44 420 GLU A C 1
ATOM 3354 O O . GLU A 1 420 ? -16.139 5.291 -28.810 1.00 71.44 420 GLU A O 1
ATOM 3359 N N . VAL A 1 421 ? -13.927 5.294 -29.084 1.00 65.50 421 VAL A N 1
ATOM 3360 C CA . VAL A 1 421 ? -14.010 5.702 -30.496 1.00 65.50 421 VAL A CA 1
ATOM 3361 C C . VAL A 1 421 ? -14.657 4.616 -31.360 1.00 65.50 421 VAL A C 1
ATOM 3363 O O . VAL A 1 421 ? -15.469 4.939 -32.229 1.00 65.50 421 VAL A O 1
ATOM 3366 N N . LYS A 1 422 ? -14.371 3.327 -31.107 1.00 64.56 422 LYS A N 1
ATOM 3367 C CA . LYS A 1 422 ? -15.067 2.213 -31.781 1.00 64.56 422 LYS A CA 1
ATOM 3368 C C . LYS A 1 422 ? -16.572 2.238 -31.492 1.00 64.56 422 LYS A C 1
ATOM 3370 O O . LYS A 1 422 ? -17.368 1.996 -32.398 1.00 64.56 422 LYS A O 1
ATOM 3375 N N . TYR A 1 423 ? -16.966 2.564 -30.261 1.00 53.31 423 TYR A N 1
ATOM 3376 C CA . TYR A 1 423 ? -18.367 2.676 -29.855 1.00 53.31 423 TYR A CA 1
ATOM 3377 C C . TYR A 1 423 ? -19.078 3.858 -30.534 1.00 53.31 423 TYR A C 1
ATOM 3379 O O . TYR A 1 423 ? -20.166 3.686 -31.086 1.00 53.31 423 TYR A O 1
ATOM 3387 N N . LEU A 1 424 ? -18.440 5.032 -30.593 1.00 54.88 424 LEU A N 1
ATOM 3388 C CA . LEU A 1 424 ? -18.974 6.219 -31.276 1.00 54.88 424 LEU A CA 1
ATOM 3389 C C . LEU A 1 424 ? -19.115 6.018 -32.795 1.00 54.88 424 LEU A C 1
ATOM 3391 O O . LEU A 1 424 ? -20.084 6.484 -33.393 1.00 54.88 424 LEU A O 1
ATOM 3395 N N . GLN A 1 425 ? -18.197 5.273 -33.419 1.00 55.59 425 GLN A N 1
ATOM 3396 C CA . GLN A 1 425 ? -18.290 4.915 -34.838 1.00 55.59 425 GLN A CA 1
ATOM 3397 C C . GLN A 1 425 ? -19.395 3.873 -35.098 1.00 55.59 425 GLN A C 1
ATOM 3399 O O . GLN A 1 425 ? -20.118 3.992 -36.089 1.00 55.59 425 GLN A O 1
ATOM 3404 N N . ALA A 1 426 ? -19.606 2.908 -34.194 1.00 49.78 426 ALA A N 1
ATOM 3405 C CA . ALA A 1 426 ? -20.671 1.902 -34.303 1.00 49.78 426 ALA A CA 1
ATOM 3406 C C . ALA A 1 426 ? -22.081 2.474 -34.039 1.00 49.78 426 ALA A C 1
ATOM 3408 O O . ALA A 1 426 ? -23.046 2.073 -34.691 1.00 49.78 426 ALA A O 1
ATOM 3409 N N . GLY A 1 427 ? -22.205 3.455 -33.138 1.00 43.09 427 GLY A N 1
ATOM 3410 C CA . GLY A 1 427 ? -23.461 4.150 -32.828 1.00 43.09 427 GLY A CA 1
ATOM 3411 C C . GLY A 1 427 ? -24.016 5.013 -33.969 1.00 43.09 427 GLY A C 1
ATOM 3412 O O . GLY A 1 427 ? -25.189 5.378 -33.945 1.00 43.09 427 GLY A O 1
ATOM 3413 N N . SER A 1 428 ? -23.214 5.293 -35.002 1.00 43.16 428 SER A N 1
ATOM 3414 C CA . SER A 1 428 ? -23.660 6.004 -36.210 1.00 43.16 428 SER A CA 1
ATOM 3415 C C . SER A 1 428 ? -24.449 5.123 -37.198 1.00 43.16 428 SER A C 1
ATOM 3417 O O . SER A 1 428 ? -25.039 5.640 -38.146 1.00 43.16 428 SER A O 1
ATOM 3419 N N . VAL A 1 429 ? -24.539 3.805 -36.953 1.00 43.34 429 VAL A N 1
ATOM 3420 C CA . VAL A 1 429 ? -25.307 2.843 -37.765 1.00 43.34 429 VAL A CA 1
ATOM 3421 C C . VAL A 1 429 ? -26.411 2.185 -36.928 1.00 43.34 429 VAL A C 1
ATOM 3423 O O . VAL A 1 429 ? -26.438 0.976 -36.738 1.00 43.34 429 VAL A O 1
ATOM 3426 N N . SER A 1 430 ? -27.350 2.968 -36.395 1.00 34.81 430 SER A N 1
ATOM 3427 C CA . SER A 1 430 ? -28.701 2.462 -36.087 1.00 34.81 430 SER A CA 1
ATOM 3428 C C . SER A 1 430 ? -29.695 3.602 -35.866 1.00 34.81 430 SER A C 1
ATOM 3430 O O . SER A 1 430 ? -29.970 4.041 -34.756 1.00 34.81 430 SER A O 1
ATOM 3432 N N . THR A 1 431 ? -30.312 4.061 -36.951 1.00 29.00 431 THR A N 1
ATOM 3433 C CA . THR A 1 431 ? -31.687 4.564 -36.870 1.00 29.00 431 THR A CA 1
ATOM 3434 C C . THR A 1 431 ? -32.550 3.607 -37.686 1.00 29.00 431 THR A C 1
ATOM 3436 O O . THR A 1 431 ? -32.478 3.646 -38.914 1.00 29.00 431 THR A O 1
ATOM 3439 N N . PRO A 1 432 ? -33.338 2.706 -37.071 1.00 32.28 432 PRO A N 1
ATOM 3440 C CA . PRO A 1 432 ? -34.433 2.095 -37.796 1.00 32.28 432 PRO A CA 1
ATOM 3441 C C . PRO A 1 432 ? -35.486 3.187 -37.988 1.00 32.28 432 PRO A C 1
ATOM 3443 O O . PRO A 1 432 ? -35.980 3.766 -37.018 1.00 32.28 432 PRO A O 1
ATOM 3446 N N . ALA A 1 433 ? -35.758 3.513 -39.251 1.00 35.78 433 ALA A N 1
ATOM 3447 C CA . ALA A 1 433 ? -36.836 4.408 -39.637 1.00 35.78 433 ALA A CA 1
ATOM 3448 C C . ALA A 1 433 ? -38.145 3.953 -38.972 1.00 35.78 433 ALA A C 1
ATOM 3450 O O . ALA A 1 433 ? -38.491 2.770 -39.014 1.00 35.78 433 ALA A O 1
ATOM 3451 N N . ARG A 1 434 ? -38.815 4.903 -38.320 1.00 34.41 434 ARG A N 1
ATOM 3452 C CA . ARG A 1 434 ? -40.182 4.758 -37.822 1.00 34.41 434 ARG A CA 1
ATOM 3453 C C . ARG A 1 434 ? -41.181 4.889 -38.958 1.00 34.41 434 ARG A C 1
ATOM 3455 O O . ARG A 1 434 ? -40.920 5.727 -39.850 1.00 34.41 434 ARG A O 1
#

Organism: NCBI:txid1708751

Sequence (434 aa):
MNSSESSEQDSVLSPEHSGETSEDHGRSSTQFTPIWQLVYEREREHLALDHHSLVTYADHQGRITHANDLFCEISGFSRGELIGQTHSLLKSGVHPDSFYRSMWADLKAGQVWQGDICNRRKNGSLHWVRTTIVPFLNQRGEIYQFISMRTDISHIKQIEEDLREARDLAQQAQRQAESSSLARANLLRKINHDIRTPLTSILSAAQLLEMEGGLSESQTQCAQRILNACQEVLGLITPIADQDEQHSRQLWSDAAHHLSSQLYNTSEPRQHLVSPKAPPSSSSSNPISTELASDNAQYPWFRILYVEENSANRQLVRLLLERNQDVKLYSTPSVEEALELAATYQPHLILVDLNLPGIEISDLQQQLRQHLQPGTAMIALSALDDDEAVQWLRKGFQGHLKKPLELPLLLRTLDHWMQEVKYLQAGSVSTPAR

pLDDT: mean 74.45, std 19.91, range [26.47, 98.12]

Foldseek 3Di:
DDDDDDDDDDDDDDDDDDDDDDDDDDDDPPPPDPVVNVVVVVVVVVVVLLPAWWKFKAFLVQQTQDTHPVVCVVQVHDRVRRGRDHLCVFALPPDDPVVVVVQVVCVQVQHKDWDKHWTAHPVGDIWIKGKIKGFDADPVRRTGMIMMIIDTCRVVVVVVVVVVVVVVVVVVVVVVVVVVQVVVLVVLLVVLVVLLVVLVVLLVVLVVVCVVDPDDPVVVVVSVVSNVVSVLLCVLSVVLNPDGPVVNVVSVVVSVVVVVVVVVPPPDPPDDDDDDDDDDDDDDDDVVLVVLVPPPPDAQAQEEEEAAQDPVLVVVVCVVQVVPPRHDYDYDPDLVVSLVCLQRVQHLEYEHECPRPPDHVLVSVVSSVVRHDPRRAYEYEDADDPVVQVVVVVSPHPYYAYPVGDPVVVVVVVVVSVVVVVVVVVVVPDDDDD